Protein AF-L8IWV7-F1 (afdb_monomer_lite)

Organism: NCBI:txid72004

Radius of gyration: 109.47 Å; chains: 1; bounding box: 249×89×337 Å

Sequence (700 aa):
GCAPSPGAYDVKTSEVLKGPVSFQKSQRFQKQKAESQQNLNVDKETTLPVSARKVKTSGLKKESQKNDKDLKMLEKEIRILVQERGAQDRRIQDLEAEVEKMEAKLNAAVREKTSLSASNASLEKQLIELTRTNELLKSKFSEDNNQKNLRILSLELMKLRNKRETKMRSMMAKQEGMEVKLQLTQKNLVESQEKIVQLEGKLVSIEKEKIDEKSETEKLLEYIEEISCASDQVEKYKLDIAQLEENLKEKNHEVLSLKQSLEENITILSKQIEDMKSKCQVLEEEKEDLINRNRERDENLNSEIQSLKERSILEKQEHEELQQKVLQMDSLLQQEKELSSGLQQKLCSFQEEMIKERTVFEGELKQALDELDKLQQKEEQAENLLKQLEEEAESRAAELKRLKEKLKGKEAELEESNAAYTQATLLLQEKHNSTVQNLEDVTAQFESYKASTASELKDLKVQNESLKEKLAKAEQSAEDVRDQVLATENSNQEYARMLLDLQTKSALKEAEMKEITVSSLKRISDLQNQLKQQSEDFKKQLEEEEARKAGKENSIAELTEEMNKWRLLYEELYNKTKPFQLQLDAFEAEKQALLNEYGMAQEQLNNLRDSYAKLLGHQNLKQKIKHVVKLKDENSNLKSEVLKLRAQLTKRKQSEAKLQEELNKVLGIKHFDPSKAFLHESKENFVPKTPLKEGNTNCS

Structure (mmCIF, N/CA/C/O backbone):
data_AF-L8IWV7-F1
#
_entry.id   AF-L8IWV7-F1
#
loop_
_atom_site.group_PDB
_atom_site.id
_atom_site.type_symbol
_atom_site.label_atom_id
_atom_site.label_alt_id
_atom_site.label_comp_id
_atom_site.label_asym_id
_atom_site.label_entity_id
_atom_site.label_seq_id
_atom_site.pdbx_PDB_ins_code
_atom_site.Cartn_x
_atom_site.Cartn_y
_atom_site.Cartn_z
_atom_site.occupancy
_atom_site.B_iso_or_equiv
_atom_site.auth_seq_id
_atom_site.auth_comp_id
_atom_site.auth_asym_id
_atom_site.auth_atom_id
_atom_site.pdbx_PDB_model_num
ATOM 1 N N . GLY A 1 1 ? 83.857 -22.867 -146.126 1.00 35.31 1 GLY A N 1
ATOM 2 C CA . GLY A 1 1 ? 83.720 -21.839 -145.077 1.00 35.31 1 GLY A CA 1
ATOM 3 C C . GLY A 1 1 ? 83.416 -22.567 -143.793 1.00 35.31 1 GLY A C 1
ATOM 4 O O . GLY A 1 1 ? 82.493 -23.362 -143.809 1.00 35.31 1 GLY A O 1
ATOM 5 N N . CYS A 1 2 ? 84.321 -22.578 -142.818 1.00 41.75 2 CYS A N 1
ATOM 6 C CA . CYS A 1 2 ? 84.685 -21.462 -141.923 1.00 41.75 2 CYS A CA 1
ATOM 7 C C . CYS A 1 2 ? 83.702 -21.395 -140.749 1.00 41.75 2 CYS A C 1
ATOM 9 O O . CYS A 1 2 ? 82.524 -21.112 -140.933 1.00 41.75 2 CYS A O 1
ATOM 11 N N . ALA A 1 3 ? 84.222 -21.745 -139.574 1.00 40.75 3 ALA A N 1
ATOM 12 C CA . ALA A 1 3 ? 83.492 -22.199 -138.397 1.00 40.75 3 ALA A CA 1
ATOM 13 C C . ALA A 1 3 ? 83.754 -21.286 -137.177 1.00 40.75 3 ALA A C 1
ATOM 15 O O . ALA A 1 3 ? 84.717 -20.515 -137.204 1.00 40.75 3 ALA A O 1
ATOM 16 N N . PRO A 1 4 ? 82.936 -21.378 -136.111 1.00 49.28 4 PRO A N 1
ATOM 17 C CA . PRO A 1 4 ? 83.181 -20.722 -134.824 1.00 49.28 4 PRO A CA 1
ATOM 18 C C . PRO A 1 4 ? 84.075 -21.571 -133.895 1.00 49.28 4 PRO A C 1
ATOM 20 O O . PRO A 1 4 ? 84.176 -22.783 -134.075 1.00 49.28 4 PRO A O 1
ATOM 23 N N . SER A 1 5 ? 84.651 -20.945 -132.860 1.00 38.88 5 SER A N 1
ATOM 24 C CA . SER A 1 5 ? 85.483 -21.588 -131.821 1.00 38.88 5 SER A CA 1
ATOM 25 C C . SER A 1 5 ? 85.457 -20.786 -130.499 1.00 38.88 5 SER A C 1
ATOM 27 O O . SER A 1 5 ? 85.385 -19.560 -130.578 1.00 38.88 5 SER A O 1
ATOM 29 N N . PRO A 1 6 ? 85.695 -21.394 -129.313 1.00 44.41 6 PRO A N 1
ATOM 30 C CA . PRO A 1 6 ? 85.127 -22.678 -128.861 1.00 44.41 6 PRO A CA 1
ATOM 31 C C . PRO A 1 6 ? 84.745 -22.745 -127.345 1.00 44.41 6 PRO A C 1
ATOM 33 O O . PRO A 1 6 ? 85.445 -22.197 -126.501 1.00 44.41 6 PRO A O 1
ATOM 36 N N . GLY A 1 7 ? 83.722 -23.548 -126.998 1.00 41.03 7 GLY A N 1
ATOM 37 C CA . GLY A 1 7 ? 83.499 -24.130 -125.648 1.00 41.03 7 GLY A CA 1
ATOM 38 C C . GLY A 1 7 ? 82.780 -23.245 -124.609 1.00 41.03 7 GLY A C 1
ATOM 39 O O . GLY A 1 7 ? 83.413 -22.423 -123.965 1.00 41.03 7 GLY A O 1
ATOM 40 N N . ALA A 1 8 ? 81.473 -23.341 -124.338 1.00 34.28 8 ALA A N 1
ATOM 41 C CA . ALA A 1 8 ? 80.438 -24.321 -124.696 1.00 34.28 8 ALA A CA 1
ATOM 42 C C . ALA A 1 8 ? 80.573 -25.730 -124.074 1.00 34.28 8 ALA A C 1
ATOM 44 O O . ALA A 1 8 ? 81.154 -26.618 -124.687 1.00 34.28 8 ALA A O 1
ATOM 45 N N . TYR A 1 9 ? 79.924 -25.928 -122.917 1.00 41.09 9 TYR A N 1
ATOM 46 C CA . TYR A 1 9 ? 79.253 -27.179 -122.531 1.00 41.09 9 TYR A CA 1
ATOM 47 C C . TYR A 1 9 ? 78.005 -26.856 -121.685 1.00 41.09 9 TYR A C 1
ATOM 49 O O . TYR A 1 9 ? 78.104 -26.634 -120.483 1.00 41.09 9 TYR A O 1
ATOM 57 N N . ASP A 1 10 ? 76.834 -26.847 -122.326 1.00 37.59 10 ASP A N 1
ATOM 58 C CA . ASP A 1 10 ? 75.564 -27.220 -121.687 1.00 37.59 10 ASP A CA 1
ATOM 59 C C . ASP A 1 10 ? 75.179 -28.580 -122.282 1.00 37.59 10 ASP A C 1
ATOM 61 O O . ASP A 1 10 ? 75.240 -28.759 -123.502 1.00 37.59 10 ASP A O 1
ATOM 65 N N . VAL A 1 11 ? 74.849 -29.554 -121.435 1.00 41.91 11 VAL A N 1
ATOM 66 C CA . VAL A 1 11 ? 74.519 -30.923 -121.852 1.00 41.91 11 VAL A CA 1
ATOM 67 C C . VAL A 1 11 ? 73.102 -31.233 -121.399 1.00 41.91 11 VAL A C 1
ATOM 69 O O . VAL A 1 11 ? 72.859 -31.623 -120.259 1.00 41.91 11 VAL A O 1
ATOM 72 N N . LYS A 1 12 ? 72.157 -31.102 -122.331 1.00 39.00 12 LYS A N 1
ATOM 73 C CA . LYS A 1 12 ? 70.796 -31.614 -122.172 1.00 39.00 12 LYS A CA 1
ATOM 74 C C . LYS A 1 12 ? 70.667 -32.989 -122.812 1.00 39.00 12 LYS A C 1
ATOM 76 O O . LYS A 1 12 ? 70.782 -33.074 -124.027 1.00 39.00 12 LYS A O 1
ATOM 81 N N . THR A 1 13 ? 70.259 -33.983 -122.026 1.00 35.34 13 THR A N 1
ATOM 82 C CA . THR A 1 13 ? 69.311 -35.036 -122.445 1.00 35.34 13 THR A CA 1
ATOM 83 C C . THR A 1 13 ? 68.740 -35.750 -121.219 1.00 35.34 13 THR A C 1
ATOM 85 O O . THR A 1 13 ? 69.522 -36.369 -120.509 1.00 35.34 13 THR A O 1
ATOM 88 N N . SER A 1 14 ? 67.405 -35.695 -121.068 1.00 33.72 14 SER A N 1
ATOM 89 C CA . SER A 1 14 ? 66.490 -36.809 -120.706 1.00 33.72 14 SER A CA 1
ATOM 90 C C . SER A 1 14 ? 66.728 -37.613 -119.409 1.00 33.72 14 SER A C 1
ATOM 92 O O . SER A 1 14 ? 67.849 -37.832 -118.987 1.00 33.72 14 SER A O 1
ATOM 94 N N . GLU A 1 15 ? 65.752 -38.188 -118.703 1.00 32.03 15 GLU A N 1
ATOM 95 C CA . GLU A 1 15 ? 64.273 -38.267 -118.697 1.00 32.03 15 GLU A CA 1
ATOM 96 C C . GLU A 1 15 ? 63.952 -38.811 -117.268 1.00 32.03 15 GLU A C 1
ATOM 98 O O . GLU A 1 15 ? 64.763 -39.539 -116.705 1.00 32.03 15 GLU A O 1
ATOM 103 N N . VAL A 1 16 ? 62.900 -38.446 -116.526 1.00 34.62 16 VAL A N 1
ATOM 104 C CA . VAL A 1 16 ? 61.560 -39.073 -116.527 1.00 34.62 16 VAL A CA 1
ATOM 105 C C . VAL A 1 16 ? 60.722 -38.427 -115.397 1.00 34.62 16 VAL A C 1
ATOM 107 O O . VAL A 1 16 ? 61.184 -38.254 -114.273 1.00 34.62 16 VAL A O 1
ATOM 110 N N . LEU A 1 17 ? 59.457 -38.146 -115.712 1.00 39.47 17 LEU A N 1
ATOM 111 C CA . LEU A 1 17 ? 58.256 -38.003 -114.864 1.00 39.47 17 LEU A CA 1
ATOM 112 C C . LEU A 1 17 ? 58.320 -38.426 -113.366 1.00 39.47 17 LEU A C 1
ATOM 114 O O . LEU A 1 17 ? 58.533 -39.602 -113.070 1.00 39.47 17 LEU A O 1
ATOM 118 N N . LYS A 1 18 ? 57.815 -37.566 -112.457 1.00 36.19 18 LYS A N 1
ATOM 119 C CA . LYS A 1 18 ? 56.482 -37.735 -111.805 1.00 36.19 18 LYS A CA 1
ATOM 120 C C . LYS A 1 18 ? 56.111 -36.594 -110.839 1.00 36.19 18 LYS A C 1
ATOM 122 O O . LYS A 1 18 ? 56.970 -35.966 -110.237 1.00 36.19 18 LYS A O 1
ATOM 127 N N . GLY A 1 19 ? 54.801 -36.348 -110.726 1.00 35.62 19 GLY A N 1
ATOM 128 C CA . GLY A 1 19 ? 54.184 -35.341 -109.853 1.00 35.62 19 GLY A CA 1
ATOM 129 C C . GLY A 1 19 ? 53.791 -35.843 -108.445 1.00 35.62 19 GLY A C 1
ATOM 130 O O . GLY A 1 19 ? 54.225 -36.920 -108.036 1.00 35.62 19 GLY A O 1
ATOM 131 N N . PRO A 1 20 ? 52.983 -35.061 -107.699 1.00 69.62 20 PRO A N 1
ATOM 132 C CA . PRO A 1 20 ? 52.901 -35.100 -106.232 1.00 69.62 20 PRO A CA 1
ATOM 133 C C . PRO A 1 20 ? 51.781 -35.996 -105.672 1.00 69.62 20 PRO A C 1
ATOM 135 O O . PRO A 1 20 ? 50.779 -36.229 -106.345 1.00 69.62 20 PRO A O 1
ATOM 138 N N . VAL A 1 21 ? 51.896 -36.415 -104.400 1.00 30.14 21 VAL A N 1
ATOM 139 C CA . VAL A 1 21 ? 50.808 -37.075 -103.641 1.00 30.14 21 VAL A CA 1
ATOM 140 C C . VAL A 1 21 ? 50.797 -36.627 -102.169 1.00 30.14 21 VAL A C 1
ATOM 142 O O . VAL A 1 21 ? 51.828 -36.285 -101.595 1.00 30.14 21 VAL A O 1
ATOM 145 N N . SER A 1 22 ? 49.603 -36.618 -101.577 1.00 41.53 22 SER A N 1
ATOM 146 C CA . SER A 1 22 ? 49.251 -36.112 -100.249 1.00 41.53 22 SER A CA 1
ATOM 147 C C . SER A 1 22 ? 48.775 -37.212 -99.274 1.00 41.53 22 SER A C 1
ATOM 149 O O . SER A 1 22 ? 48.489 -38.332 -99.678 1.00 41.53 22 SER A O 1
ATOM 151 N N . PHE A 1 23 ? 48.616 -36.833 -97.996 1.00 37.69 23 PHE A N 1
ATOM 152 C CA . PHE A 1 23 ? 47.718 -37.422 -96.977 1.00 37.69 23 PHE A CA 1
ATOM 153 C C . PHE A 1 23 ? 47.878 -38.891 -96.474 1.00 37.69 23 PHE A C 1
ATOM 155 O O . PHE A 1 23 ? 47.509 -39.852 -97.131 1.00 37.69 23 PHE A O 1
ATOM 162 N N . GLN A 1 24 ? 48.136 -38.985 -95.152 1.00 35.47 24 GLN A N 1
ATOM 163 C CA . GLN A 1 24 ? 47.250 -39.617 -94.138 1.00 35.47 24 GLN A CA 1
ATOM 164 C C . GLN A 1 24 ? 47.281 -41.155 -93.842 1.00 35.47 24 GLN A C 1
ATOM 166 O O . GLN A 1 24 ? 47.229 -41.996 -94.725 1.00 35.47 24 GLN A O 1
ATOM 171 N N . LYS A 1 25 ? 47.142 -41.465 -92.526 1.00 39.41 25 LYS A N 1
ATOM 172 C CA . LYS A 1 25 ? 46.553 -42.672 -91.855 1.00 39.41 25 LYS A CA 1
ATOM 173 C C . LYS A 1 25 ? 47.393 -43.952 -91.538 1.00 39.41 25 LYS A C 1
ATOM 175 O O . LYS A 1 25 ? 47.471 -44.883 -92.324 1.00 39.41 25 LYS A O 1
ATOM 180 N N . SER A 1 26 ? 47.651 -44.119 -90.226 1.00 48.50 26 SER A N 1
ATOM 181 C CA . SER A 1 26 ? 47.044 -45.153 -89.329 1.00 48.50 26 SER A CA 1
ATOM 182 C C . SER A 1 26 ? 47.663 -46.550 -89.056 1.00 48.50 26 SER A C 1
ATOM 184 O O . SER A 1 26 ? 48.035 -47.263 -89.975 1.00 48.50 26 SER A O 1
ATOM 186 N N . GLN A 1 27 ? 47.514 -46.977 -87.777 1.00 40.72 27 GLN A N 1
ATOM 187 C CA . GLN A 1 27 ? 47.501 -48.368 -87.233 1.00 40.72 27 GLN A CA 1
ATOM 188 C C . GLN A 1 27 ? 48.850 -49.156 -87.302 1.00 40.72 27 GLN A C 1
ATOM 190 O O . GLN A 1 27 ? 49.724 -48.784 -88.064 1.00 40.72 27 GLN A O 1
ATOM 195 N N . ARG A 1 28 ? 49.158 -50.215 -86.513 1.00 36.69 28 ARG A N 1
ATOM 196 C CA . ARG A 1 28 ? 48.397 -51.071 -85.559 1.00 36.69 28 ARG A CA 1
ATOM 197 C C . ARG A 1 28 ? 49.365 -51.874 -84.626 1.00 36.69 28 ARG A C 1
ATOM 199 O O . ARG A 1 28 ? 50.122 -52.646 -85.184 1.00 36.69 28 ARG A O 1
ATOM 206 N N . PHE A 1 29 ? 49.239 -51.803 -83.280 1.00 41.31 29 PHE A N 1
ATOM 207 C CA . PHE A 1 29 ? 49.505 -52.862 -82.239 1.00 41.31 29 PHE A CA 1
ATOM 208 C C . PHE A 1 29 ? 50.891 -53.641 -82.247 1.00 41.31 29 PHE A C 1
ATOM 210 O O . PHE A 1 29 ? 51.664 -53.487 -83.170 1.00 41.31 29 PHE A O 1
ATOM 217 N N . GLN A 1 30 ? 51.354 -54.471 -81.277 1.00 36.72 30 GLN A N 1
ATOM 218 C CA . GLN A 1 30 ? 50.750 -55.159 -80.113 1.00 36.72 30 GLN A CA 1
ATOM 219 C C . GLN A 1 30 ? 51.775 -55.709 -79.048 1.00 36.72 30 GLN A C 1
ATOM 221 O O . GLN A 1 30 ? 52.718 -56.363 -79.462 1.00 36.72 30 GLN A O 1
ATOM 226 N N . LYS A 1 31 ? 51.473 -55.580 -77.724 1.00 37.62 31 LYS A N 1
ATOM 227 C CA . LYS A 1 31 ? 51.700 -56.507 -76.541 1.00 37.62 31 LYS A CA 1
ATOM 228 C C . LYS A 1 31 ? 53.126 -57.069 -76.196 1.00 37.62 31 LYS A C 1
ATOM 230 O O . LYS A 1 31 ? 54.009 -57.018 -77.028 1.00 37.62 31 LYS A O 1
ATOM 235 N N . GLN A 1 32 ? 53.440 -57.604 -74.988 1.00 33.84 32 GLN A N 1
ATOM 236 C CA . GLN A 1 32 ? 52.629 -58.185 -73.878 1.00 33.84 32 GLN A CA 1
ATOM 237 C C . GLN A 1 32 ? 53.340 -58.210 -72.478 1.00 33.84 32 GLN A C 1
ATOM 239 O O . GLN A 1 32 ? 54.558 -58.243 -72.457 1.00 33.84 32 GLN A O 1
ATOM 244 N N . LYS A 1 33 ? 52.542 -58.237 -71.376 1.00 31.53 33 LYS A N 1
ATOM 245 C CA . LYS A 1 33 ? 52.674 -58.771 -69.962 1.00 31.53 33 LYS A CA 1
ATOM 246 C C . LYS A 1 33 ? 54.051 -59.242 -69.368 1.00 31.53 33 LYS A C 1
ATOM 248 O O . LYS A 1 33 ? 54.909 -59.661 -70.121 1.00 31.53 33 LYS A O 1
ATOM 253 N N . ALA A 1 34 ? 54.302 -59.322 -68.038 1.00 31.83 34 ALA A N 1
ATOM 254 C CA . ALA A 1 34 ? 53.424 -59.478 -66.847 1.00 31.83 34 ALA A CA 1
ATOM 255 C C . ALA A 1 34 ? 54.063 -59.034 -65.487 1.00 31.83 34 ALA A C 1
ATOM 257 O O . ALA A 1 34 ? 55.280 -58.987 -65.404 1.00 31.83 34 ALA A O 1
ATOM 258 N N . GLU A 1 35 ? 53.215 -58.852 -64.447 1.00 30.66 35 GLU A N 1
ATOM 259 C CA . GLU A 1 35 ? 53.399 -59.201 -62.997 1.00 30.66 35 GLU A CA 1
ATOM 260 C C . GLU A 1 35 ? 54.552 -58.586 -62.135 1.00 30.66 35 GLU A C 1
ATOM 262 O O . GLU A 1 35 ? 55.661 -58.406 -62.608 1.00 30.66 35 GLU A O 1
ATOM 267 N N . SER A 1 36 ? 54.400 -58.272 -60.825 1.00 36.03 36 SER A N 1
ATOM 268 C CA . SER A 1 36 ? 53.239 -58.323 -59.892 1.00 36.03 36 SER A CA 1
ATOM 269 C C . SER A 1 36 ? 53.469 -57.567 -58.545 1.00 36.03 36 SER A C 1
ATOM 271 O O . SER A 1 36 ? 54.601 -57.218 -58.234 1.00 36.03 36 SER A O 1
ATOM 273 N N . GLN A 1 37 ? 52.392 -57.435 -57.734 1.00 37.25 37 GLN A N 1
ATOM 274 C CA . GLN A 1 37 ? 52.317 -57.069 -56.287 1.00 37.25 37 GLN A CA 1
ATOM 275 C C . GLN A 1 37 ? 52.499 -55.571 -55.900 1.00 37.25 37 GLN A C 1
ATOM 277 O O . GLN A 1 37 ? 53.363 -54.901 -56.444 1.00 37.25 37 GLN A O 1
ATOM 282 N N . GLN A 1 38 ? 51.728 -54.962 -54.973 1.00 35.19 38 GLN A N 1
ATOM 283 C CA . GLN A 1 38 ? 50.572 -55.417 -54.162 1.00 35.19 38 GLN A CA 1
ATOM 284 C C . GLN A 1 38 ? 49.708 -54.211 -53.662 1.00 35.19 38 GLN A C 1
ATOM 286 O O . GLN A 1 38 ? 50.282 -53.236 -53.200 1.00 35.19 38 GLN A O 1
ATOM 291 N N . ASN A 1 39 ? 48.363 -54.326 -53.729 1.00 33.81 39 ASN A N 1
ATOM 292 C CA . ASN A 1 39 ? 47.342 -54.115 -52.657 1.00 33.81 39 ASN A CA 1
ATOM 293 C C . ASN A 1 39 ? 47.295 -52.808 -51.793 1.00 33.81 39 ASN A C 1
ATOM 295 O O . ASN A 1 39 ? 48.332 -52.334 -51.362 1.00 33.81 39 ASN A O 1
ATOM 299 N N . LEU A 1 40 ? 46.147 -52.206 -51.387 1.00 31.38 40 LEU A N 1
ATOM 300 C CA . LEU A 1 40 ? 44.716 -52.620 -51.288 1.00 31.38 40 LEU A CA 1
ATOM 301 C C . LEU A 1 40 ? 43.740 -51.400 -51.093 1.00 31.38 40 LEU A C 1
ATOM 303 O O . LEU A 1 40 ? 44.107 -50.490 -50.363 1.00 31.38 40 LEU A O 1
ATOM 307 N N . ASN A 1 41 ? 42.494 -51.484 -51.620 1.00 30.42 41 ASN A N 1
ATOM 308 C CA . ASN A 1 41 ? 41.169 -51.011 -51.085 1.00 30.42 41 ASN A CA 1
ATOM 309 C C . ASN A 1 41 ? 40.879 -49.526 -50.663 1.00 30.42 41 ASN A C 1
ATOM 311 O O . ASN A 1 41 ? 41.763 -48.851 -50.159 1.00 30.42 41 ASN A O 1
ATOM 315 N N . VAL A 1 42 ? 39.647 -48.953 -50.732 1.00 31.88 42 VAL A N 1
ATOM 316 C CA . VAL A 1 42 ? 38.312 -49.340 -51.302 1.00 31.88 42 VAL A CA 1
ATOM 317 C C . VAL A 1 42 ? 37.359 -48.108 -51.434 1.00 31.88 42 VAL A C 1
ATOM 319 O O . VAL A 1 42 ? 37.521 -47.173 -50.661 1.00 31.88 42 VAL A O 1
ATOM 322 N N . ASP A 1 43 ? 36.413 -48.153 -52.398 1.00 29.64 43 ASP A N 1
ATOM 323 C CA . ASP A 1 43 ? 35.081 -47.486 -52.619 1.00 29.64 43 ASP A CA 1
ATOM 324 C C . ASP A 1 43 ? 34.724 -46.070 -52.049 1.00 29.64 43 ASP A C 1
ATOM 326 O O . ASP A 1 43 ? 35.191 -45.666 -50.994 1.00 29.64 43 ASP A O 1
ATOM 330 N N . LYS A 1 44 ? 33.955 -45.164 -52.705 1.00 35.19 44 LYS A N 1
ATOM 331 C CA . LYS A 1 44 ? 32.602 -45.222 -53.351 1.00 35.19 44 LYS A CA 1
ATOM 332 C C . LYS A 1 44 ? 31.463 -45.597 -52.366 1.00 35.19 44 LYS A C 1
ATOM 334 O O . LYS A 1 44 ? 31.672 -46.431 -51.505 1.00 35.19 44 LYS A O 1
ATOM 339 N N . GLU A 1 45 ? 30.218 -45.099 -52.409 1.00 30.14 45 GLU A N 1
ATOM 340 C CA . GLU A 1 45 ? 29.477 -44.035 -53.135 1.00 30.14 45 GLU A CA 1
ATOM 341 C C . GLU A 1 45 ? 28.049 -43.963 -52.503 1.00 30.14 45 GLU A C 1
ATOM 343 O O . GLU A 1 45 ? 27.617 -44.954 -51.915 1.00 30.14 45 GLU A O 1
ATOM 348 N N . THR A 1 46 ? 27.256 -42.886 -52.690 1.00 29.61 46 THR A N 1
ATOM 349 C CA . THR A 1 46 ? 25.813 -42.771 -52.265 1.00 29.61 46 THR A CA 1
ATOM 350 C C . THR A 1 46 ? 25.546 -42.758 -50.726 1.00 29.61 46 THR A C 1
ATOM 352 O O . THR A 1 46 ? 26.398 -43.156 -49.948 1.00 29.61 46 THR A O 1
ATOM 355 N N . THR A 1 47 ? 24.441 -42.252 -50.137 1.00 28.55 47 THR A N 1
ATOM 356 C CA . THR A 1 47 ? 23.033 -42.072 -50.582 1.00 28.55 47 THR A CA 1
ATOM 357 C C . THR A 1 47 ? 22.281 -41.009 -49.737 1.00 28.55 47 THR A C 1
ATOM 359 O O . THR A 1 47 ? 22.657 -40.753 -48.598 1.00 28.55 47 THR A O 1
ATOM 362 N N . LEU A 1 48 ? 21.164 -40.459 -50.246 1.00 42.09 48 LEU A N 1
ATOM 363 C CA . LEU A 1 48 ? 20.123 -39.761 -49.451 1.00 42.09 48 LEU A CA 1
ATOM 364 C C . LEU A 1 48 ? 19.356 -40.735 -48.526 1.00 42.09 48 LEU A C 1
ATOM 366 O O . LEU A 1 48 ? 19.330 -41.934 -48.809 1.00 42.09 48 LEU A O 1
ATOM 370 N N . PRO A 1 49 ? 18.626 -40.233 -47.506 1.00 40.75 49 PRO A N 1
ATOM 371 C CA . PRO A 1 49 ? 17.179 -40.517 -47.498 1.00 40.75 49 PRO A CA 1
ATOM 372 C C . PRO A 1 49 ? 16.252 -39.376 -47.002 1.00 40.75 49 PRO A C 1
ATOM 374 O O . PRO A 1 49 ? 16.679 -38.307 -46.579 1.00 40.75 49 PRO A O 1
ATOM 377 N N . VAL A 1 50 ? 14.942 -39.642 -47.095 1.00 32.34 50 VAL A N 1
ATOM 378 C CA . VAL A 1 50 ? 13.778 -38.757 -46.861 1.00 32.34 50 VAL A CA 1
ATOM 379 C C . VAL A 1 50 ? 12.960 -39.222 -45.632 1.00 32.34 50 VAL A C 1
ATOM 381 O O . VAL A 1 50 ? 13.051 -40.388 -45.258 1.00 32.34 50 VAL A O 1
ATOM 384 N N . SER A 1 51 ? 12.059 -38.359 -45.113 1.00 31.94 51 SER A N 1
ATOM 385 C CA . SER A 1 51 ? 11.040 -38.606 -44.050 1.00 31.94 51 SER A CA 1
ATOM 386 C C . SER A 1 51 ? 11.593 -38.426 -42.622 1.00 31.94 51 SER A C 1
ATOM 388 O O . SER A 1 51 ? 12.708 -38.840 -42.356 1.00 31.94 51 SER A O 1
ATOM 390 N N . ALA A 1 52 ? 10.950 -37.783 -41.637 1.00 30.53 52 ALA A N 1
ATOM 391 C CA . ALA A 1 52 ? 9.541 -37.744 -41.197 1.00 30.53 52 ALA A CA 1
ATOM 392 C C . ALA A 1 52 ? 9.315 -36.501 -40.268 1.00 30.53 52 ALA A C 1
ATOM 394 O O . ALA A 1 52 ? 10.299 -35.924 -39.824 1.00 30.53 52 ALA A O 1
ATOM 395 N N . ARG A 1 53 ? 8.126 -36.022 -39.835 1.00 32.19 53 ARG A N 1
ATOM 396 C CA . ARG A 1 53 ? 6.681 -36.206 -40.158 1.00 32.19 53 ARG A CA 1
ATOM 397 C C . ARG A 1 53 ? 5.860 -35.129 -39.386 1.00 32.19 53 ARG A C 1
ATOM 399 O O . ARG A 1 53 ? 6.300 -34.654 -38.348 1.00 32.19 53 ARG A O 1
ATOM 406 N N . LYS A 1 54 ? 4.661 -34.747 -39.863 1.00 40.03 54 LYS A N 1
ATOM 407 C CA . LYS A 1 54 ? 3.713 -33.809 -39.190 1.00 40.03 54 LYS A CA 1
ATOM 408 C C . LYS A 1 54 ? 3.315 -34.245 -37.764 1.00 40.03 54 LYS A C 1
ATOM 410 O O . LYS A 1 54 ? 2.958 -35.405 -37.582 1.00 40.03 54 LYS A O 1
ATOM 415 N N . VAL A 1 55 ? 3.147 -33.277 -36.853 1.00 31.75 55 VAL A N 1
ATOM 416 C CA . VAL A 1 55 ? 2.267 -33.365 -35.661 1.00 31.75 55 VAL A CA 1
ATOM 417 C C . VAL A 1 55 ? 1.406 -32.094 -35.573 1.00 31.75 55 VAL A C 1
ATOM 419 O O . VAL A 1 55 ? 1.839 -31.019 -35.988 1.00 31.75 55 VAL A O 1
ATOM 422 N N . LYS A 1 56 ? 0.157 -32.215 -35.100 1.00 34.72 56 LYS A N 1
ATOM 423 C CA . LYS A 1 56 ? -0.814 -31.114 -34.966 1.00 34.72 56 LYS A CA 1
ATOM 424 C C . LYS A 1 56 ? -1.720 -31.348 -33.739 1.00 34.72 56 LYS A C 1
ATOM 426 O O . LYS A 1 56 ? -1.993 -32.496 -33.407 1.00 34.72 56 LYS A O 1
ATOM 431 N N . THR A 1 57 ? -2.266 -30.247 -33.207 1.00 35.84 57 THR A N 1
ATOM 432 C CA . THR A 1 57 ? -3.494 -30.085 -32.377 1.00 35.84 57 THR A CA 1
ATOM 433 C C . THR A 1 57 ? -3.530 -30.357 -30.856 1.00 35.84 57 THR A C 1
ATOM 435 O O . THR A 1 57 ? -3.084 -31.385 -30.366 1.00 35.84 57 THR A O 1
ATOM 438 N N . SER A 1 58 ? -4.267 -29.445 -30.186 1.00 29.03 58 SER A N 1
ATOM 439 C CA . SER A 1 58 ? -4.832 -29.429 -28.812 1.00 29.03 58 SER A CA 1
ATOM 440 C C . SER A 1 58 ? -3.868 -29.215 -27.623 1.00 29.03 58 SER A C 1
ATOM 442 O O . SER A 1 58 ? -2.784 -29.774 -27.617 1.00 29.03 58 SER A O 1
ATOM 444 N N . GLY A 1 59 ? -4.184 -28.422 -26.583 1.00 30.66 59 GLY A N 1
ATOM 445 C CA . GLY A 1 59 ? -5.279 -27.444 -26.402 1.00 30.66 59 GLY A CA 1
ATOM 446 C C . GLY A 1 59 ? -5.900 -27.438 -24.991 1.00 30.66 59 GLY A C 1
ATOM 447 O O . GLY A 1 59 ? -6.619 -28.373 -24.679 1.00 30.66 59 GLY A O 1
ATOM 448 N N . LEU A 1 60 ? -5.658 -26.384 -24.193 1.00 33.34 60 LEU A N 1
ATOM 449 C CA . LEU A 1 60 ? -6.223 -25.994 -22.869 1.00 33.34 60 LEU A CA 1
ATOM 450 C C . LEU A 1 60 ? -5.555 -24.634 -22.507 1.00 33.34 60 LEU A C 1
ATOM 452 O O . LEU A 1 60 ? -4.406 -24.452 -22.891 1.00 33.34 60 LEU A O 1
ATOM 456 N N . LYS A 1 61 ? -6.117 -23.636 -21.803 1.00 31.14 61 LYS A N 1
ATOM 457 C CA . LYS A 1 61 ? -7.486 -23.287 -21.353 1.00 31.14 61 LYS A CA 1
ATOM 458 C C . LYS A 1 61 ? -7.524 -21.742 -21.145 1.00 31.14 61 LYS A C 1
ATOM 460 O O . LYS A 1 61 ? -6.468 -21.124 -21.074 1.00 31.14 61 LYS A O 1
ATOM 465 N N . LYS A 1 62 ? -8.703 -21.105 -21.082 1.00 48.31 62 LYS A N 1
ATOM 466 C CA . LYS A 1 62 ? -8.855 -19.640 -20.875 1.00 48.31 62 LYS A CA 1
ATOM 467 C C . LYS A 1 62 ? -8.761 -19.237 -19.397 1.00 48.31 62 LYS A C 1
ATOM 469 O O . LYS A 1 62 ? -9.473 -19.842 -18.610 1.00 48.31 62 LYS A O 1
ATOM 474 N N . GLU A 1 63 ? -8.052 -18.139 -19.118 1.00 29.91 63 GLU A N 1
ATOM 475 C CA . GLU A 1 63 ? -8.277 -17.089 -18.091 1.00 29.91 63 GLU A CA 1
ATOM 476 C C . GLU A 1 63 ? -7.089 -16.099 -18.182 1.00 29.91 63 GLU A C 1
ATOM 478 O O . GLU A 1 63 ? -5.995 -16.525 -18.529 1.00 29.91 63 GLU A O 1
ATOM 483 N N . SER A 1 64 ? -7.173 -14.784 -17.956 1.00 38.28 64 SER A N 1
ATOM 484 C CA . SER A 1 64 ? -8.293 -13.830 -17.862 1.00 38.28 64 SER A CA 1
ATOM 485 C C . SER A 1 64 ? -7.788 -12.445 -18.346 1.00 38.28 64 SER A C 1
ATOM 487 O O . SER A 1 64 ? -6.582 -12.223 -18.432 1.00 38.28 64 SER A O 1
ATOM 489 N N . GLN A 1 65 ? -8.667 -11.516 -18.746 1.00 50.03 65 GLN A N 1
ATOM 490 C CA . GLN A 1 65 ? -8.235 -10.246 -19.359 1.00 50.03 65 GLN A CA 1
ATOM 491 C C . GLN A 1 65 ? -7.635 -9.245 -18.358 1.00 50.03 65 GLN A C 1
ATOM 493 O O . GLN A 1 65 ? -8.339 -8.780 -17.463 1.00 50.03 65 GLN A O 1
ATOM 498 N N . LYS A 1 66 ? -6.424 -8.757 -18.657 1.00 48.62 66 LYS A N 1
ATOM 499 C CA . LYS A 1 66 ? -6.049 -7.327 -18.637 1.00 48.62 66 LYS A CA 1
ATOM 500 C C . LYS A 1 66 ? -4.809 -7.112 -19.529 1.00 48.62 66 LYS A C 1
ATOM 502 O O . LYS A 1 66 ? -4.090 -8.062 -19.809 1.00 48.62 66 LYS A O 1
ATOM 507 N N . ASN A 1 67 ? -4.626 -5.881 -20.017 1.00 52.41 67 ASN A N 1
ATOM 508 C CA . ASN A 1 67 ? -3.510 -5.416 -20.869 1.00 52.41 67 ASN A CA 1
ATOM 509 C C . ASN A 1 67 ? -3.546 -5.797 -22.375 1.00 52.41 67 ASN A C 1
ATOM 511 O O . ASN A 1 67 ? -2.532 -6.084 -23.007 1.00 52.41 67 ASN A O 1
ATOM 515 N N . ASP A 1 68 ? -4.719 -5.652 -23.005 1.00 59.41 68 ASP A N 1
ATOM 516 C CA . ASP A 1 68 ? -4.895 -5.688 -24.476 1.00 59.41 68 ASP A CA 1
ATOM 517 C C . ASP A 1 68 ? -4.109 -4.581 -25.229 1.00 59.41 68 ASP A C 1
ATOM 519 O O . ASP A 1 68 ? -3.810 -4.724 -26.414 1.00 59.41 68 ASP A O 1
ATOM 523 N N . LYS A 1 69 ? -3.725 -3.486 -24.551 1.00 69.31 69 LYS A N 1
ATOM 524 C CA . LYS A 1 69 ? -2.837 -2.453 -25.118 1.00 69.31 69 LYS A CA 1
ATOM 525 C C . LYS A 1 69 ? -1.401 -2.960 -25.269 1.00 69.31 69 LYS A C 1
ATOM 527 O O . LYS A 1 69 ? -0.833 -2.819 -26.348 1.00 69.31 69 LYS A O 1
ATOM 532 N N . ASP A 1 70 ? -0.856 -3.585 -24.230 1.00 65.69 70 ASP A N 1
ATOM 533 C CA . ASP A 1 70 ? 0.540 -4.032 -24.199 1.00 65.69 70 ASP A CA 1
ATOM 534 C C . ASP A 1 70 ? 0.748 -5.188 -25.180 1.00 65.69 70 ASP A C 1
ATOM 536 O O . ASP A 1 70 ? 1.694 -5.166 -25.962 1.00 65.69 70 ASP A O 1
ATOM 540 N N . LEU A 1 71 ? -0.213 -6.118 -25.261 1.00 71.44 71 LEU A N 1
ATOM 541 C CA . LEU A 1 71 ? -0.244 -7.150 -26.303 1.00 71.44 71 LEU A CA 1
ATOM 542 C C . LEU A 1 71 ? -0.226 -6.554 -27.720 1.00 71.44 71 LEU A C 1
ATOM 544 O O . LEU A 1 71 ? 0.515 -7.037 -28.570 1.00 71.44 71 LEU A O 1
ATOM 548 N N . LYS A 1 72 ? -0.981 -5.478 -27.981 1.00 74.31 72 LYS A N 1
ATOM 549 C CA . LYS A 1 72 ? -0.985 -4.790 -29.287 1.00 74.31 72 LYS A CA 1
ATOM 550 C C . LYS A 1 72 ? 0.280 -3.980 -29.559 1.00 74.31 72 LYS A C 1
ATOM 552 O O . LYS A 1 72 ? 0.601 -3.769 -30.728 1.00 74.31 72 LYS A O 1
ATOM 557 N N . MET A 1 73 ? 0.983 -3.515 -28.528 1.00 76.00 73 MET A N 1
ATOM 558 C CA . MET A 1 73 ? 2.308 -2.905 -28.676 1.00 76.00 73 MET A CA 1
ATOM 559 C C . MET A 1 73 ? 3.343 -3.978 -29.015 1.00 76.00 73 MET A C 1
ATOM 561 O O . MET A 1 73 ? 4.006 -3.858 -30.041 1.00 76.00 73 MET A O 1
ATOM 565 N N . LEU A 1 74 ? 3.363 -5.090 -28.277 1.00 78.75 74 LEU A N 1
ATOM 566 C CA . LEU A 1 74 ? 4.225 -6.241 -28.555 1.00 78.75 74 LEU A CA 1
ATOM 567 C C . LEU A 1 74 ? 3.973 -6.824 -29.960 1.00 78.75 74 LEU A C 1
ATOM 569 O O . LEU A 1 74 ? 4.909 -7.111 -30.693 1.00 78.75 74 LEU A O 1
ATOM 573 N N . GLU A 1 75 ? 2.714 -6.931 -30.399 1.00 81.12 75 GLU A N 1
ATOM 574 C CA . GLU A 1 75 ? 2.349 -7.416 -31.744 1.00 81.12 75 GLU A CA 1
ATOM 575 C C . GLU A 1 75 ? 2.672 -6.404 -32.871 1.00 81.12 75 GLU A C 1
ATOM 577 O O . GLU A 1 75 ? 2.691 -6.761 -34.055 1.00 81.12 75 GLU A O 1
ATOM 582 N N . LYS A 1 76 ? 2.903 -5.126 -32.545 1.00 84.12 76 LYS A N 1
ATOM 583 C CA . LYS A 1 76 ? 3.460 -4.133 -33.482 1.00 84.12 76 LYS A CA 1
ATOM 584 C C . LYS A 1 76 ? 4.979 -4.218 -33.521 1.00 84.12 76 LYS A C 1
ATOM 586 O O . LYS A 1 76 ? 5.542 -4.238 -34.608 1.00 84.12 76 LYS A O 1
ATOM 591 N N . GLU A 1 77 ? 5.618 -4.323 -32.364 1.00 86.62 77 GLU A N 1
ATOM 592 C CA . GLU A 1 77 ? 7.068 -4.421 -32.221 1.00 86.62 77 GLU A CA 1
ATOM 593 C C . GLU A 1 77 ? 7.607 -5.707 -32.857 1.00 86.62 77 GLU A C 1
ATOM 595 O O . GLU A 1 77 ? 8.492 -5.644 -33.703 1.00 86.62 77 GLU A O 1
ATOM 600 N N . ILE A 1 78 ? 6.959 -6.854 -32.624 1.00 85.19 78 ILE A N 1
ATOM 601 C CA . ILE A 1 78 ? 7.233 -8.111 -33.340 1.00 85.19 78 ILE A CA 1
ATOM 602 C C . ILE A 1 78 ? 7.062 -7.937 -34.860 1.00 85.19 78 ILE A C 1
ATOM 604 O O . ILE A 1 78 ? 7.840 -8.494 -35.630 1.00 85.19 78 ILE A O 1
ATOM 608 N N . ARG A 1 79 ? 6.079 -7.151 -35.327 1.00 86.88 79 ARG A N 1
ATOM 609 C CA . ARG A 1 79 ? 5.907 -6.871 -36.765 1.00 86.88 79 ARG A CA 1
ATOM 610 C C . ARG A 1 79 ? 7.025 -6.002 -37.340 1.00 86.88 79 ARG A C 1
ATOM 612 O O . ARG A 1 79 ? 7.440 -6.265 -38.466 1.00 86.88 79 ARG A O 1
ATOM 619 N N . ILE A 1 80 ? 7.510 -5.016 -36.586 1.00 87.81 80 ILE A N 1
ATOM 620 C CA . ILE A 1 80 ? 8.644 -4.166 -36.972 1.00 87.81 80 ILE A CA 1
ATOM 621 C C . ILE A 1 80 ? 9.924 -5.006 -37.001 1.00 87.81 80 ILE A C 1
ATOM 623 O O . ILE A 1 80 ? 10.553 -5.087 -38.048 1.00 87.81 80 ILE A O 1
ATOM 627 N N . LEU A 1 81 ? 10.228 -5.753 -35.936 1.00 86.50 81 LEU A N 1
ATOM 628 C CA . LEU A 1 81 ? 11.395 -6.640 -35.860 1.00 86.50 81 LEU A CA 1
ATOM 629 C C . LEU A 1 81 ? 11.393 -7.719 -36.960 1.00 86.50 81 LEU A C 1
ATOM 631 O O . LEU A 1 81 ? 12.441 -8.060 -37.501 1.00 86.50 81 LEU A O 1
ATOM 635 N N . VAL A 1 82 ? 10.224 -8.239 -37.358 1.00 87.88 82 VAL A N 1
ATOM 636 C CA . VAL A 1 82 ? 10.105 -9.160 -38.506 1.00 87.88 82 VAL A CA 1
ATOM 637 C C . VAL A 1 82 ? 10.334 -8.448 -39.848 1.00 87.88 82 VAL A C 1
ATOM 639 O O . VAL A 1 82 ? 10.916 -9.050 -40.752 1.00 87.88 82 VAL A O 1
ATOM 642 N N . GLN A 1 83 ? 9.924 -7.184 -40.000 1.00 85.56 83 GLN A N 1
ATOM 643 C CA . GLN A 1 83 ? 10.246 -6.383 -41.190 1.00 85.56 83 GLN A CA 1
ATOM 644 C C . GLN A 1 83 ? 11.731 -6.011 -41.256 1.00 85.56 83 GLN A C 1
ATOM 646 O O . GLN A 1 83 ? 12.316 -6.099 -42.334 1.00 85.56 83 GLN A O 1
ATOM 651 N N . GLU A 1 84 ? 12.341 -5.650 -40.128 1.00 86.44 84 GLU A N 1
ATOM 652 C CA . GLU A 1 84 ? 13.768 -5.344 -40.010 1.00 86.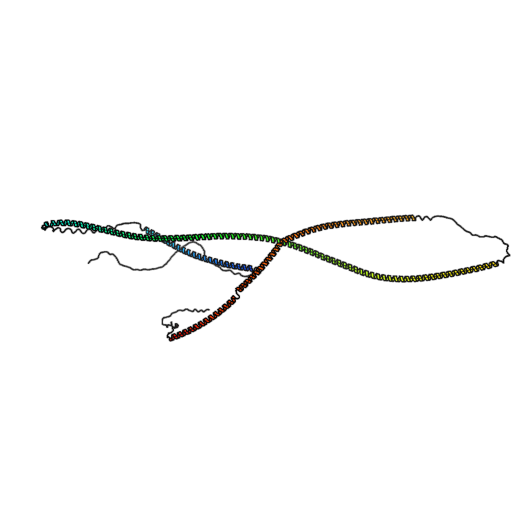44 84 GLU A CA 1
ATOM 653 C C . GLU A 1 84 ? 14.622 -6.579 -40.275 1.00 86.44 84 GLU A C 1
ATOM 655 O O . GLU A 1 84 ? 15.522 -6.513 -41.111 1.00 86.44 84 GLU A O 1
ATOM 660 N N . ARG A 1 85 ? 14.283 -7.737 -39.688 1.00 85.50 85 ARG A N 1
ATOM 661 C CA . ARG A 1 85 ? 14.937 -9.006 -40.032 1.00 85.50 85 ARG A CA 1
ATOM 662 C C . ARG A 1 85 ? 14.775 -9.313 -41.518 1.00 85.50 85 ARG A C 1
ATOM 664 O O . ARG A 1 85 ? 15.759 -9.559 -42.194 1.00 85.50 85 ARG A O 1
ATOM 671 N N . GLY A 1 86 ? 13.571 -9.162 -42.074 1.00 86.75 86 GLY A N 1
ATOM 672 C CA . GLY A 1 86 ? 13.334 -9.312 -43.514 1.00 86.75 86 GLY A CA 1
ATOM 673 C C . GLY A 1 86 ? 14.014 -8.255 -44.403 1.00 86.75 86 GLY A C 1
ATOM 674 O O . GLY A 1 86 ? 14.006 -8.400 -45.625 1.00 86.75 86 GLY A O 1
ATOM 675 N N . ALA A 1 87 ? 14.572 -7.177 -43.847 1.00 86.38 87 ALA A N 1
ATOM 676 C CA . ALA A 1 87 ? 15.425 -6.220 -44.555 1.00 86.38 87 ALA A CA 1
ATOM 677 C C . ALA A 1 87 ? 16.913 -6.583 -44.411 1.00 86.38 87 ALA A C 1
ATOM 679 O O . ALA A 1 87 ? 17.654 -6.492 -45.387 1.00 86.38 87 ALA A O 1
ATOM 680 N N . GLN A 1 88 ? 17.331 -7.063 -43.235 1.00 88.19 88 GLN A N 1
ATOM 681 C CA . GLN A 1 88 ? 18.662 -7.622 -42.989 1.00 88.19 88 GLN A CA 1
ATOM 682 C C . GLN A 1 88 ? 18.901 -8.887 -43.826 1.00 88.19 88 GLN A C 1
ATOM 684 O O . GLN A 1 88 ? 19.899 -8.943 -44.532 1.00 88.19 88 GLN A O 1
ATOM 689 N N . ASP A 1 89 ? 17.952 -9.828 -43.848 1.00 88.56 89 ASP A N 1
ATOM 690 C CA . ASP A 1 89 ? 17.984 -11.060 -44.652 1.00 88.56 89 ASP A CA 1
ATOM 691 C C . ASP A 1 89 ? 18.196 -10.742 -46.151 1.00 88.56 89 ASP A C 1
ATOM 693 O O . ASP A 1 89 ? 18.991 -11.391 -46.825 1.00 88.56 89 ASP A O 1
ATOM 697 N N . ARG A 1 90 ? 17.544 -9.688 -46.671 1.00 89.38 90 ARG A N 1
ATOM 698 C CA . ARG A 1 90 ? 17.750 -9.210 -48.054 1.00 89.38 90 ARG A CA 1
ATOM 699 C C . ARG A 1 90 ? 19.122 -8.573 -48.259 1.00 89.38 90 ARG A C 1
ATOM 701 O O . ARG A 1 90 ? 19.786 -8.882 -49.238 1.00 89.38 90 ARG A O 1
ATOM 708 N N . ARG A 1 91 ? 19.578 -7.740 -47.319 1.00 91.19 91 ARG A N 1
ATOM 709 C CA . ARG A 1 91 ? 20.912 -7.124 -47.380 1.00 91.19 91 ARG A CA 1
ATOM 710 C C . ARG A 1 91 ? 22.037 -8.162 -47.303 1.00 91.19 91 ARG A C 1
ATOM 712 O O . ARG A 1 91 ? 23.083 -7.951 -47.905 1.00 91.19 91 ARG A O 1
ATOM 719 N N . ILE A 1 92 ? 21.824 -9.266 -46.586 1.00 88.44 92 ILE A N 1
ATOM 720 C CA . ILE A 1 92 ? 22.735 -10.415 -46.555 1.00 88.44 92 ILE A CA 1
ATOM 721 C C . ILE A 1 92 ? 22.757 -11.096 -47.929 1.00 88.44 92 ILE A C 1
ATOM 723 O O . ILE A 1 92 ? 23.837 -11.242 -48.485 1.00 88.44 92 ILE A O 1
ATOM 727 N N . GLN A 1 93 ? 21.598 -11.394 -48.530 1.00 88.00 93 GLN A N 1
ATOM 728 C CA . GLN A 1 93 ? 21.530 -11.972 -49.884 1.00 88.00 93 GLN A CA 1
ATOM 729 C C . GLN A 1 93 ? 22.185 -11.088 -50.960 1.00 88.00 93 GLN A C 1
ATOM 731 O O . GLN A 1 93 ? 22.880 -11.603 -51.835 1.00 88.00 93 GLN A O 1
ATOM 736 N N . ASP A 1 94 ? 22.005 -9.765 -50.892 1.00 87.56 94 ASP A N 1
ATOM 737 C CA . ASP A 1 94 ? 22.651 -8.825 -51.818 1.00 87.56 94 ASP A CA 1
ATOM 738 C C . ASP A 1 94 ? 24.189 -8.857 -51.677 1.00 87.56 94 ASP A C 1
ATOM 740 O O . ASP A 1 94 ? 24.907 -8.846 -52.680 1.00 87.56 94 ASP A O 1
ATOM 744 N N . LEU A 1 95 ? 24.703 -8.948 -50.441 1.00 88.38 95 LEU A N 1
ATOM 745 C CA . LEU A 1 95 ? 26.139 -9.074 -50.161 1.00 88.38 95 LEU A CA 1
ATOM 746 C C . LEU A 1 95 ? 26.696 -10.445 -50.576 1.00 88.38 95 LEU A C 1
ATOM 748 O O . LEU A 1 95 ? 27.781 -10.505 -51.149 1.00 88.38 95 LEU A O 1
ATOM 752 N N . GLU A 1 96 ? 25.962 -11.536 -50.342 1.00 88.25 96 GLU A N 1
ATOM 753 C CA . GLU A 1 96 ? 26.325 -12.888 -50.794 1.00 88.25 96 GLU A CA 1
ATOM 754 C C . GLU A 1 96 ? 26.439 -12.946 -52.328 1.00 88.25 96 GLU A C 1
ATOM 756 O O . GLU A 1 96 ? 27.431 -13.448 -52.858 1.00 88.25 96 GLU A O 1
ATOM 761 N N . ALA A 1 97 ? 25.488 -12.343 -53.050 1.00 89.56 97 ALA A N 1
ATOM 762 C CA . ALA A 1 97 ? 25.525 -12.246 -54.510 1.00 89.56 97 ALA A CA 1
ATOM 763 C C . ALA A 1 97 ? 26.671 -11.350 -55.027 1.00 89.56 97 ALA A C 1
ATOM 765 O O . ALA A 1 97 ? 27.238 -11.607 -56.095 1.00 89.56 97 ALA A O 1
ATOM 766 N N . GLU A 1 98 ? 27.045 -10.297 -54.292 1.00 90.38 98 GLU A N 1
ATOM 767 C CA . GLU A 1 98 ? 28.209 -9.473 -54.632 1.00 90.38 98 GLU A CA 1
ATOM 768 C C . GLU A 1 98 ? 29.534 -10.218 -54.393 1.00 90.38 98 GLU A C 1
ATOM 770 O O . GLU A 1 98 ? 30.437 -10.127 -55.232 1.00 90.38 98 GLU A O 1
ATOM 775 N N . VAL A 1 99 ? 29.627 -11.026 -53.331 1.00 85.31 99 VAL A N 1
ATOM 776 C CA . VAL A 1 99 ? 30.762 -11.930 -53.081 1.00 85.31 99 VAL A CA 1
ATOM 777 C C . VAL A 1 99 ? 30.877 -12.980 -54.188 1.00 85.31 99 VAL A C 1
ATOM 779 O O . VAL A 1 99 ? 31.940 -13.071 -54.799 1.00 85.31 99 VAL A O 1
ATOM 782 N N . GLU A 1 100 ? 29.800 -13.687 -54.547 1.00 89.62 100 GLU A N 1
ATOM 783 C CA . GLU A 1 100 ? 29.808 -14.682 -55.637 1.00 89.62 100 GLU A CA 1
ATOM 784 C C . GLU A 1 100 ? 30.257 -14.053 -56.976 1.00 89.62 100 GLU A C 1
ATOM 786 O O . GLU A 1 100 ? 31.069 -14.608 -57.725 1.00 89.62 100 GLU A O 1
ATOM 791 N N . LYS A 1 101 ? 29.816 -12.819 -57.253 1.00 90.50 101 LYS A N 1
ATOM 792 C CA . LYS A 1 101 ? 30.238 -12.032 -58.423 1.00 90.50 101 LYS A CA 1
ATOM 793 C C . LYS A 1 101 ? 31.713 -11.614 -58.368 1.00 90.50 101 LYS A C 1
ATOM 795 O O . LYS A 1 101 ? 32.359 -11.532 -59.419 1.00 90.50 101 LYS A O 1
ATOM 800 N N . MET A 1 102 ? 32.260 -11.329 -57.186 1.00 89.19 102 MET A N 1
ATOM 801 C CA . MET A 1 102 ? 33.688 -11.041 -57.000 1.00 89.19 102 MET A CA 1
ATOM 802 C C . MET A 1 102 ? 34.544 -12.305 -57.127 1.00 89.19 102 MET A C 1
ATOM 804 O O . MET A 1 102 ? 35.569 -12.269 -57.808 1.00 89.19 102 MET A O 1
ATOM 808 N N . GLU A 1 103 ? 34.101 -13.437 -56.582 1.00 85.75 103 GLU A N 1
ATOM 809 C CA . GLU A 1 103 ? 34.755 -14.739 -56.752 1.00 85.75 103 GLU A CA 1
ATOM 810 C C . GLU A 1 103 ? 34.773 -15.178 -58.221 1.00 85.75 103 GLU A C 1
ATOM 812 O O . GLU A 1 103 ? 35.799 -15.651 -58.715 1.00 85.75 103 GLU A O 1
ATOM 817 N N . ALA A 1 104 ? 33.688 -14.958 -58.970 1.00 88.06 104 ALA A N 1
ATOM 818 C CA . ALA A 1 104 ? 33.651 -15.216 -60.409 1.00 88.06 104 ALA A CA 1
ATOM 819 C C . ALA A 1 104 ? 34.686 -14.372 -61.182 1.00 88.06 104 ALA A C 1
ATOM 821 O O . ALA A 1 104 ? 35.389 -14.896 -62.053 1.00 88.06 104 ALA A O 1
ATOM 822 N N . LYS A 1 105 ? 34.839 -13.083 -60.836 1.00 89.38 105 LYS A N 1
ATOM 823 C CA . LYS A 1 105 ? 35.875 -12.201 -61.411 1.00 89.38 105 LYS A CA 1
ATOM 824 C C . LYS A 1 105 ? 37.289 -12.647 -61.036 1.00 89.38 105 LYS A C 1
ATOM 826 O O . LYS A 1 105 ? 38.158 -12.683 -61.906 1.00 89.38 105 LYS A O 1
ATOM 831 N N . LEU A 1 106 ? 37.520 -13.015 -59.775 1.00 88.69 106 LEU A N 1
ATOM 832 C CA . LEU A 1 106 ? 38.812 -13.515 -59.304 1.00 88.69 106 LEU A CA 1
ATOM 833 C C . LEU A 1 106 ? 39.201 -14.801 -60.045 1.00 88.69 106 LEU A C 1
ATOM 835 O O . LEU A 1 106 ? 40.316 -14.909 -60.549 1.00 88.69 106 LEU A O 1
ATOM 839 N N . ASN A 1 107 ? 38.265 -15.738 -60.200 1.00 86.69 107 ASN A N 1
ATOM 840 C CA . ASN A 1 107 ? 38.473 -16.969 -60.961 1.00 86.69 107 ASN A CA 1
ATOM 841 C C . ASN A 1 107 ? 38.768 -16.710 -62.451 1.00 86.69 107 ASN A C 1
ATOM 843 O O . ASN A 1 107 ? 39.584 -17.421 -63.042 1.00 86.69 107 ASN A O 1
ATOM 847 N N . ALA A 1 108 ? 38.156 -15.691 -63.064 1.00 87.69 108 ALA A N 1
ATOM 848 C CA . ALA A 1 108 ? 38.491 -15.274 -64.426 1.00 87.69 108 ALA A CA 1
ATOM 849 C C . ALA A 1 108 ? 39.926 -14.719 -64.518 1.00 87.69 108 ALA A C 1
ATOM 851 O O . ALA A 1 108 ? 40.707 -15.194 -65.343 1.00 87.69 108 ALA A O 1
ATOM 852 N N . ALA A 1 109 ? 40.307 -13.807 -63.616 1.00 86.25 109 ALA A N 1
ATOM 853 C CA . ALA A 1 109 ? 41.656 -13.239 -63.555 1.00 86.25 109 ALA A CA 1
ATOM 854 C C . ALA A 1 109 ? 42.739 -14.297 -63.254 1.00 86.25 109 ALA A C 1
ATOM 856 O O . ALA A 1 109 ? 43.839 -14.243 -63.803 1.00 86.25 109 ALA A O 1
ATOM 857 N N . VAL A 1 110 ? 42.431 -15.306 -62.430 1.00 87.62 110 VAL A N 1
ATOM 858 C CA . VAL A 1 110 ? 43.323 -16.452 -62.181 1.00 87.62 110 VAL A CA 1
ATOM 859 C C . VAL A 1 110 ? 43.530 -17.275 -63.456 1.00 87.62 110 VAL A C 1
ATOM 861 O O . VAL A 1 110 ? 44.672 -17.594 -63.780 1.00 87.62 110 VAL A O 1
ATOM 864 N N . ARG A 1 111 ? 42.470 -17.568 -64.226 1.00 87.75 111 ARG A N 1
ATOM 865 C CA . ARG A 1 111 ? 42.591 -18.279 -65.516 1.00 87.75 111 ARG A CA 1
ATOM 866 C C . ARG A 1 111 ? 43.417 -17.488 -66.531 1.00 87.75 111 ARG A C 1
ATOM 868 O O . ARG A 1 111 ? 44.271 -18.068 -67.201 1.00 87.75 111 ARG A O 1
ATOM 875 N N . GLU A 1 112 ? 43.204 -16.177 -66.612 1.00 88.12 112 GLU A N 1
ATOM 876 C CA . GLU A 1 112 ? 43.980 -15.282 -67.474 1.00 88.12 112 GLU A CA 1
ATOM 877 C C . GLU A 1 112 ? 45.464 -15.274 -67.072 1.00 88.12 112 GLU A C 1
ATOM 879 O O . GLU A 1 112 ? 46.325 -15.558 -67.907 1.00 88.12 112 GLU A O 1
ATOM 884 N N . LYS A 1 113 ? 45.772 -15.105 -65.779 1.00 89.81 113 LYS A N 1
ATOM 885 C CA . LYS A 1 113 ? 47.134 -15.217 -65.229 1.00 89.81 113 LYS A CA 1
ATOM 886 C C . LYS A 1 113 ? 47.793 -16.558 -65.570 1.00 89.81 113 LYS A C 1
ATOM 888 O O . LYS A 1 113 ? 48.960 -16.578 -65.958 1.00 89.81 113 LYS A O 1
ATOM 893 N N . THR A 1 114 ? 47.073 -17.677 -65.460 1.00 86.50 114 THR A N 1
ATOM 894 C CA . THR A 1 114 ? 47.587 -18.999 -65.855 1.00 86.50 114 THR A CA 1
ATOM 895 C C . THR A 1 114 ? 47.889 -19.066 -67.356 1.00 86.50 114 THR A C 1
ATOM 897 O O . THR A 1 114 ? 48.924 -19.612 -67.734 1.00 86.50 114 THR A O 1
ATOM 900 N N . SER A 1 115 ? 47.050 -18.470 -68.212 1.00 84.50 115 SER A N 1
ATOM 901 C CA . SER A 1 115 ? 47.295 -18.423 -69.663 1.00 84.50 115 SER A CA 1
ATOM 902 C C . SER A 1 115 ? 48.510 -17.563 -70.043 1.00 84.50 115 SER A C 1
ATOM 904 O O . SER A 1 115 ? 49.333 -17.988 -70.853 1.00 84.50 115 SER A O 1
ATOM 906 N N . LEU A 1 116 ? 48.692 -16.407 -69.392 1.00 87.00 116 LEU A N 1
ATOM 907 C CA . LEU A 1 116 ? 49.852 -15.534 -69.589 1.00 87.00 116 LEU A CA 1
ATOM 908 C C . LEU A 1 116 ? 51.146 -16.197 -69.095 1.00 87.00 116 LEU A C 1
ATOM 910 O O . LEU A 1 116 ? 52.164 -16.133 -69.777 1.00 87.00 116 LEU A O 1
ATOM 914 N N . SER A 1 117 ? 51.094 -16.914 -67.968 1.00 83.00 117 SER A N 1
ATOM 915 C CA . SER A 1 117 ? 52.227 -17.697 -67.456 1.00 83.00 117 SER A CA 1
ATOM 916 C C . SER A 1 117 ? 52.665 -18.798 -68.436 1.00 83.00 117 SER A C 1
ATOM 918 O O . SER A 1 117 ? 53.857 -18.978 -68.683 1.00 83.00 117 SER A O 1
ATOM 920 N N . ALA A 1 118 ? 51.710 -19.485 -69.078 1.00 82.56 118 ALA A N 1
ATOM 921 C CA . ALA A 1 118 ? 52.010 -20.460 -70.130 1.00 82.56 118 ALA A CA 1
ATOM 922 C C . ALA A 1 118 ? 52.616 -19.808 -71.392 1.00 82.56 118 ALA A C 1
ATOM 924 O O . ALA A 1 118 ? 53.499 -20.392 -72.022 1.00 82.56 118 ALA A O 1
ATOM 925 N N . SER A 1 119 ? 52.182 -18.591 -71.742 1.00 86.12 119 SER A N 1
ATOM 926 C CA . SER A 1 119 ? 52.770 -17.809 -72.838 1.00 86.12 119 SER A CA 1
ATOM 927 C C . SER A 1 119 ? 54.221 -17.402 -72.540 1.00 86.12 119 SER A C 1
ATOM 929 O O . SER A 1 119 ? 55.098 -17.620 -73.377 1.00 86.12 119 SER A O 1
ATOM 931 N N . ASN A 1 120 ? 54.509 -16.916 -71.325 1.00 83.69 120 ASN A N 1
ATOM 932 C CA . ASN A 1 120 ? 55.876 -16.592 -70.899 1.00 83.69 120 ASN A CA 1
ATOM 933 C C . ASN A 1 120 ? 56.806 -17.810 -70.977 1.00 83.69 120 ASN A C 1
ATOM 935 O O . ASN A 1 120 ? 57.872 -17.709 -71.577 1.00 83.69 120 ASN A O 1
ATOM 939 N N . ALA A 1 121 ? 56.380 -18.977 -70.483 1.00 82.31 121 ALA A N 1
ATOM 940 C CA . ALA A 1 121 ? 57.174 -20.206 -70.577 1.00 82.31 121 ALA A CA 1
ATOM 941 C C . ALA A 1 121 ? 57.476 -20.627 -72.037 1.00 82.31 121 ALA A C 1
ATOM 943 O O . ALA A 1 121 ? 58.517 -21.224 -72.321 1.00 82.31 121 ALA A O 1
ATOM 944 N N . SER A 1 122 ? 56.587 -20.302 -72.985 1.00 81.69 122 SER A N 1
ATOM 945 C CA . SER A 1 122 ? 56.822 -20.511 -74.422 1.00 81.69 122 SER A CA 1
ATOM 946 C C . SER A 1 122 ? 57.849 -19.522 -74.994 1.00 81.69 122 SER A C 1
ATOM 948 O O . SER A 1 122 ? 58.737 -19.919 -75.752 1.00 81.69 122 SER A O 1
ATOM 950 N N . LEU A 1 123 ? 57.771 -18.247 -74.600 1.00 84.12 123 LEU A N 1
ATOM 951 C CA . LEU A 1 123 ? 58.705 -17.200 -75.030 1.00 84.12 123 LEU A CA 1
ATOM 952 C C . LEU A 1 123 ? 60.116 -17.416 -74.463 1.00 84.12 123 LEU A C 1
ATOM 954 O O . LEU A 1 123 ? 61.090 -17.316 -75.206 1.00 84.12 123 LEU A O 1
ATOM 958 N N . GLU A 1 124 ? 60.239 -17.804 -73.192 1.00 80.06 124 GLU A N 1
ATOM 959 C CA . GLU A 1 124 ? 61.515 -18.188 -72.569 1.00 80.06 124 GLU A CA 1
ATOM 960 C C . GLU A 1 124 ? 62.195 -19.332 -73.337 1.00 80.06 124 GLU A C 1
ATOM 962 O O . GLU A 1 124 ? 63.399 -19.287 -73.601 1.00 80.06 124 GLU A O 1
ATOM 967 N N . LYS A 1 125 ? 61.419 -20.327 -73.790 1.00 81.44 125 LYS A N 1
ATOM 968 C CA . LYS A 1 125 ? 61.935 -21.434 -74.605 1.00 81.44 125 LYS A CA 1
ATOM 969 C C . LYS A 1 125 ? 62.471 -20.965 -75.966 1.00 81.44 125 LYS A C 1
ATOM 971 O O . LYS A 1 125 ? 63.539 -21.421 -76.375 1.00 81.44 125 LYS A O 1
ATOM 976 N N . GLN A 1 126 ? 61.780 -20.042 -76.642 1.00 83.06 126 GLN A N 1
ATOM 977 C CA . GLN A 1 126 ? 62.256 -19.449 -77.903 1.00 83.06 126 GLN A CA 1
ATOM 978 C C . GLN A 1 126 ? 63.535 -18.620 -77.705 1.00 83.06 126 GLN A C 1
ATOM 980 O O . GLN A 1 126 ? 64.437 -18.662 -78.541 1.00 83.06 126 GLN A O 1
ATOM 985 N N . LEU A 1 127 ? 63.649 -17.911 -76.578 1.00 79.88 127 LEU A N 1
ATOM 986 C CA . LEU A 1 127 ? 64.829 -17.119 -76.220 1.00 79.88 127 LEU A CA 1
ATOM 987 C C . LEU A 1 127 ? 66.064 -18.021 -76.010 1.00 79.88 127 LEU A C 1
ATOM 989 O O . LEU A 1 127 ? 67.158 -17.708 -76.488 1.00 79.88 127 LEU A O 1
ATOM 993 N N . ILE A 1 128 ? 65.885 -19.192 -75.389 1.00 80.38 128 ILE A N 1
ATOM 994 C CA . ILE A 1 128 ? 66.936 -20.214 -75.229 1.00 80.38 128 ILE A CA 1
ATOM 995 C C . ILE A 1 128 ? 67.363 -20.810 -76.586 1.00 80.38 128 ILE A C 1
ATOM 997 O O . ILE A 1 128 ? 68.557 -21.020 -76.815 1.00 80.38 128 ILE A O 1
ATOM 1001 N N . GLU A 1 129 ? 66.428 -21.059 -77.510 1.00 79.06 129 GLU A N 1
ATOM 1002 C CA . GLU A 1 129 ? 66.751 -21.527 -78.870 1.00 79.06 129 GLU A CA 1
ATOM 1003 C C . GLU A 1 129 ? 67.504 -20.467 -79.688 1.00 79.06 129 GLU A C 1
ATOM 1005 O O . GLU A 1 129 ? 68.549 -20.777 -80.265 1.00 79.06 129 GLU A O 1
ATOM 1010 N N . LEU A 1 130 ? 67.055 -19.207 -79.671 1.00 77.69 130 LEU A N 1
ATOM 1011 C CA . LEU A 1 130 ? 67.760 -18.099 -80.324 1.00 77.69 130 LEU A CA 1
ATOM 1012 C C . LEU A 1 130 ? 69.180 -17.927 -79.775 1.00 77.69 130 LEU A C 1
ATOM 1014 O O . LEU A 1 130 ? 70.123 -17.807 -80.559 1.00 77.69 130 LEU A O 1
ATOM 1018 N N . THR A 1 131 ? 69.356 -18.003 -78.454 1.00 77.19 131 THR A N 1
ATOM 1019 C CA . THR A 1 131 ? 70.677 -17.918 -77.811 1.00 77.19 131 THR A CA 1
ATOM 1020 C C . THR A 1 131 ? 71.618 -19.015 -78.323 1.00 77.19 131 THR A C 1
ATOM 1022 O O . THR A 1 131 ? 72.720 -18.703 -78.773 1.00 77.19 131 THR A O 1
ATOM 1025 N N . ARG A 1 132 ? 71.153 -20.272 -78.402 1.00 78.81 132 ARG A N 1
ATOM 1026 C CA . ARG A 1 132 ? 71.933 -21.383 -78.987 1.00 78.81 132 ARG A CA 1
ATOM 1027 C C . ARG A 1 132 ? 72.285 -21.169 -80.459 1.00 78.81 132 ARG A C 1
ATOM 1029 O O . ARG A 1 132 ? 73.398 -21.493 -80.868 1.00 78.81 132 ARG A O 1
ATOM 1036 N N . THR A 1 133 ? 71.375 -20.630 -81.275 1.00 76.88 133 THR A N 1
ATOM 1037 C CA . THR A 1 133 ? 71.692 -20.341 -82.689 1.00 76.88 133 THR A CA 1
ATOM 1038 C C . THR A 1 133 ? 72.720 -19.218 -82.845 1.00 76.88 133 THR A C 1
ATOM 1040 O O . THR A 1 133 ? 73.557 -19.277 -83.743 1.00 76.88 133 THR A O 1
ATOM 1043 N N . ASN A 1 134 ? 72.712 -18.232 -81.945 1.00 72.12 134 ASN A N 1
ATOM 1044 C CA . ASN A 1 134 ? 73.658 -17.119 -81.948 1.00 72.12 134 ASN A CA 1
ATOM 1045 C C . ASN A 1 134 ? 75.060 -17.575 -81.488 1.00 72.12 134 ASN A C 1
ATOM 1047 O O . ASN A 1 134 ? 76.064 -17.203 -82.094 1.00 72.12 134 ASN A O 1
ATOM 1051 N N . GLU A 1 135 ? 75.141 -18.471 -80.498 1.00 74.94 135 GLU A N 1
ATOM 1052 C CA . GLU A 1 135 ? 76.388 -19.163 -80.129 1.00 74.94 135 GLU A CA 1
ATOM 1053 C C . GLU A 1 135 ? 76.935 -20.027 -81.281 1.00 74.94 135 GLU A C 1
ATOM 1055 O O . GLU A 1 135 ? 78.125 -19.959 -81.594 1.00 74.94 135 GLU A O 1
ATOM 1060 N N . LEU A 1 136 ? 76.070 -20.771 -81.984 1.00 68.12 136 LEU A N 1
ATOM 1061 C CA . LEU A 1 136 ? 76.458 -21.582 -83.146 1.00 68.12 136 LEU A CA 1
ATOM 1062 C C . LEU A 1 136 ? 76.990 -20.732 -84.315 1.00 68.12 136 LEU A C 1
ATOM 1064 O O . LEU A 1 136 ? 77.918 -21.151 -85.007 1.00 68.12 136 LEU A O 1
ATOM 1068 N N . LEU A 1 137 ? 76.420 -19.543 -84.543 1.00 64.81 137 LEU A N 1
ATOM 1069 C CA . LEU A 1 137 ? 76.886 -18.605 -85.570 1.00 64.81 137 LEU A CA 1
ATOM 1070 C C . LEU A 1 137 ? 78.217 -17.947 -85.184 1.00 64.81 137 LEU A C 1
ATOM 1072 O O . LEU A 1 137 ? 79.113 -17.871 -86.025 1.00 64.81 137 LEU A O 1
ATOM 1076 N N . LYS A 1 138 ? 78.395 -17.555 -83.914 1.00 55.38 138 LYS A N 1
ATOM 1077 C CA . LYS A 1 138 ? 79.686 -17.062 -83.399 1.00 55.38 138 LYS A CA 1
ATOM 1078 C C . LYS A 1 138 ? 80.795 -18.112 -83.521 1.00 55.38 138 LYS A C 1
ATOM 1080 O O . LYS A 1 138 ? 81.912 -17.766 -83.884 1.00 55.38 138 LYS A O 1
ATOM 1085 N N . SER A 1 139 ? 80.474 -19.392 -83.327 1.00 52.72 139 SER A N 1
ATOM 1086 C CA . SER A 1 139 ? 81.415 -20.511 -83.486 1.00 52.72 139 SER A CA 1
ATOM 1087 C C . SER A 1 139 ? 81.875 -20.776 -84.935 1.00 52.72 139 SER A C 1
ATOM 1089 O O . SER A 1 139 ? 82.715 -21.654 -85.133 1.00 52.72 139 SER A O 1
ATOM 1091 N N . LYS A 1 140 ? 81.335 -20.087 -85.954 1.00 49.22 140 LYS A N 1
ATOM 1092 C CA . LYS A 1 140 ? 81.653 -20.338 -87.376 1.00 49.22 140 LYS A CA 1
ATOM 1093 C C . LYS A 1 140 ? 82.483 -19.254 -88.078 1.00 49.22 140 LYS A C 1
ATOM 1095 O O . LYS A 1 140 ? 82.752 -19.412 -89.265 1.00 49.22 140 LYS A O 1
ATOM 1100 N N . PHE A 1 141 ? 82.893 -18.185 -87.390 1.00 49.78 141 PHE A N 1
ATOM 1101 C CA . PHE A 1 141 ? 83.490 -16.999 -88.030 1.00 49.78 141 PHE A CA 1
ATOM 1102 C C . PHE A 1 141 ? 84.828 -16.532 -87.419 1.00 49.78 141 PHE A C 1
ATOM 1104 O O . PHE A 1 141 ? 85.056 -15.336 -87.250 1.00 49.78 141 PHE A O 1
ATOM 1111 N N . SER A 1 142 ? 85.748 -17.459 -87.127 1.00 44.59 142 SER A N 1
ATOM 1112 C CA . SER A 1 142 ? 87.096 -17.120 -86.634 1.00 44.59 142 SER A CA 1
ATOM 1113 C C . SER A 1 142 ? 88.201 -18.088 -87.109 1.00 44.59 142 SER A C 1
ATOM 1115 O O . SER A 1 142 ? 88.548 -18.994 -86.359 1.00 44.59 142 SER A O 1
ATOM 1117 N N . GLU A 1 143 ? 88.713 -17.909 -88.344 1.00 40.81 143 GLU A N 1
ATOM 1118 C CA . GLU A 1 143 ? 90.162 -17.847 -88.710 1.00 40.81 143 GLU A CA 1
ATOM 1119 C C . GLU A 1 143 ? 90.451 -17.877 -90.248 1.00 40.81 143 GLU A C 1
ATOM 1121 O O . GLU A 1 143 ? 90.280 -18.886 -90.923 1.00 40.81 143 GLU A O 1
ATOM 1126 N N . ASP A 1 144 ? 90.898 -16.719 -90.762 1.00 43.59 144 ASP A N 1
ATOM 1127 C CA . ASP A 1 144 ? 92.080 -16.412 -91.615 1.00 43.59 144 ASP A CA 1
ATOM 1128 C C . ASP A 1 144 ? 92.331 -16.820 -93.122 1.00 43.59 144 ASP A C 1
ATOM 1130 O O . ASP A 1 144 ? 92.589 -17.964 -93.480 1.00 43.59 144 ASP A O 1
ATOM 1134 N N . ASN A 1 145 ? 92.456 -15.759 -93.957 1.00 37.28 145 ASN A N 1
ATOM 1135 C CA . ASN A 1 145 ? 93.554 -15.352 -94.891 1.00 37.28 145 ASN A CA 1
ATOM 1136 C C . ASN A 1 145 ? 93.811 -15.707 -96.403 1.00 37.28 145 ASN A C 1
ATOM 1138 O O . ASN A 1 145 ? 93.873 -16.848 -96.849 1.00 37.28 145 ASN A O 1
ATOM 1142 N N . ASN A 1 146 ? 94.248 -14.625 -97.097 1.00 40.31 146 ASN A N 1
ATOM 1143 C CA . ASN A 1 146 ? 95.339 -14.443 -98.102 1.00 40.31 146 ASN A CA 1
ATOM 1144 C C . ASN A 1 146 ? 95.233 -14.631 -99.653 1.00 40.31 146 ASN A C 1
ATOM 1146 O O . ASN A 1 146 ? 95.448 -15.698 -100.222 1.00 40.31 146 ASN A O 1
ATOM 1150 N N . GLN A 1 147 ? 95.150 -13.479 -100.348 1.00 49.62 147 GLN A N 1
ATOM 1151 C CA . GLN A 1 147 ? 96.105 -12.923 -101.348 1.00 49.62 147 GLN A CA 1
ATOM 1152 C C . GLN A 1 147 ? 96.918 -13.876 -102.280 1.00 49.62 147 GLN A C 1
ATOM 1154 O O . GLN A 1 147 ? 97.964 -14.383 -101.870 1.00 49.62 147 GLN A O 1
ATOM 1159 N N . LYS A 1 148 ? 96.558 -14.010 -103.586 1.00 46.00 148 LYS A N 1
ATOM 1160 C CA . LYS A 1 148 ? 97.445 -14.665 -104.603 1.00 46.00 148 LYS A CA 1
ATOM 1161 C C . LYS A 1 148 ? 97.245 -14.444 -106.135 1.00 46.00 148 LYS A C 1
ATOM 1163 O O . LYS A 1 148 ? 97.870 -15.169 -106.902 1.00 46.00 148 LYS A O 1
ATOM 1168 N N . ASN A 1 149 ? 96.483 -13.453 -106.628 1.00 46.06 149 ASN A N 1
ATOM 1169 C CA . ASN A 1 149 ? 96.091 -13.355 -108.065 1.00 46.06 149 ASN A CA 1
ATOM 1170 C C . ASN A 1 149 ? 96.614 -12.128 -108.876 1.00 46.06 149 ASN A C 1
ATOM 1172 O O . ASN A 1 149 ? 95.869 -11.560 -109.668 1.00 46.06 149 ASN A O 1
ATOM 1176 N N . LEU A 1 150 ? 97.883 -11.704 -108.733 1.00 44.34 150 LEU A N 1
ATOM 1177 C CA . LEU A 1 150 ? 98.398 -10.454 -109.361 1.00 44.34 150 LEU A CA 1
ATOM 1178 C C . LEU A 1 150 ? 99.647 -10.590 -110.277 1.00 44.34 150 LEU A C 1
ATOM 1180 O O . LEU A 1 150 ? 100.405 -9.630 -110.400 1.00 44.34 150 LEU A O 1
ATOM 1184 N N . ARG A 1 151 ? 99.960 -11.756 -110.879 1.00 44.25 151 ARG A N 1
ATOM 1185 C CA . ARG A 1 151 ? 101.256 -11.929 -111.602 1.00 44.25 151 ARG A CA 1
ATOM 1186 C C . ARG A 1 151 ? 101.278 -12.680 -112.948 1.00 44.25 151 ARG A C 1
ATOM 1188 O O . ARG A 1 151 ? 102.370 -12.927 -113.446 1.00 44.25 151 ARG A O 1
ATOM 1195 N N . ILE A 1 152 ? 100.142 -13.026 -113.565 1.00 48.16 152 ILE A N 1
ATOM 1196 C CA . ILE A 1 152 ? 100.142 -13.927 -114.747 1.00 48.16 152 ILE A CA 1
ATOM 1197 C C . ILE A 1 152 ? 99.884 -13.235 -116.109 1.00 48.16 152 ILE A C 1
ATOM 1199 O O . ILE A 1 152 ? 100.312 -13.766 -117.128 1.00 48.16 152 ILE A O 1
ATOM 1203 N N . LEU A 1 153 ? 99.279 -12.039 -116.176 1.00 49.03 153 LEU A N 1
ATOM 1204 C CA . LEU A 1 153 ? 98.820 -11.460 -117.461 1.00 49.03 153 LEU A CA 1
ATOM 1205 C C . LEU A 1 153 ? 99.811 -10.554 -118.233 1.00 49.03 153 LEU A C 1
ATOM 1207 O O . LEU A 1 153 ? 99.517 -10.170 -119.362 1.00 49.03 153 LEU A O 1
ATOM 1211 N N . SER A 1 154 ? 100.969 -10.187 -117.674 1.00 41.94 154 SER A N 1
ATOM 1212 C CA . SER A 1 154 ? 101.772 -9.060 -118.204 1.00 41.94 154 SER A CA 1
ATOM 1213 C C . SER A 1 154 ? 102.921 -9.415 -119.169 1.00 41.94 154 SER A C 1
ATOM 1215 O O . SER A 1 154 ? 103.735 -8.540 -119.462 1.00 41.94 154 SER A O 1
ATOM 1217 N N . LEU A 1 155 ? 103.050 -10.662 -119.650 1.00 45.91 155 LEU A N 1
ATOM 1218 C CA . LEU A 1 155 ? 104.292 -11.137 -120.302 1.00 45.91 155 LEU A CA 1
ATOM 1219 C C . LEU A 1 155 ? 104.239 -11.361 -121.835 1.00 45.91 155 LEU A C 1
ATOM 1221 O O . LEU A 1 155 ? 105.281 -11.619 -122.438 1.00 45.91 155 LEU A O 1
ATOM 1225 N N . GLU A 1 156 ? 103.081 -11.264 -122.500 1.00 52.31 156 GLU A N 1
ATOM 1226 C CA . GLU A 1 156 ? 102.947 -11.732 -123.901 1.00 52.31 156 GLU A CA 1
ATOM 1227 C C . GLU A 1 156 ? 103.102 -10.669 -125.012 1.00 52.31 156 GLU A C 1
ATOM 1229 O O . GLU A 1 156 ? 103.367 -11.025 -126.160 1.00 52.31 156 GLU A O 1
ATOM 1234 N N . LEU A 1 157 ? 103.022 -9.365 -124.720 1.00 49.59 157 LEU A N 1
ATOM 1235 C CA . LEU A 1 157 ? 102.907 -8.324 -125.765 1.00 49.59 157 LEU A CA 1
ATOM 1236 C C . LEU A 1 157 ? 104.224 -7.824 -126.410 1.00 49.59 157 LEU A C 1
ATOM 1238 O O . LEU A 1 157 ? 104.181 -7.055 -127.370 1.00 49.59 157 LEU A O 1
ATOM 1242 N N . MET A 1 158 ? 105.407 -8.237 -125.938 1.00 47.09 158 MET A N 1
ATOM 1243 C CA . MET A 1 158 ? 106.672 -7.529 -126.245 1.00 47.09 158 MET A CA 1
ATOM 1244 C C . MET A 1 158 ? 107.436 -7.980 -127.519 1.00 47.09 158 MET A C 1
ATOM 1246 O O . MET A 1 158 ? 108.458 -7.388 -127.857 1.00 47.09 158 MET A O 1
ATOM 1250 N N . LYS A 1 159 ? 107.015 -9.032 -128.241 1.00 48.16 159 LYS A N 1
ATOM 1251 C CA . LYS A 1 159 ? 107.930 -9.782 -129.147 1.00 48.16 159 LYS A CA 1
ATOM 1252 C C . LYS A 1 159 ? 107.923 -9.463 -130.659 1.00 48.16 159 LYS A C 1
ATOM 1254 O O . LYS A 1 159 ? 108.731 -10.054 -131.372 1.00 48.16 159 LYS A O 1
ATOM 1259 N N . LEU A 1 160 ? 107.067 -8.580 -131.195 1.00 48.97 160 LEU A N 1
ATOM 1260 C CA . LEU A 1 160 ? 106.700 -8.650 -132.634 1.00 48.97 160 LEU A CA 1
ATOM 1261 C C . LEU A 1 160 ? 107.221 -7.589 -133.640 1.00 48.97 160 LEU A C 1
ATOM 1263 O O . LEU A 1 160 ? 106.944 -7.760 -134.827 1.00 48.97 160 LEU A O 1
ATOM 1267 N N . ARG A 1 161 ? 107.957 -6.519 -133.271 1.00 40.03 161 ARG A N 1
ATOM 1268 C CA . ARG A 1 161 ? 108.152 -5.358 -134.197 1.00 40.03 161 ARG A CA 1
ATOM 1269 C C . ARG A 1 161 ? 109.556 -5.072 -134.783 1.00 40.03 161 ARG A C 1
ATOM 1271 O O . ARG A 1 161 ? 109.649 -4.275 -135.717 1.00 40.03 161 ARG A O 1
ATOM 1278 N N . ASN A 1 162 ? 110.629 -5.737 -134.351 1.00 43.22 162 ASN A N 1
ATOM 1279 C CA . ASN A 1 162 ? 112.011 -5.432 -134.792 1.00 43.22 162 ASN A CA 1
ATOM 1280 C C . ASN A 1 162 ? 112.392 -6.035 -136.169 1.00 43.22 162 ASN A C 1
ATOM 1282 O O . ASN A 1 162 ? 113.244 -6.919 -136.238 1.00 43.22 162 ASN A O 1
ATOM 1286 N N . LYS A 1 163 ? 111.761 -5.610 -137.282 1.00 44.81 163 LYS A N 1
ATOM 1287 C CA . LYS A 1 163 ? 112.003 -6.241 -138.609 1.00 44.81 163 LYS A CA 1
ATOM 1288 C C . LYS A 1 163 ? 112.037 -5.336 -139.861 1.00 44.81 163 LYS A C 1
ATOM 1290 O O . LYS A 1 163 ? 112.024 -5.873 -140.966 1.00 44.81 163 LYS A O 1
ATOM 1295 N N . ARG A 1 164 ? 112.065 -3.996 -139.743 1.00 55.19 164 ARG A N 1
ATOM 1296 C CA . ARG A 1 164 ? 111.850 -3.065 -140.891 1.00 55.19 164 ARG A CA 1
ATOM 1297 C C . ARG A 1 164 ? 113.086 -2.282 -141.396 1.00 55.19 164 ARG A C 1
ATOM 1299 O O . ARG A 1 164 ? 113.005 -1.653 -142.444 1.00 55.19 164 ARG A O 1
ATOM 1306 N N . GLU A 1 165 ? 114.214 -2.295 -140.692 1.00 43.00 165 GLU A N 1
ATOM 1307 C CA . GLU A 1 165 ? 115.160 -1.157 -140.710 1.00 43.00 165 GLU A CA 1
ATOM 1308 C C . GLU A 1 165 ? 116.256 -1.138 -141.809 1.00 43.00 165 GLU A C 1
ATOM 1310 O O . GLU A 1 165 ? 116.956 -0.144 -141.974 1.00 43.00 165 GLU A O 1
ATOM 1315 N N . THR A 1 166 ? 116.436 -2.196 -142.604 1.00 41.53 166 THR A N 1
ATOM 1316 C CA . THR A 1 166 ? 117.731 -2.446 -143.283 1.00 41.53 166 THR A CA 1
ATOM 1317 C C . THR A 1 166 ? 117.906 -2.005 -144.751 1.00 41.53 166 THR A C 1
ATOM 1319 O O . THR A 1 166 ? 118.940 -2.332 -145.332 1.00 41.53 166 THR A O 1
ATOM 1322 N N . LYS A 1 167 ? 116.955 -1.314 -145.413 1.00 43.09 167 LYS A N 1
ATOM 1323 C CA . LYS A 1 167 ? 116.816 -1.460 -146.891 1.00 43.09 167 LYS A CA 1
ATOM 1324 C C . LYS A 1 167 ? 117.121 -0.307 -147.879 1.00 43.09 167 LYS A C 1
ATOM 1326 O O . LYS A 1 167 ? 116.900 -0.553 -149.061 1.00 43.09 167 LYS A O 1
ATOM 1331 N N . MET A 1 168 ? 117.582 0.906 -147.520 1.00 35.41 168 MET A N 1
ATOM 1332 C CA . MET A 1 168 ? 117.610 1.998 -148.542 1.00 35.41 168 MET A CA 1
ATOM 1333 C C . MET A 1 168 ? 118.750 3.042 -148.525 1.00 35.41 168 MET A C 1
ATOM 1335 O O . MET A 1 168 ? 118.555 4.183 -148.927 1.00 35.41 168 MET A O 1
ATOM 1339 N N . ARG A 1 169 ? 119.978 2.658 -148.149 1.00 41.38 169 ARG A N 1
ATOM 1340 C CA . ARG A 1 169 ? 121.169 3.549 -148.147 1.00 41.38 169 ARG A CA 1
ATOM 1341 C C . ARG A 1 169 ? 121.815 3.848 -149.530 1.00 41.38 169 ARG A C 1
ATOM 1343 O O . ARG A 1 169 ? 122.961 4.281 -149.556 1.00 41.38 169 ARG A O 1
ATOM 1350 N N . SER A 1 170 ? 121.177 3.590 -150.681 1.00 36.41 170 SER A N 1
ATOM 1351 C CA . SER A 1 170 ? 121.916 3.377 -151.953 1.00 36.41 170 SER A CA 1
ATOM 1352 C C . SER A 1 170 ? 121.835 4.448 -153.062 1.00 36.41 170 SER A C 1
ATOM 1354 O O . SER A 1 170 ? 122.209 4.131 -154.188 1.00 36.41 170 SER A O 1
ATOM 1356 N N . MET A 1 171 ? 121.354 5.678 -152.820 1.00 43.44 171 MET A N 1
ATOM 1357 C CA . MET A 1 171 ? 121.104 6.663 -153.907 1.00 43.44 171 MET A CA 1
ATOM 1358 C C . MET A 1 171 ? 121.832 8.021 -153.761 1.00 43.44 171 MET A C 1
ATOM 1360 O O . MET A 1 171 ? 121.458 9.001 -154.393 1.00 43.44 171 MET A O 1
ATOM 1364 N N . MET A 1 172 ? 122.885 8.087 -152.942 1.00 34.78 172 MET A N 1
ATOM 1365 C CA . MET A 1 172 ? 123.524 9.338 -152.479 1.00 34.78 172 MET A CA 1
ATOM 1366 C C . MET A 1 172 ? 124.427 10.108 -153.474 1.00 34.78 172 MET A C 1
ATOM 1368 O O . MET A 1 172 ? 124.861 11.198 -153.131 1.00 34.78 172 MET A O 1
ATOM 1372 N N . ALA A 1 173 ? 124.787 9.577 -154.650 1.00 48.78 173 ALA A N 1
ATOM 1373 C CA . ALA A 1 173 ? 126.125 9.862 -155.209 1.00 48.78 173 ALA A CA 1
ATOM 1374 C C . ALA A 1 173 ? 126.214 10.399 -156.661 1.00 48.78 173 ALA A C 1
ATOM 1376 O O . ALA A 1 173 ? 127.100 9.957 -157.394 1.00 48.78 173 ALA A O 1
ATOM 1377 N N . LYS A 1 174 ? 125.315 11.286 -157.139 1.00 49.00 174 LYS A N 1
ATOM 1378 C CA . LYS A 1 174 ? 125.408 11.785 -158.541 1.00 49.00 174 LYS A CA 1
ATOM 1379 C C . LYS A 1 174 ? 125.089 13.252 -158.877 1.00 49.00 174 LYS A C 1
ATOM 1381 O O . LYS A 1 174 ? 125.108 13.569 -160.066 1.00 49.00 174 LYS A O 1
ATOM 1386 N N . GLN A 1 175 ? 124.859 14.167 -157.926 1.00 43.66 175 GLN A N 1
ATOM 1387 C CA . GLN A 1 175 ? 124.677 15.586 -158.304 1.00 43.66 175 GLN A CA 1
ATOM 1388 C C . GLN A 1 175 ? 125.237 16.636 -157.328 1.00 43.66 175 GLN A C 1
ATOM 1390 O O . GLN A 1 175 ? 124.696 17.733 -157.195 1.00 43.66 175 GLN A O 1
ATOM 1395 N N . GLU A 1 176 ? 126.421 16.353 -156.781 1.00 52.00 176 GLU A N 1
ATOM 1396 C CA . GLU A 1 176 ? 127.289 17.272 -156.009 1.00 52.00 176 GLU A CA 1
ATOM 1397 C C . GLU A 1 176 ? 127.722 18.543 -156.795 1.00 52.00 176 GLU A C 1
ATOM 1399 O O . GLU A 1 176 ? 128.445 19.395 -156.289 1.00 52.00 176 GLU A O 1
ATOM 1404 N N . GLY A 1 177 ? 127.262 18.727 -158.040 1.00 54.34 177 GLY A N 1
ATOM 1405 C CA . GLY A 1 177 ? 127.476 19.943 -158.836 1.00 54.34 177 GLY A CA 1
ATOM 1406 C C . GLY A 1 177 ? 126.569 21.130 -158.471 1.00 54.34 177 GLY A C 1
ATOM 1407 O O . GLY A 1 177 ? 126.869 22.256 -158.862 1.00 54.34 177 GLY A O 1
ATOM 1408 N N . MET A 1 178 ? 125.475 20.917 -157.725 1.00 58.62 178 MET A N 1
ATOM 1409 C CA . MET A 1 178 ? 124.646 22.011 -157.173 1.00 58.62 178 MET A CA 1
ATOM 1410 C C . MET A 1 178 ? 125.045 22.411 -155.737 1.00 58.62 178 MET A C 1
ATOM 1412 O O . MET A 1 178 ? 124.581 23.432 -155.226 1.00 58.62 178 MET A O 1
ATOM 1416 N N . GLU A 1 179 ? 125.951 21.648 -155.119 1.00 55.72 179 GLU A N 1
ATOM 1417 C CA . GLU A 1 179 ? 126.346 21.708 -153.704 1.00 55.72 179 GLU A CA 1
ATOM 1418 C C . GLU A 1 179 ? 126.766 23.116 -153.237 1.00 55.72 179 GLU A C 1
ATOM 1420 O O . GLU A 1 179 ? 126.347 23.597 -152.184 1.00 55.72 179 GLU A O 1
ATOM 1425 N N . VAL A 1 180 ? 127.534 23.838 -154.061 1.00 62.38 180 VAL A N 1
ATOM 1426 C CA . VAL A 1 180 ? 128.160 25.118 -153.674 1.00 62.38 180 VAL A CA 1
ATOM 1427 C C . VAL A 1 180 ? 127.159 26.284 -153.577 1.00 62.38 180 VAL A C 1
ATOM 1429 O O . VAL A 1 180 ? 127.437 27.271 -152.900 1.00 62.38 180 VAL A O 1
ATOM 1432 N N . LYS A 1 181 ? 125.962 26.183 -154.181 1.00 56.94 181 LYS A N 1
ATOM 1433 C CA . LYS A 1 181 ? 124.881 27.176 -153.981 1.00 56.94 181 LYS A CA 1
ATOM 1434 C C . LYS A 1 181 ? 123.882 26.790 -152.882 1.00 56.94 181 LYS A C 1
ATOM 1436 O O . LYS A 1 181 ? 123.137 27.660 -152.442 1.00 56.94 181 LYS A O 1
ATOM 1441 N N . LEU A 1 182 ? 123.889 25.541 -152.408 1.00 60.16 182 LEU A N 1
ATOM 1442 C CA . LEU A 1 182 ? 122.982 25.060 -151.357 1.00 60.16 182 LEU A CA 1
ATOM 1443 C C . LEU A 1 182 ? 123.508 25.340 -149.933 1.00 60.16 182 LEU A C 1
ATOM 1445 O O . LEU A 1 182 ? 122.723 25.535 -149.002 1.00 60.16 182 LEU A O 1
ATOM 1449 N N . GLN A 1 183 ? 124.834 25.402 -149.753 1.00 60.50 183 GLN A N 1
ATOM 1450 C CA . GLN A 1 183 ? 125.468 25.515 -148.429 1.00 60.50 183 GLN A CA 1
ATOM 1451 C C . GLN A 1 183 ? 125.108 26.792 -147.644 1.00 60.50 183 GLN A C 1
ATOM 1453 O O . GLN A 1 183 ? 125.096 26.757 -146.414 1.00 60.50 183 GLN A O 1
ATOM 1458 N N . LEU A 1 184 ? 124.754 27.899 -148.312 1.00 59.56 184 LEU A N 1
ATOM 1459 C CA . LEU A 1 184 ? 124.327 29.127 -147.622 1.00 59.56 184 LEU A CA 1
ATOM 1460 C C . LEU A 1 184 ? 122.883 29.032 -147.091 1.00 59.56 184 LEU A C 1
ATOM 1462 O O . LEU A 1 184 ? 122.577 29.571 -146.031 1.00 59.56 184 LEU A O 1
ATOM 1466 N N . THR A 1 185 ? 121.996 28.323 -147.796 1.00 61.75 185 THR A N 1
ATOM 1467 C CA . THR A 1 185 ? 120.590 28.143 -147.391 1.00 61.75 185 THR A CA 1
ATOM 1468 C C . THR A 1 185 ? 120.401 27.020 -146.372 1.00 61.75 185 THR A C 1
ATOM 1470 O O . THR A 1 185 ? 119.528 27.124 -145.514 1.00 61.75 185 THR A O 1
ATOM 1473 N N . GLN A 1 186 ? 121.252 25.986 -146.403 1.00 64.00 186 GLN A N 1
ATOM 1474 C CA . GLN A 1 186 ? 121.216 24.871 -145.448 1.00 64.00 186 GLN A CA 1
ATOM 1475 C C . GLN A 1 186 ? 121.409 25.344 -143.994 1.00 64.00 186 GLN A C 1
ATOM 1477 O O . GLN A 1 186 ? 120.757 24.835 -143.083 1.00 64.00 186 GLN A O 1
ATOM 1482 N N . LYS A 1 187 ? 122.280 26.340 -143.767 1.00 68.12 187 LYS A N 1
ATOM 1483 C CA . LYS A 1 187 ? 122.643 26.801 -142.417 1.00 68.12 187 LYS A CA 1
ATOM 1484 C C . LYS A 1 187 ? 121.485 27.493 -141.683 1.00 68.12 187 LYS A C 1
ATOM 1486 O O . LYS A 1 187 ? 121.291 27.249 -140.498 1.00 68.12 187 LYS A O 1
ATOM 1491 N N . ASN A 1 188 ? 120.673 28.274 -142.397 1.00 69.62 188 ASN A N 1
ATOM 1492 C CA . ASN A 1 188 ? 119.534 28.993 -141.810 1.00 69.62 188 ASN A CA 1
ATOM 1493 C C . ASN A 1 188 ? 118.353 28.070 -141.452 1.00 69.62 188 ASN A C 1
ATOM 1495 O O . ASN A 1 188 ? 117.550 28.412 -140.586 1.00 69.62 188 ASN A O 1
ATOM 1499 N N . LEU A 1 189 ? 118.233 26.903 -142.099 1.00 71.75 189 LEU A N 1
ATOM 1500 C CA . LEU A 1 189 ? 117.149 25.957 -141.821 1.00 71.75 189 LEU A CA 1
ATOM 1501 C C . LEU A 1 189 ? 117.357 25.232 -140.480 1.00 71.75 189 LEU A C 1
ATOM 1503 O O . LEU A 1 189 ? 116.409 25.097 -139.709 1.00 71.75 189 LEU A O 1
ATOM 1507 N N . VAL A 1 190 ? 118.594 24.831 -140.162 1.00 72.50 190 VAL A N 1
ATOM 1508 C CA . VAL A 1 190 ? 118.915 24.080 -138.932 1.00 72.50 190 VAL A CA 1
ATOM 1509 C C . VAL A 1 190 ? 118.610 24.895 -137.666 1.00 72.50 190 VAL A C 1
ATOM 1511 O O . VAL A 1 190 ? 117.937 24.388 -136.772 1.00 72.50 190 VAL A O 1
ATOM 1514 N N . GLU A 1 191 ? 118.990 26.177 -137.620 1.00 70.31 191 GLU A N 1
ATOM 1515 C CA . GLU A 1 191 ? 118.674 27.066 -136.484 1.00 70.31 191 GLU A CA 1
ATOM 1516 C C . GLU A 1 191 ? 117.161 27.295 -136.291 1.00 70.31 191 GLU A C 1
ATOM 1518 O O . GLU A 1 191 ? 116.698 27.567 -135.179 1.00 70.31 191 GLU A O 1
ATOM 1523 N N . SER A 1 192 ? 116.366 27.186 -137.363 1.00 70.19 192 SER A N 1
ATOM 1524 C CA . SER A 1 192 ? 114.903 27.268 -137.269 1.00 70.19 192 SER A CA 1
ATOM 1525 C C . SER A 1 192 ? 114.280 25.976 -136.725 1.00 70.19 192 SER A C 1
ATOM 1527 O O . SER A 1 192 ? 113.317 26.037 -135.960 1.00 70.19 192 SER A O 1
ATOM 1529 N N . GLN A 1 193 ? 114.876 24.820 -137.038 1.00 72.00 193 GLN A N 1
ATOM 1530 C CA . GLN A 1 193 ? 114.411 23.507 -136.591 1.00 72.00 193 GLN A CA 1
ATOM 1531 C C . GLN A 1 193 ? 114.578 23.326 -135.068 1.00 72.00 193 GLN A C 1
ATOM 1533 O O . GLN A 1 193 ? 113.663 22.841 -134.405 1.00 72.00 193 GLN A O 1
ATOM 1538 N N . GLU A 1 194 ? 115.702 23.767 -134.486 1.00 71.56 194 GLU A N 1
ATOM 1539 C CA . GLU A 1 194 ? 115.940 23.672 -133.031 1.00 71.56 194 GLU A CA 1
ATOM 1540 C C . GLU A 1 194 ? 114.953 24.517 -132.208 1.00 71.56 194 GLU A C 1
ATOM 1542 O O . GLU A 1 194 ? 114.507 24.094 -131.138 1.00 71.56 194 GLU A O 1
ATOM 1547 N N . LYS A 1 195 ? 114.548 25.689 -132.719 1.00 73.50 195 LYS A N 1
ATOM 1548 C CA . LYS A 1 195 ? 113.536 26.538 -132.065 1.00 73.50 195 LYS A CA 1
ATOM 1549 C C . LYS A 1 195 ? 112.150 25.894 -132.056 1.00 73.50 195 LYS A C 1
ATOM 1551 O O . LYS A 1 195 ? 111.434 26.056 -131.072 1.00 73.50 195 LYS A O 1
ATOM 1556 N N . ILE A 1 196 ? 111.784 25.154 -133.105 1.00 74.06 196 ILE A N 1
ATOM 1557 C CA . ILE A 1 196 ? 110.508 24.424 -133.159 1.00 74.06 196 ILE A CA 1
ATOM 1558 C C . ILE A 1 196 ? 110.483 23.332 -132.083 1.00 74.06 196 ILE A C 1
ATOM 1560 O O . ILE A 1 196 ? 109.557 23.317 -131.278 1.00 74.06 196 ILE A O 1
ATOM 1564 N N . VAL A 1 197 ? 111.538 22.518 -131.970 1.00 74.62 197 VAL A N 1
ATOM 1565 C CA . VAL A 1 197 ? 111.620 21.453 -130.948 1.00 74.62 197 VAL A CA 1
ATOM 1566 C C . VAL A 1 197 ? 111.551 22.017 -129.519 1.00 74.62 197 VAL A C 1
ATOM 1568 O O . VAL A 1 197 ? 110.881 21.444 -128.658 1.00 74.62 197 VAL A O 1
ATOM 1571 N N . GLN A 1 198 ? 112.176 23.171 -129.247 1.00 77.69 198 GLN A N 1
ATOM 1572 C CA . GLN A 1 198 ? 112.037 23.840 -127.943 1.00 77.69 198 GLN A CA 1
ATOM 1573 C C . GLN A 1 198 ? 110.620 24.368 -127.669 1.00 77.69 198 GLN A C 1
ATOM 1575 O O . GLN A 1 198 ? 110.188 24.378 -126.514 1.00 77.69 198 GLN A O 1
ATOM 1580 N N . LEU A 1 199 ? 109.904 24.838 -128.694 1.00 76.44 199 LEU A N 1
ATOM 1581 C CA . LEU A 1 199 ? 108.529 25.321 -128.549 1.00 76.44 199 LEU A CA 1
ATOM 1582 C C . LEU A 1 199 ? 107.543 24.163 -128.363 1.00 76.44 199 LEU A C 1
ATOM 1584 O O . LEU A 1 199 ? 106.703 24.245 -127.473 1.00 76.44 199 LEU A O 1
ATOM 1588 N N . GLU A 1 200 ? 107.691 23.070 -129.114 1.00 74.12 200 GLU A N 1
ATOM 1589 C CA . GLU A 1 200 ? 106.897 21.843 -128.952 1.00 74.12 200 GLU A CA 1
ATOM 1590 C C . GLU A 1 200 ? 107.071 21.243 -127.548 1.00 74.12 200 GLU A C 1
ATOM 1592 O O . GLU A 1 200 ? 106.082 20.927 -126.888 1.00 74.12 200 GLU A O 1
ATOM 1597 N N . GLY A 1 201 ? 108.307 21.182 -127.035 1.00 75.31 201 GLY A N 1
ATOM 1598 C CA . GLY A 1 201 ? 108.577 20.725 -125.667 1.00 75.31 201 GLY A CA 1
ATOM 1599 C C . GLY A 1 201 ? 107.889 21.574 -124.590 1.00 75.31 201 GLY A C 1
ATOM 1600 O O . GLY A 1 201 ? 107.352 21.029 -123.628 1.00 75.31 201 GLY A O 1
ATOM 1601 N N . LYS A 1 202 ? 107.837 22.903 -124.766 1.00 77.38 202 LYS A N 1
ATOM 1602 C CA . LYS A 1 202 ? 107.093 23.800 -123.861 1.00 77.38 202 LYS A CA 1
ATOM 1603 C C . LYS A 1 202 ? 105.581 23.627 -123.981 1.00 77.38 202 LYS A C 1
ATOM 1605 O O . LYS A 1 202 ? 104.894 23.689 -122.967 1.00 77.38 202 LYS A O 1
ATOM 1610 N N . LEU A 1 203 ? 105.072 23.401 -125.191 1.00 77.06 203 LEU A N 1
ATOM 1611 C CA . LEU A 1 203 ? 103.645 23.196 -125.445 1.00 77.06 203 LEU A CA 1
ATOM 1612 C C . LEU A 1 203 ? 103.143 21.928 -124.738 1.00 77.06 203 LEU A C 1
ATOM 1614 O O . LEU A 1 203 ? 102.128 21.986 -124.053 1.00 77.06 203 LEU A O 1
ATOM 1618 N N . VAL A 1 204 ? 103.909 20.832 -124.800 1.00 78.56 204 VAL A N 1
ATOM 1619 C CA . VAL A 1 204 ? 103.601 19.582 -124.080 1.00 78.56 204 VAL A CA 1
ATOM 1620 C C . VAL A 1 204 ? 103.659 19.759 -122.558 1.00 78.56 204 VAL A C 1
ATOM 1622 O O . VAL A 1 204 ? 102.794 19.227 -121.865 1.00 78.56 204 VAL A O 1
ATOM 1625 N N . SER A 1 205 ? 104.622 20.518 -122.017 1.00 78.75 205 SER A N 1
ATOM 1626 C CA . SER A 1 205 ? 104.651 20.814 -120.574 1.00 78.75 205 SER A CA 1
ATOM 1627 C C . SER A 1 205 ? 103.426 21.612 -120.122 1.00 78.75 205 SER A C 1
ATOM 1629 O O . SER A 1 205 ? 102.786 21.215 -119.155 1.00 78.75 205 SER A O 1
ATOM 1631 N N . ILE A 1 206 ? 103.052 22.669 -120.852 1.00 76.94 206 ILE A N 1
ATOM 1632 C CA . ILE A 1 206 ? 101.871 23.497 -120.546 1.00 76.94 206 ILE A CA 1
ATOM 1633 C C . ILE A 1 206 ? 100.575 22.686 -120.687 1.00 76.94 206 ILE A C 1
ATOM 1635 O O . ILE A 1 206 ? 99.654 22.833 -119.888 1.00 76.94 206 ILE A O 1
ATOM 1639 N N . GLU A 1 207 ? 100.475 21.821 -121.698 1.00 76.69 207 GLU A N 1
ATOM 1640 C CA . GLU A 1 207 ? 99.298 20.970 -121.886 1.00 76.69 207 GLU A CA 1
ATOM 1641 C C . GLU A 1 207 ? 99.184 19.907 -120.787 1.00 76.69 207 GLU A C 1
ATOM 1643 O O . GLU A 1 207 ? 98.077 19.630 -120.326 1.00 76.69 207 GLU A O 1
ATOM 1648 N N . LYS A 1 208 ? 100.314 19.384 -120.293 1.00 81.50 208 LYS A N 1
ATOM 1649 C CA . LYS A 1 208 ? 100.338 18.507 -119.120 1.00 81.50 208 LYS A CA 1
ATOM 1650 C C . LYS A 1 208 ? 99.951 19.253 -117.839 1.00 81.50 208 LYS A C 1
ATOM 1652 O O . LYS A 1 208 ? 99.050 18.788 -117.154 1.00 81.50 208 LYS A O 1
ATOM 1657 N N . GLU A 1 209 ? 100.556 20.408 -117.552 1.00 79.12 209 GLU A N 1
ATOM 1658 C CA . GLU A 1 209 ? 100.200 21.252 -116.397 1.00 79.12 209 GLU A CA 1
ATOM 1659 C C . GLU A 1 209 ? 98.697 21.570 -116.396 1.00 79.12 209 GLU A C 1
ATOM 1661 O O . GLU A 1 209 ? 98.029 21.385 -115.388 1.00 79.12 209 GLU A O 1
ATOM 1666 N N . LYS A 1 210 ? 98.121 21.902 -117.557 1.00 80.75 210 LYS A N 1
ATOM 1667 C CA . LYS A 1 210 ? 96.682 22.162 -117.718 1.00 80.75 210 LYS A CA 1
ATOM 1668 C C . LYS A 1 210 ? 95.785 20.924 -117.546 1.00 80.75 210 LYS A C 1
ATOM 1670 O O . LYS A 1 210 ? 94.598 21.066 -117.251 1.00 80.75 210 LYS A O 1
ATOM 1675 N N . ILE A 1 211 ? 96.296 19.715 -117.782 1.00 79.56 211 ILE A N 1
ATOM 1676 C CA . ILE A 1 211 ? 95.584 18.458 -117.487 1.00 79.56 211 ILE A CA 1
ATOM 1677 C C . ILE A 1 211 ? 95.675 18.147 -115.989 1.00 79.56 211 ILE A C 1
ATOM 1679 O O . ILE A 1 211 ? 94.666 17.778 -115.388 1.00 79.56 211 ILE A O 1
ATOM 1683 N N . ASP A 1 212 ? 96.844 18.354 -115.385 1.00 80.81 212 ASP A N 1
ATOM 1684 C CA . ASP A 1 212 ? 97.064 18.160 -113.954 1.00 80.81 212 ASP A CA 1
ATOM 1685 C C . ASP A 1 212 ? 96.191 19.157 -113.145 1.00 80.81 212 ASP A C 1
ATOM 1687 O O . ASP A 1 212 ? 95.399 18.707 -112.314 1.00 80.81 212 ASP A O 1
ATOM 1691 N N . GLU A 1 213 ? 96.170 20.454 -113.499 1.00 78.25 213 GLU A N 1
ATOM 1692 C CA . GLU A 1 213 ? 95.261 21.496 -112.963 1.00 78.25 213 GLU A CA 1
ATOM 1693 C C . GLU A 1 213 ? 93.773 21.127 -113.102 1.00 78.25 213 GLU A C 1
ATOM 1695 O O . GLU A 1 213 ? 92.971 21.358 -112.193 1.00 78.25 213 GLU A O 1
ATOM 1700 N N . LYS A 1 214 ? 93.371 20.535 -114.236 1.00 80.62 214 LYS A N 1
ATOM 1701 C CA . LYS A 1 214 ? 92.000 20.032 -114.419 1.00 80.62 214 LYS A CA 1
ATOM 1702 C C . LYS A 1 214 ? 91.682 18.892 -113.456 1.00 80.62 214 LYS A C 1
ATOM 1704 O O . LYS A 1 214 ? 90.609 18.888 -112.868 1.00 80.62 214 LYS A O 1
ATOM 1709 N N . SER A 1 215 ? 92.616 17.965 -113.254 1.00 82.12 215 SER A N 1
ATOM 1710 C CA . SER A 1 215 ? 92.432 16.861 -112.306 1.00 82.12 215 SER A CA 1
ATOM 1711 C C . SER A 1 215 ? 92.400 17.330 -110.846 1.00 82.12 215 SER A C 1
ATOM 1713 O O . SER A 1 215 ? 91.779 16.686 -110.005 1.00 82.12 215 SER A O 1
ATOM 1715 N N . GLU A 1 216 ? 93.073 18.437 -110.520 1.00 82.56 216 GLU A N 1
ATOM 1716 C CA . GLU A 1 216 ? 93.036 19.048 -109.189 1.00 82.56 216 GLU A CA 1
ATOM 1717 C C . GLU A 1 216 ? 91.751 19.849 -108.966 1.00 82.56 216 GLU A C 1
ATOM 1719 O O . GLU A 1 216 ? 91.143 19.734 -107.903 1.00 82.56 216 GLU A O 1
ATOM 1724 N N . THR A 1 217 ? 91.284 20.593 -109.973 1.00 78.88 217 THR A N 1
ATOM 1725 C CA . THR A 1 217 ? 89.996 21.308 -109.908 1.00 78.88 217 THR A CA 1
ATOM 1726 C C . THR A 1 217 ? 88.793 20.362 -109.872 1.00 78.88 217 THR A C 1
ATOM 1728 O O . THR A 1 217 ? 87.828 20.655 -109.172 1.00 78.88 217 THR A O 1
ATOM 1731 N N . GLU A 1 218 ? 88.858 19.204 -110.534 1.00 84.81 218 GLU A N 1
ATOM 1732 C CA . GLU A 1 218 ? 87.827 18.158 -110.459 1.00 84.81 218 GLU A CA 1
ATOM 1733 C C . GLU A 1 218 ? 87.758 17.521 -109.056 1.00 84.81 218 GLU A C 1
ATOM 1735 O O . GLU A 1 218 ? 86.680 17.466 -108.470 1.00 84.81 218 GLU A O 1
ATOM 1740 N N . LYS A 1 219 ? 88.904 17.180 -108.442 1.00 86.62 219 LYS A N 1
ATOM 1741 C CA . LYS A 1 219 ? 88.962 16.733 -107.029 1.00 86.62 219 LYS A CA 1
ATOM 1742 C C . LYS A 1 219 ? 88.469 17.801 -106.051 1.00 86.62 219 LYS A C 1
ATOM 1744 O O . LYS A 1 219 ? 87.838 17.482 -105.052 1.00 86.62 219 LYS A O 1
ATOM 1749 N N . LEU A 1 220 ? 88.764 19.077 -106.313 1.00 88.19 220 LEU A N 1
ATOM 1750 C CA . LEU A 1 220 ? 88.256 20.194 -105.512 1.00 88.19 220 LEU A CA 1
ATOM 1751 C C . LEU A 1 220 ? 86.730 20.305 -105.587 1.00 88.19 220 LEU A C 1
ATOM 1753 O O . LEU A 1 220 ? 86.110 20.587 -104.566 1.00 88.19 220 LEU A O 1
ATOM 1757 N N . LEU A 1 221 ? 86.124 20.061 -106.753 1.00 87.44 221 LEU A N 1
ATOM 1758 C CA . LEU A 1 221 ? 84.666 20.003 -106.893 1.00 87.44 221 LEU A CA 1
ATOM 1759 C C . LEU A 1 221 ? 84.071 18.798 -106.156 1.00 87.44 221 LEU A C 1
ATOM 1761 O O . LEU A 1 221 ? 83.094 18.979 -105.437 1.00 87.44 221 LEU A O 1
ATOM 1765 N N . GLU A 1 222 ? 84.690 17.619 -106.257 1.00 85.69 222 GLU A N 1
ATOM 1766 C CA . GLU A 1 222 ? 84.280 16.412 -105.520 1.00 85.69 222 GLU A CA 1
ATOM 1767 C C . GLU A 1 222 ? 84.307 16.658 -103.999 1.00 85.69 222 GLU A C 1
ATOM 1769 O O . GLU A 1 222 ? 83.300 16.453 -103.325 1.00 85.69 222 GLU A O 1
ATOM 1774 N N . TYR A 1 223 ? 85.385 17.246 -103.462 1.00 89.69 223 TYR A N 1
ATOM 1775 C CA . TYR A 1 223 ? 85.439 17.644 -102.049 1.00 89.69 223 TYR A CA 1
ATOM 1776 C C . TYR A 1 223 ? 84.412 18.724 -101.676 1.00 89.69 223 TYR A C 1
ATOM 1778 O O . TYR A 1 223 ? 83.889 18.699 -100.564 1.00 89.69 223 TYR A O 1
ATOM 1786 N N . ILE A 1 224 ? 84.106 19.682 -102.559 1.00 89.75 224 ILE A N 1
ATOM 1787 C CA . ILE A 1 224 ? 83.052 20.680 -102.308 1.00 89.75 224 ILE A CA 1
ATOM 1788 C C . ILE A 1 224 ? 81.675 20.005 -102.251 1.00 89.75 224 ILE A C 1
ATOM 1790 O O . ILE A 1 224 ? 80.869 20.358 -101.390 1.00 89.75 224 ILE A O 1
ATOM 1794 N N . GLU A 1 225 ? 81.395 19.028 -103.113 1.00 89.69 225 GLU A N 1
ATOM 1795 C CA . GLU A 1 225 ? 80.132 18.282 -103.120 1.00 89.69 225 GLU A CA 1
ATOM 1796 C C . GLU A 1 225 ? 80.006 17.359 -101.895 1.00 89.69 225 GLU A C 1
ATOM 1798 O O . GLU A 1 225 ? 78.963 17.364 -101.238 1.00 89.69 225 GLU A O 1
ATOM 1803 N N . GLU A 1 226 ? 81.083 16.670 -101.495 1.00 89.88 226 GLU A N 1
ATOM 1804 C CA . GLU A 1 226 ? 81.150 15.905 -100.240 1.00 89.88 226 GLU A CA 1
ATOM 1805 C C . GLU A 1 226 ? 80.931 16.799 -99.008 1.00 89.88 226 GLU A C 1
ATOM 1807 O O . GLU A 1 226 ? 80.122 16.467 -98.139 1.00 89.88 226 GLU A O 1
ATOM 1812 N N . ILE A 1 227 ? 81.605 17.955 -98.938 1.00 90.94 227 ILE A N 1
ATOM 1813 C CA . ILE A 1 227 ? 81.422 18.944 -97.864 1.00 90.94 227 ILE A CA 1
ATOM 1814 C C . ILE A 1 227 ? 79.990 19.494 -97.863 1.00 90.94 227 ILE A C 1
ATOM 1816 O O . ILE A 1 227 ? 79.425 19.683 -96.786 1.00 90.94 227 ILE A O 1
ATOM 1820 N N . SER A 1 228 ? 79.380 19.717 -99.031 1.00 89.06 228 SER A N 1
ATOM 1821 C CA . SER A 1 228 ? 77.991 20.191 -99.136 1.00 89.06 228 SER A CA 1
ATOM 1822 C C . SER A 1 228 ? 77.013 19.130 -98.627 1.00 89.06 228 SER A C 1
ATOM 1824 O O . SER A 1 228 ? 76.214 19.419 -97.740 1.00 89.06 228 SER A O 1
ATOM 1826 N N . CYS A 1 229 ? 77.150 17.873 -99.064 1.00 91.31 229 CYS A N 1
ATOM 1827 C CA . CYS A 1 229 ? 76.334 16.758 -98.575 1.00 91.31 229 CYS A CA 1
ATOM 1828 C C . CYS A 1 229 ? 76.515 16.521 -97.064 1.00 91.31 229 CYS A C 1
ATOM 1830 O O . CYS A 1 229 ? 75.550 16.245 -96.348 1.00 91.31 229 CYS A O 1
ATOM 1832 N N . ALA A 1 230 ? 77.743 16.657 -96.551 1.00 90.50 230 ALA A N 1
ATOM 1833 C CA . ALA A 1 230 ? 78.017 16.587 -95.119 1.00 90.50 230 ALA A CA 1
ATOM 1834 C C . ALA A 1 230 ? 77.392 17.768 -94.354 1.00 90.50 230 ALA A C 1
ATOM 1836 O O . ALA A 1 230 ? 76.870 17.572 -93.255 1.00 90.50 230 ALA A O 1
ATOM 1837 N N . SER A 1 231 ? 77.397 18.973 -94.933 1.00 90.50 231 SER A N 1
ATOM 1838 C CA . SER A 1 231 ? 76.745 20.163 -94.376 1.00 90.50 231 SER A CA 1
ATOM 1839 C C . SER A 1 231 ? 75.228 19.987 -94.295 1.00 90.50 231 SER A C 1
ATOM 1841 O O . SER A 1 231 ? 74.663 20.175 -93.218 1.00 90.50 231 SER A O 1
ATOM 1843 N N . ASP A 1 232 ? 74.582 19.535 -95.373 1.00 93.19 232 ASP A N 1
ATOM 1844 C CA . ASP A 1 232 ? 73.143 19.238 -95.413 1.00 93.19 232 ASP A CA 1
ATOM 1845 C C . ASP A 1 232 ? 72.761 18.183 -94.362 1.00 93.19 232 ASP A C 1
ATOM 1847 O O . ASP A 1 232 ? 71.760 18.308 -93.651 1.00 93.19 232 ASP A O 1
ATOM 1851 N N . GLN A 1 233 ? 73.594 17.152 -94.202 1.00 92.62 233 GLN A N 1
ATOM 1852 C CA . GLN A 1 233 ? 73.386 16.108 -93.203 1.00 92.62 233 GLN A CA 1
ATOM 1853 C C . GLN A 1 233 ? 73.582 16.624 -91.763 1.00 92.62 233 GLN A C 1
ATOM 1855 O O . GLN A 1 233 ? 72.854 16.205 -90.859 1.00 92.62 233 GLN A O 1
ATOM 1860 N N . VAL A 1 234 ? 74.512 17.557 -91.532 1.00 92.19 234 VAL A N 1
ATOM 1861 C CA . VAL A 1 234 ? 74.672 18.261 -90.246 1.00 92.19 234 VAL A CA 1
ATOM 1862 C C . VAL A 1 234 ? 73.488 19.191 -89.968 1.00 92.19 234 VAL A C 1
ATOM 1864 O O . VAL A 1 234 ? 73.027 19.254 -88.830 1.00 92.19 234 VAL A O 1
ATOM 1867 N N . GLU A 1 235 ? 72.967 19.892 -90.972 1.00 92.12 235 GLU A N 1
ATOM 1868 C CA . GLU A 1 235 ? 71.792 20.761 -90.840 1.00 92.12 235 GLU A CA 1
ATOM 1869 C C . GLU A 1 235 ? 70.527 19.954 -90.525 1.00 92.12 235 GLU A C 1
ATOM 1871 O O . GLU A 1 235 ? 69.796 20.291 -89.591 1.00 92.12 235 GLU A O 1
ATOM 1876 N N . LYS A 1 236 ? 70.343 18.804 -91.184 1.00 93.69 236 LYS A N 1
ATOM 1877 C CA . LYS A 1 236 ? 69.306 17.833 -90.823 1.00 93.69 236 LYS A CA 1
ATOM 1878 C C . LYS A 1 236 ? 69.444 17.357 -89.373 1.00 93.69 236 LYS A C 1
ATOM 1880 O O . LYS A 1 236 ? 68.465 17.395 -88.636 1.00 93.69 236 LYS A O 1
ATOM 1885 N N . TYR A 1 237 ? 70.647 16.976 -88.932 1.00 93.62 237 TYR A N 1
ATOM 1886 C CA . TYR A 1 237 ? 70.855 16.563 -87.539 1.00 93.62 237 TYR A CA 1
ATOM 1887 C C . TYR A 1 237 ? 70.602 17.695 -86.532 1.00 93.62 237 TYR A C 1
ATOM 1889 O O . TYR A 1 237 ? 70.080 17.422 -85.455 1.00 93.62 237 TYR A O 1
ATOM 1897 N N . LYS A 1 238 ? 70.905 18.961 -86.857 1.00 94.75 238 LYS A N 1
ATOM 1898 C CA . LYS A 1 238 ? 70.527 20.108 -86.008 1.00 94.75 238 LYS A CA 1
ATOM 1899 C C . LYS A 1 238 ? 69.009 20.226 -85.862 1.00 94.75 238 LYS A C 1
ATOM 1901 O O . LYS A 1 238 ? 68.537 20.488 -84.759 1.00 94.75 238 LYS A O 1
ATOM 1906 N N . LEU A 1 239 ? 68.258 20.023 -86.947 1.00 94.75 239 LEU A N 1
ATOM 1907 C CA . LEU A 1 239 ? 66.794 20.059 -86.933 1.00 94.75 239 LEU A CA 1
ATOM 1908 C C . LEU A 1 239 ? 66.210 18.885 -86.130 1.00 94.75 239 LEU A C 1
ATOM 1910 O O . LEU A 1 239 ? 65.354 19.105 -85.276 1.00 94.75 239 LEU A O 1
ATOM 1914 N N . ASP A 1 240 ? 66.728 17.669 -86.326 1.00 94.19 240 ASP A N 1
ATOM 1915 C CA . ASP A 1 240 ? 66.335 16.485 -85.550 1.00 94.19 240 ASP A CA 1
ATOM 1916 C C . ASP A 1 240 ? 66.630 16.676 -84.043 1.00 94.19 240 ASP A C 1
ATOM 1918 O O . ASP A 1 240 ? 65.789 16.360 -83.200 1.00 94.19 240 ASP A O 1
ATOM 1922 N N . ILE A 1 241 ? 67.788 17.253 -83.686 1.00 94.44 241 ILE A N 1
ATOM 1923 C CA . ILE A 1 241 ? 68.138 17.603 -82.296 1.00 94.44 241 ILE A CA 1
ATOM 1924 C C . ILE A 1 241 ? 67.169 18.649 -81.734 1.00 94.44 241 ILE A C 1
ATOM 1926 O O . ILE A 1 241 ? 66.660 18.458 -80.632 1.00 94.44 241 ILE A O 1
ATOM 1930 N N . ALA A 1 242 ? 66.868 19.718 -82.476 1.00 94.81 242 ALA A N 1
ATOM 1931 C CA . ALA A 1 242 ? 65.938 20.755 -82.029 1.00 94.81 242 ALA A CA 1
ATOM 1932 C C . ALA A 1 242 ? 64.528 20.192 -81.765 1.00 94.81 242 ALA A C 1
ATOM 1934 O O . ALA A 1 242 ? 63.925 20.511 -80.738 1.00 94.81 242 ALA A O 1
ATOM 1935 N N . GLN A 1 243 ? 64.036 19.295 -82.629 1.00 94.81 243 GLN A N 1
ATOM 1936 C CA . GLN A 1 243 ? 62.750 18.622 -82.428 1.00 94.81 243 GLN A CA 1
ATOM 1937 C C . GLN A 1 243 ? 62.773 17.686 -81.210 1.00 94.81 243 GLN A C 1
ATOM 1939 O O . GLN A 1 243 ? 61.809 17.637 -80.446 1.00 94.81 243 GLN A O 1
ATOM 1944 N N . LEU A 1 244 ? 63.871 16.954 -80.991 1.00 94.44 244 LEU A N 1
ATOM 1945 C CA . LEU A 1 244 ? 64.034 16.109 -79.805 1.00 94.44 244 LEU A CA 1
ATOM 1946 C C . LEU A 1 244 ? 64.124 16.935 -78.514 1.00 94.44 244 LEU A C 1
ATOM 1948 O O . LEU A 1 244 ? 63.553 16.530 -77.503 1.00 94.44 244 LEU A O 1
ATOM 1952 N N . GLU A 1 245 ? 64.780 18.097 -78.535 1.00 94.56 245 GLU A N 1
ATOM 1953 C CA . GLU A 1 245 ? 64.802 19.031 -77.407 1.00 94.56 245 GLU A CA 1
ATOM 1954 C C . GLU A 1 245 ? 63.421 19.620 -77.099 1.00 94.56 245 GLU A C 1
ATOM 1956 O O . GLU A 1 245 ? 63.081 19.784 -75.927 1.00 94.56 245 GLU A O 1
ATOM 1961 N N . GLU A 1 246 ? 62.629 19.958 -78.120 1.00 94.94 246 GLU A N 1
ATOM 1962 C CA . GLU A 1 246 ? 61.249 20.424 -77.951 1.00 94.94 246 GLU A CA 1
ATOM 1963 C C . GLU A 1 246 ? 60.371 19.327 -77.338 1.00 94.94 246 GLU A C 1
ATOM 1965 O O . GLU A 1 246 ? 59.769 19.544 -76.285 1.00 94.94 246 GLU A O 1
ATOM 1970 N N . ASN A 1 247 ? 60.402 18.118 -77.905 1.00 95.44 247 ASN A N 1
ATOM 1971 C CA . ASN A 1 247 ? 59.686 16.957 -77.372 1.00 95.44 247 ASN A CA 1
ATOM 1972 C C . ASN A 1 247 ? 60.112 16.646 -75.922 1.00 95.44 247 ASN A C 1
ATOM 1974 O O . ASN A 1 247 ? 59.287 16.280 -75.086 1.00 95.44 247 ASN A O 1
ATOM 1978 N N . LEU A 1 248 ? 61.397 16.810 -75.588 1.00 95.12 248 LEU A N 1
ATOM 1979 C CA . LEU A 1 248 ? 61.917 16.618 -74.231 1.00 95.12 248 LEU A CA 1
ATOM 1980 C C . LEU A 1 248 ? 61.453 17.727 -73.270 1.00 95.12 248 LEU A C 1
ATOM 1982 O O . LEU A 1 248 ? 61.155 17.435 -72.111 1.00 95.12 248 LEU A O 1
ATOM 1986 N N . LYS A 1 249 ? 61.338 18.981 -73.728 1.00 95.31 249 LYS A N 1
ATOM 1987 C CA . LYS A 1 249 ? 60.739 20.087 -72.954 1.00 95.31 249 LYS A CA 1
ATOM 1988 C C . LYS A 1 249 ? 59.251 19.835 -72.692 1.00 95.31 249 LYS A C 1
ATOM 1990 O O . LYS A 1 249 ? 58.820 19.983 -71.549 1.00 95.31 249 LYS A O 1
ATOM 1995 N N . GLU A 1 250 ? 58.497 19.387 -73.697 1.00 94.69 250 GLU A N 1
ATOM 1996 C CA . GLU A 1 250 ? 57.083 19.015 -73.555 1.00 94.69 250 GLU A CA 1
ATOM 1997 C C . GLU A 1 250 ? 56.908 17.858 -72.558 1.00 94.69 250 GLU A C 1
ATOM 1999 O O . GLU A 1 250 ? 56.158 17.983 -71.590 1.00 94.69 250 GLU A O 1
ATOM 2004 N N . LYS A 1 251 ? 57.670 16.765 -72.713 1.00 95.00 251 LYS A N 1
ATOM 2005 C CA . LYS A 1 251 ? 57.620 15.616 -71.790 1.00 95.00 251 LYS A CA 1
ATOM 2006 C C . LYS A 1 251 ? 58.046 15.984 -70.368 1.00 95.00 251 LYS A C 1
ATOM 2008 O O . LYS A 1 251 ? 57.454 15.487 -69.413 1.00 95.00 251 LYS A O 1
ATOM 2013 N N . ASN A 1 252 ? 59.010 16.889 -70.196 1.00 95.62 252 ASN A N 1
ATOM 2014 C CA . ASN A 1 252 ? 59.350 17.423 -68.875 1.00 95.62 252 ASN A CA 1
ATOM 2015 C C . ASN A 1 252 ? 58.201 18.242 -68.265 1.00 95.62 252 ASN A C 1
ATOM 2017 O O . ASN A 1 252 ? 57.960 18.134 -67.064 1.00 95.62 252 ASN A O 1
ATOM 2021 N N . HIS A 1 253 ? 57.475 19.028 -69.065 1.00 95.12 253 HIS A N 1
ATOM 2022 C CA . HIS A 1 253 ? 56.305 19.768 -68.591 1.00 95.12 253 HIS A CA 1
ATOM 2023 C C . HIS A 1 253 ? 55.153 18.828 -68.195 1.00 95.12 253 HIS A C 1
ATOM 2025 O O . HIS A 1 253 ? 54.580 18.989 -67.119 1.00 95.12 253 HIS A O 1
ATOM 2031 N N . GLU A 1 254 ? 54.882 17.792 -68.994 1.00 95.88 254 GLU A N 1
ATOM 2032 C CA . GLU A 1 254 ? 53.914 16.734 -68.669 1.00 95.88 254 GLU A CA 1
ATOM 2033 C C . GLU A 1 254 ? 54.286 16.013 -67.361 1.00 95.88 254 GLU A C 1
ATOM 2035 O O . GLU A 1 254 ? 53.452 15.879 -66.467 1.00 95.88 254 GLU A O 1
ATOM 2040 N N . VAL A 1 255 ? 55.558 15.632 -67.184 1.00 95.12 255 VAL A N 1
ATOM 2041 C CA . VAL A 1 255 ? 56.056 15.020 -65.938 1.00 95.12 255 VAL A CA 1
ATOM 2042 C C . VAL A 1 255 ? 55.914 15.961 -64.736 1.00 95.12 255 VAL A C 1
ATOM 2044 O O . VAL A 1 255 ? 55.599 15.492 -63.643 1.00 95.12 255 VAL A O 1
ATOM 2047 N N . LEU A 1 256 ? 56.126 17.271 -64.898 1.00 96.00 256 LEU A N 1
ATOM 2048 C CA . LEU A 1 256 ? 55.914 18.247 -63.822 1.00 96.00 256 LEU A CA 1
ATOM 2049 C C . LEU A 1 256 ? 54.428 18.398 -63.469 1.00 96.00 256 LEU A C 1
ATOM 2051 O O . LEU A 1 256 ? 54.094 18.387 -62.287 1.00 96.00 256 LEU A O 1
ATOM 2055 N N . SER A 1 257 ? 53.541 18.462 -64.465 1.00 95.12 257 SER A N 1
ATOM 2056 C CA . SER A 1 257 ? 52.089 18.517 -64.255 1.00 95.12 257 SER A CA 1
ATOM 2057 C C . SER A 1 257 ? 51.566 17.256 -63.555 1.00 95.12 257 SER A C 1
ATOM 2059 O O . SER A 1 257 ? 50.840 17.353 -62.565 1.00 95.12 257 SER A O 1
ATOM 2061 N N . LEU A 1 258 ? 52.013 16.070 -63.985 1.00 95.75 258 LEU A N 1
ATOM 2062 C CA . LEU A 1 258 ? 51.677 14.798 -63.339 1.00 95.75 258 LEU A CA 1
ATOM 2063 C C . LEU A 1 258 ? 52.216 14.713 -61.905 1.00 95.75 258 LEU A C 1
ATOM 2065 O O . LEU A 1 258 ? 51.506 14.235 -61.025 1.00 95.75 258 LEU A O 1
ATOM 2069 N N . LYS A 1 259 ? 53.435 15.207 -61.640 1.00 95.38 259 LYS A N 1
ATOM 2070 C CA . LYS A 1 259 ? 53.984 15.295 -60.275 1.00 95.38 259 LYS A CA 1
ATOM 2071 C C . LYS A 1 259 ? 53.161 16.222 -59.385 1.00 95.38 259 LYS A C 1
ATOM 2073 O O . LYS A 1 259 ? 52.862 15.840 -58.261 1.00 95.38 259 LYS A O 1
ATOM 2078 N N . GLN A 1 260 ? 52.772 17.397 -59.881 1.00 95.88 260 GLN A N 1
ATOM 2079 C CA . GLN A 1 260 ? 51.925 18.321 -59.126 1.00 95.88 260 GLN A CA 1
ATOM 2080 C C . GLN A 1 260 ? 50.557 17.694 -58.825 1.00 95.88 260 GLN A C 1
ATOM 2082 O O . GLN A 1 260 ? 50.123 17.712 -57.678 1.00 95.88 260 GLN A O 1
ATOM 2087 N N . SER A 1 261 ? 49.913 17.066 -59.814 1.00 95.44 261 SER A N 1
ATOM 2088 C CA . SER A 1 261 ? 48.637 16.374 -59.603 1.00 95.44 261 SER A CA 1
ATOM 2089 C C . SER A 1 261 ? 48.765 15.200 -58.622 1.00 95.44 261 SER A C 1
ATOM 2091 O O . SER A 1 261 ? 47.870 14.974 -57.808 1.00 95.44 261 SER A O 1
ATOM 2093 N N . LEU A 1 262 ? 49.879 14.458 -58.645 1.00 94.62 262 LEU A N 1
ATOM 2094 C CA . LEU A 1 262 ? 50.154 13.410 -57.660 1.00 94.62 262 LEU A CA 1
ATOM 2095 C C . LEU A 1 262 ? 50.292 13.994 -56.244 1.00 94.62 262 LEU A C 1
ATOM 2097 O O . LEU A 1 262 ? 49.693 13.458 -55.317 1.00 94.62 262 LEU A O 1
ATOM 2101 N N . GLU A 1 263 ? 51.030 15.093 -56.082 1.00 96.19 263 GLU A N 1
ATOM 2102 C CA . GLU A 1 263 ? 51.208 15.781 -54.797 1.00 96.19 263 GLU A CA 1
ATOM 2103 C C . GLU A 1 263 ? 49.872 16.320 -54.257 1.00 96.19 263 GLU A C 1
ATOM 2105 O O . GLU A 1 263 ? 49.510 16.071 -53.109 1.00 96.19 263 GLU A O 1
ATOM 2110 N N . GLU A 1 264 ? 49.067 16.965 -55.106 1.00 96.06 264 GLU A N 1
ATOM 2111 C CA . GLU A 1 264 ? 47.710 17.409 -54.768 1.00 96.06 264 GLU A CA 1
ATOM 2112 C C . GLU A 1 264 ? 46.845 16.226 -54.296 1.00 96.06 264 GLU A C 1
ATOM 2114 O O . GLU A 1 264 ? 46.240 16.292 -53.223 1.00 96.06 264 GLU A O 1
ATOM 2119 N N . ASN A 1 265 ? 46.863 15.096 -55.012 1.00 95.38 265 ASN A N 1
ATOM 2120 C CA . ASN A 1 265 ? 46.169 13.876 -54.590 1.00 95.38 265 ASN A CA 1
ATOM 2121 C C . ASN A 1 265 ? 46.701 13.317 -53.254 1.00 95.38 265 ASN A C 1
ATOM 2123 O O . ASN A 1 265 ? 45.902 12.903 -52.413 1.00 95.38 265 ASN A O 1
ATOM 2127 N N . ILE A 1 266 ? 48.017 13.336 -53.015 1.00 95.25 266 ILE A N 1
ATOM 2128 C CA . ILE A 1 266 ? 48.629 12.917 -51.741 1.00 95.25 266 ILE A CA 1
ATOM 2129 C C . ILE A 1 266 ? 48.154 13.813 -50.592 1.00 95.25 266 ILE A C 1
ATOM 2131 O O . ILE A 1 266 ? 47.788 13.292 -49.536 1.00 95.25 266 ILE A O 1
ATOM 2135 N N . THR A 1 267 ? 48.091 15.137 -50.777 1.00 96.12 267 THR A N 1
ATOM 2136 C CA . THR A 1 267 ? 47.591 16.053 -49.733 1.00 96.12 267 THR A CA 1
ATOM 2137 C C . THR A 1 267 ? 46.101 15.846 -49.444 1.00 96.12 267 THR A C 1
ATOM 2139 O O . THR A 1 267 ? 45.706 15.825 -48.276 1.00 96.12 267 THR A O 1
ATOM 2142 N N . ILE A 1 268 ? 45.276 15.606 -50.473 1.00 95.94 268 ILE A N 1
ATOM 2143 C CA . ILE A 1 268 ? 43.844 15.301 -50.322 1.00 95.94 268 ILE A CA 1
ATOM 2144 C C . ILE A 1 268 ? 43.647 13.983 -49.563 1.00 95.94 268 ILE A C 1
ATOM 2146 O O . ILE A 1 268 ? 42.879 13.947 -48.601 1.00 95.94 268 ILE A O 1
ATOM 2150 N N . LEU A 1 269 ? 44.356 12.917 -49.948 1.00 95.38 269 LEU A N 1
ATOM 2151 C CA . LEU A 1 269 ? 44.284 11.617 -49.273 1.00 95.38 269 LEU A CA 1
ATOM 2152 C C . LEU A 1 269 ? 44.793 11.699 -47.828 1.00 95.38 269 LEU A C 1
ATOM 2154 O O . LEU A 1 269 ? 44.158 11.157 -46.928 1.00 95.38 269 LEU A O 1
ATOM 2158 N N . SER A 1 270 ? 45.882 12.431 -47.579 1.00 96.75 270 SER A N 1
ATOM 2159 C CA . SER A 1 270 ? 46.412 12.651 -46.226 1.00 96.75 270 SER A CA 1
ATOM 2160 C C . SER A 1 270 ? 45.405 13.383 -45.337 1.00 96.75 270 SER A C 1
ATOM 2162 O O . SER A 1 270 ? 45.186 12.983 -44.194 1.00 96.75 270 SER A O 1
ATOM 2164 N N . LYS A 1 271 ? 44.720 14.404 -45.874 1.00 96.75 271 LYS A N 1
ATOM 2165 C CA . LYS A 1 271 ? 43.630 15.083 -45.165 1.00 96.75 271 LYS A CA 1
ATOM 2166 C C . LYS A 1 271 ? 42.456 14.140 -44.888 1.00 96.75 271 LYS A C 1
ATOM 2168 O O . LYS A 1 271 ? 41.963 14.116 -43.768 1.00 96.75 271 LYS A O 1
ATOM 2173 N N . GLN A 1 272 ? 42.037 13.335 -45.866 1.00 96.44 272 GLN A N 1
ATOM 2174 C CA . GLN A 1 272 ? 40.971 12.346 -45.670 1.00 96.44 272 GLN A CA 1
ATOM 2175 C C . GLN A 1 272 ? 41.327 11.306 -44.597 1.00 96.44 272 GLN A C 1
ATOM 2177 O O . GLN A 1 272 ? 40.453 10.911 -43.829 1.00 96.44 272 GLN A O 1
ATOM 2182 N N . ILE A 1 273 ? 42.592 10.885 -44.510 1.00 95.44 273 ILE A N 1
ATOM 2183 C CA . ILE A 1 273 ? 43.072 9.970 -43.466 1.00 95.44 273 ILE A CA 1
ATOM 2184 C C . ILE A 1 273 ? 42.962 10.620 -42.079 1.00 95.44 273 ILE A C 1
ATOM 2186 O O . ILE A 1 273 ? 42.449 9.982 -41.162 1.00 95.44 273 ILE A O 1
ATOM 2190 N N . GLU A 1 274 ? 43.365 11.882 -41.917 1.00 96.19 274 GLU A N 1
ATOM 2191 C CA . GLU A 1 274 ? 43.269 12.583 -40.626 1.00 96.19 274 GLU A CA 1
ATOM 2192 C C . GLU A 1 274 ? 41.807 12.925 -40.246 1.00 96.19 274 GLU A C 1
ATOM 2194 O O . GLU A 1 274 ? 41.401 12.753 -39.094 1.00 96.19 274 GLU A O 1
ATOM 2199 N N . ASP A 1 275 ? 40.966 13.288 -41.223 1.00 96.12 275 ASP A N 1
ATOM 2200 C CA . ASP A 1 275 ? 39.513 13.471 -41.053 1.00 96.12 275 ASP A CA 1
ATOM 2201 C C . ASP A 1 275 ? 38.803 12.151 -40.672 1.00 96.12 275 ASP A C 1
ATOM 2203 O O . ASP A 1 275 ? 37.784 12.164 -39.982 1.00 96.12 275 ASP A O 1
ATOM 2207 N N . MET A 1 276 ? 39.302 10.995 -41.125 1.00 95.12 276 MET A N 1
ATOM 2208 C CA . MET A 1 276 ? 38.782 9.681 -40.721 1.00 95.12 276 MET A CA 1
ATOM 2209 C C . MET A 1 276 ? 39.317 9.243 -39.357 1.00 95.12 276 MET A C 1
ATOM 2211 O O . MET A 1 276 ? 38.558 8.710 -38.555 1.00 95.12 276 MET A O 1
ATOM 2215 N N . LYS A 1 277 ? 40.591 9.511 -39.058 1.00 96.94 277 LYS A N 1
ATOM 2216 C CA . LYS A 1 277 ? 41.226 9.229 -37.764 1.00 96.94 277 LYS A CA 1
ATOM 2217 C C . LYS A 1 277 ? 40.562 9.998 -36.620 1.00 96.94 277 LYS A C 1
ATOM 2219 O O . LYS A 1 277 ? 40.232 9.393 -35.605 1.00 96.94 277 LYS A O 1
ATOM 2224 N N . SER A 1 278 ? 40.283 11.286 -36.813 1.00 96.50 278 SER A N 1
ATOM 2225 C CA . SER A 1 278 ? 39.532 12.099 -35.844 1.00 96.50 278 SER A CA 1
ATOM 2226 C C . SER A 1 278 ? 38.097 11.593 -35.636 1.00 96.50 278 SER A C 1
ATOM 2228 O O . SER A 1 278 ? 37.648 11.503 -34.498 1.00 96.50 278 SER A O 1
ATOM 2230 N N . LYS A 1 279 ? 37.394 11.161 -36.695 1.00 97.19 279 LYS A N 1
ATOM 2231 C CA . LYS A 1 279 ? 36.080 10.498 -36.559 1.00 97.19 279 LYS A CA 1
ATOM 2232 C C . LYS A 1 279 ? 36.156 9.181 -35.789 1.00 97.19 279 LYS A C 1
ATOM 2234 O O . LYS A 1 279 ? 35.279 8.925 -34.972 1.00 97.19 279 LYS A O 1
ATOM 2239 N N . CYS A 1 280 ? 37.173 8.353 -36.034 1.00 95.00 280 CYS A N 1
ATOM 2240 C CA . CYS A 1 280 ? 37.373 7.118 -35.274 1.00 95.00 280 CYS A CA 1
ATOM 2241 C C . CYS A 1 280 ? 37.601 7.410 -33.787 1.00 95.00 280 CYS A C 1
ATOM 2243 O O . CYS A 1 280 ? 36.973 6.759 -32.962 1.00 95.00 280 CYS A O 1
ATOM 2245 N N . GLN A 1 281 ? 38.412 8.419 -33.453 1.00 96.69 281 GLN A N 1
ATOM 2246 C CA . GLN A 1 281 ? 38.635 8.827 -32.065 1.00 96.69 281 GLN A CA 1
ATOM 2247 C C . GLN A 1 281 ? 37.332 9.281 -31.384 1.00 96.69 281 GLN A C 1
ATOM 2249 O O . GLN A 1 281 ? 37.014 8.791 -30.306 1.00 96.69 281 GLN A O 1
ATOM 2254 N N . VAL A 1 282 ? 36.536 10.143 -32.030 1.00 96.44 282 VAL A N 1
ATOM 2255 C CA . VAL A 1 282 ? 35.236 10.580 -31.480 1.00 96.44 282 VAL A CA 1
ATOM 2256 C C . VAL A 1 282 ? 34.288 9.392 -31.273 1.00 96.44 282 VAL A C 1
ATOM 2258 O O . VAL A 1 282 ? 33.623 9.316 -30.247 1.00 96.44 282 VAL A O 1
ATOM 2261 N N . LEU A 1 283 ? 34.255 8.425 -32.196 1.00 95.31 283 LEU A N 1
ATOM 2262 C CA . LEU A 1 283 ? 33.445 7.209 -32.041 1.00 95.31 283 LEU A CA 1
ATOM 2263 C C . LEU A 1 283 ? 33.953 6.278 -30.924 1.00 95.31 283 LEU A C 1
ATOM 2265 O O . LEU A 1 283 ? 33.153 5.565 -30.320 1.00 95.31 283 LEU A O 1
ATOM 2269 N N . GLU A 1 284 ? 35.258 6.259 -30.643 1.00 94.69 284 GLU A N 1
ATOM 2270 C CA . GLU A 1 284 ? 35.828 5.537 -29.498 1.00 94.69 284 GLU A CA 1
ATOM 2271 C C . GLU A 1 284 ? 35.471 6.218 -28.169 1.00 94.69 284 GLU A C 1
ATOM 2273 O O . GLU A 1 284 ? 35.055 5.529 -27.236 1.00 94.69 284 GLU A O 1
ATOM 2278 N N . GLU A 1 285 ? 35.536 7.551 -28.108 1.00 96.31 285 GLU A N 1
ATOM 2279 C CA . GLU A 1 285 ? 35.110 8.360 -26.956 1.00 96.31 285 GLU A CA 1
ATOM 2280 C C . GLU A 1 285 ? 33.596 8.208 -26.692 1.00 96.31 285 GLU A C 1
ATOM 2282 O O . GLU A 1 285 ? 33.195 7.848 -25.585 1.00 96.31 285 GLU A O 1
ATOM 2287 N N . GLU A 1 286 ? 32.743 8.347 -27.716 1.00 96.31 286 GLU A N 1
ATOM 2288 C CA . GLU A 1 286 ? 31.288 8.131 -27.608 1.00 96.31 286 GLU A CA 1
ATOM 2289 C C . GLU A 1 286 ? 30.935 6.706 -27.151 1.00 96.31 286 GLU A C 1
ATOM 2291 O O . GLU A 1 286 ? 30.004 6.507 -26.364 1.00 96.31 286 GLU A O 1
ATOM 2296 N N . LYS A 1 287 ? 31.674 5.697 -27.633 1.00 95.50 287 LYS A N 1
ATOM 2297 C CA . LYS A 1 287 ? 31.501 4.298 -27.225 1.00 95.50 287 LYS A CA 1
ATOM 2298 C C . LYS A 1 287 ? 31.862 4.101 -25.753 1.00 95.50 287 LYS A C 1
ATOM 2300 O O . LYS A 1 287 ? 31.118 3.418 -25.049 1.00 95.50 287 LYS A O 1
ATOM 2305 N N . GLU A 1 288 ? 32.973 4.667 -25.291 1.00 97.12 288 GLU A N 1
ATOM 2306 C CA . GLU A 1 288 ? 33.404 4.558 -23.894 1.00 97.12 288 GLU A CA 1
ATOM 2307 C C . GLU A 1 288 ? 32.432 5.292 -22.956 1.00 97.12 288 GLU A C 1
ATOM 2309 O O . GLU A 1 288 ? 32.011 4.736 -21.942 1.00 97.12 288 GLU A O 1
ATOM 2314 N N . ASP A 1 289 ? 31.945 6.473 -23.342 1.00 96.88 289 ASP A N 1
ATOM 2315 C CA . ASP A 1 289 ? 30.890 7.180 -22.608 1.00 96.88 289 ASP A CA 1
ATOM 2316 C C . ASP A 1 289 ? 29.579 6.382 -22.530 1.00 96.88 289 ASP A C 1
ATOM 2318 O O . ASP A 1 289 ? 28.868 6.455 -21.525 1.00 96.88 289 ASP A O 1
ATOM 2322 N N . LEU A 1 290 ? 29.206 5.654 -23.589 1.00 96.44 290 LEU A N 1
ATOM 2323 C CA . LEU A 1 290 ? 28.030 4.777 -23.580 1.00 96.44 290 LEU A CA 1
ATOM 2324 C C . LEU A 1 290 ? 28.242 3.553 -22.682 1.00 96.44 290 LEU A C 1
ATOM 2326 O O . LEU A 1 290 ? 27.310 3.151 -21.986 1.00 96.44 290 LEU A O 1
ATOM 2330 N N . ILE A 1 291 ? 29.451 2.983 -22.658 1.00 96.69 291 ILE A N 1
ATOM 2331 C CA . ILE A 1 291 ? 29.818 1.888 -21.748 1.00 96.69 291 ILE A CA 1
ATOM 2332 C C . ILE A 1 291 ? 29.736 2.359 -20.293 1.00 96.69 291 ILE A C 1
ATOM 2334 O O . ILE A 1 291 ? 29.098 1.689 -19.481 1.00 96.69 291 ILE A O 1
ATOM 2338 N N . ASN A 1 292 ? 30.296 3.526 -19.968 1.00 97.00 292 ASN A N 1
ATOM 2339 C CA . ASN A 1 292 ? 30.262 4.072 -18.611 1.00 97.00 292 ASN A CA 1
ATOM 2340 C C . ASN A 1 292 ? 28.836 4.444 -18.178 1.00 97.00 292 ASN A C 1
ATOM 2342 O O . ASN A 1 292 ? 28.389 3.988 -17.128 1.00 97.00 292 ASN A O 1
ATOM 2346 N N . ARG A 1 293 ? 28.050 5.114 -19.035 1.00 96.75 293 ARG A N 1
ATOM 2347 C CA . ARG A 1 293 ? 26.622 5.387 -18.772 1.00 96.75 293 ARG A CA 1
ATOM 2348 C C . ARG A 1 293 ? 25.765 4.121 -18.640 1.00 96.75 293 ARG A C 1
ATOM 2350 O O . ARG A 1 293 ? 24.700 4.175 -18.027 1.00 96.75 293 ARG A O 1
ATOM 2357 N N . ASN A 1 294 ? 26.165 2.996 -19.231 1.00 94.12 294 ASN A N 1
ATOM 2358 C CA . ASN A 1 294 ? 25.486 1.715 -19.025 1.00 94.12 294 ASN A CA 1
ATOM 2359 C C . ASN A 1 294 ? 25.918 1.059 -17.709 1.00 94.12 294 ASN A C 1
ATOM 2361 O O . ASN A 1 294 ? 25.043 0.672 -16.942 1.00 94.12 294 ASN A O 1
ATOM 2365 N N . ARG A 1 295 ? 27.221 1.042 -17.389 1.00 97.44 295 ARG A N 1
ATOM 2366 C CA . ARG A 1 295 ? 27.734 0.584 -16.086 1.00 97.44 295 ARG A CA 1
ATOM 2367 C C . ARG A 1 295 ? 27.062 1.326 -14.928 1.00 97.44 295 ARG A C 1
ATOM 2369 O O . ARG A 1 295 ? 26.552 0.681 -14.022 1.00 97.44 295 ARG A O 1
ATOM 2376 N N . GLU A 1 296 ? 26.988 2.655 -14.988 1.00 96.75 296 GLU A N 1
ATOM 2377 C CA . GLU A 1 296 ? 26.310 3.474 -13.974 1.00 96.75 296 GLU A CA 1
ATOM 2378 C C . GLU A 1 296 ? 24.825 3.109 -13.829 1.00 96.75 296 GLU A C 1
ATOM 2380 O O . GLU A 1 296 ? 24.301 3.058 -12.718 1.00 96.75 296 GLU A O 1
ATOM 2385 N N . ARG A 1 297 ? 24.114 2.836 -14.933 1.00 96.44 297 ARG A N 1
ATOM 2386 C CA . ARG A 1 297 ? 22.715 2.378 -14.867 1.00 96.44 297 ARG A CA 1
ATOM 2387 C C . ARG A 1 297 ? 22.598 0.993 -14.251 1.00 96.44 297 ARG A C 1
ATOM 2389 O O . ARG A 1 297 ? 21.712 0.800 -13.426 1.00 96.44 297 ARG A O 1
ATOM 2396 N N . ASP A 1 298 ? 23.475 0.065 -14.613 1.00 95.38 298 ASP A N 1
ATOM 2397 C CA . ASP A 1 298 ? 23.486 -1.286 -14.054 1.00 95.38 298 ASP A CA 1
ATOM 2398 C C . ASP A 1 298 ? 23.805 -1.257 -12.550 1.00 95.38 298 ASP A C 1
ATOM 2400 O O . ASP A 1 298 ? 23.159 -1.950 -11.768 1.00 95.38 298 ASP A O 1
ATOM 2404 N N . GLU A 1 299 ? 24.748 -0.422 -12.107 1.00 96.56 299 GLU A N 1
ATOM 2405 C CA . GLU A 1 299 ? 25.068 -0.208 -10.689 1.00 96.56 299 GLU A CA 1
ATOM 2406 C C . GLU A 1 299 ? 23.884 0.409 -9.925 1.00 96.56 299 GLU A C 1
ATOM 2408 O O . GLU A 1 299 ? 23.485 -0.116 -8.881 1.00 96.56 299 GLU A O 1
ATOM 2413 N N . ASN A 1 300 ? 23.249 1.448 -10.480 1.00 97.12 300 ASN A N 1
ATOM 2414 C CA . ASN A 1 300 ? 22.050 2.058 -9.899 1.00 97.12 300 ASN A CA 1
ATOM 2415 C C . ASN A 1 300 ? 20.889 1.052 -9.795 1.00 97.12 300 ASN A C 1
ATOM 2417 O O . ASN A 1 300 ? 20.322 0.892 -8.713 1.00 97.12 300 ASN A O 1
ATOM 2421 N N . LEU A 1 301 ? 20.579 0.317 -10.870 1.00 96.62 301 LEU A N 1
ATOM 2422 C CA . LEU A 1 301 ? 19.536 -0.716 -10.877 1.00 96.62 301 LEU A CA 1
ATOM 2423 C C . LEU A 1 301 ? 19.842 -1.849 -9.891 1.00 96.62 301 LEU A C 1
ATOM 2425 O O . LEU A 1 301 ? 18.938 -2.317 -9.203 1.00 96.62 301 LEU A O 1
ATOM 2429 N N . ASN A 1 302 ? 21.102 -2.273 -9.764 1.00 96.88 302 ASN A N 1
ATOM 2430 C CA . ASN A 1 302 ? 21.494 -3.265 -8.763 1.00 96.88 302 ASN A CA 1
ATOM 2431 C C . ASN A 1 302 ? 21.288 -2.745 -7.329 1.00 96.88 302 ASN A C 1
ATOM 2433 O O . ASN A 1 302 ? 20.787 -3.493 -6.486 1.00 96.88 302 ASN A O 1
ATOM 2437 N N . SER A 1 303 ? 21.601 -1.471 -7.060 1.00 96.62 303 SER A N 1
ATOM 2438 C CA . SER A 1 303 ? 21.366 -0.842 -5.751 1.00 96.62 303 SER A CA 1
ATOM 2439 C C . SER A 1 303 ? 19.870 -0.721 -5.415 1.00 96.62 303 SER A C 1
ATOM 2441 O O . SER A 1 303 ? 19.460 -1.001 -4.285 1.00 96.62 303 SER A O 1
ATOM 2443 N N . GLU A 1 304 ? 19.029 -0.409 -6.405 1.00 96.81 304 GLU A N 1
ATOM 2444 C CA . GLU A 1 304 ? 17.571 -0.369 -6.261 1.00 96.81 304 GLU A CA 1
ATOM 2445 C C . GLU A 1 304 ? 16.997 -1.776 -6.032 1.00 96.81 304 GLU A C 1
ATOM 2447 O O . GLU A 1 304 ? 16.227 -1.987 -5.096 1.00 96.81 304 GLU A O 1
ATOM 2452 N N . ILE A 1 305 ? 17.437 -2.773 -6.808 1.00 96.00 305 ILE A N 1
ATOM 2453 C CA . ILE A 1 305 ? 17.061 -4.184 -6.630 1.00 96.00 305 ILE A CA 1
ATOM 2454 C C . ILE A 1 305 ? 17.456 -4.690 -5.236 1.00 96.00 305 ILE A C 1
ATOM 2456 O O . ILE A 1 305 ? 16.693 -5.443 -4.629 1.00 96.00 305 ILE A O 1
ATOM 2460 N N . GLN A 1 306 ? 18.623 -4.306 -4.712 1.00 96.38 306 GLN A N 1
ATOM 2461 C CA . GLN A 1 306 ? 19.023 -4.657 -3.349 1.00 96.38 306 GLN A CA 1
ATOM 2462 C C . GLN A 1 306 ? 18.123 -3.971 -2.309 1.00 96.38 306 GLN A C 1
ATOM 2464 O O . GLN A 1 306 ? 17.563 -4.656 -1.454 1.00 96.38 306 GLN A O 1
ATOM 2469 N N . SER A 1 307 ? 17.889 -2.664 -2.444 1.00 96.81 307 SER A N 1
ATOM 2470 C CA . SER A 1 307 ? 17.012 -1.892 -1.549 1.00 96.81 307 SER A CA 1
ATOM 2471 C C . SER A 1 307 ? 15.577 -2.444 -1.514 1.00 96.81 307 SER A C 1
ATOM 2473 O O . SER A 1 307 ? 14.949 -2.515 -0.457 1.00 96.81 307 SER A O 1
ATOM 2475 N N . LEU A 1 308 ? 15.053 -2.883 -2.664 1.00 95.50 308 LEU A N 1
ATOM 2476 C CA . LEU A 1 308 ? 13.738 -3.520 -2.781 1.00 95.50 308 LEU A CA 1
ATOM 2477 C C . LEU A 1 308 ? 13.706 -4.926 -2.164 1.00 95.50 308 LEU A C 1
ATOM 2479 O O . LEU A 1 308 ? 12.701 -5.297 -1.558 1.00 95.50 308 LEU A O 1
ATOM 2483 N N . LYS A 1 309 ? 14.791 -5.707 -2.270 1.00 96.25 309 LYS A N 1
ATOM 2484 C CA . LYS A 1 309 ? 14.911 -7.007 -1.583 1.00 96.25 309 LYS A CA 1
ATOM 2485 C C . LYS A 1 309 ? 14.924 -6.838 -0.067 1.00 96.25 309 LYS A C 1
ATOM 2487 O O . LYS A 1 309 ? 14.205 -7.560 0.614 1.00 96.25 309 LYS A O 1
ATOM 2492 N N . GLU A 1 310 ? 15.701 -5.887 0.446 1.00 96.81 310 GLU A N 1
ATOM 2493 C CA . GLU A 1 310 ? 15.775 -5.580 1.879 1.00 96.81 310 GLU A CA 1
ATOM 2494 C C . GLU A 1 310 ? 14.408 -5.124 2.412 1.00 96.81 310 GLU A C 1
ATOM 2496 O O . GLU A 1 310 ? 13.914 -5.687 3.389 1.00 96.81 310 GLU A O 1
ATOM 2501 N N . ARG A 1 311 ? 13.721 -4.217 1.700 1.00 97.38 311 ARG A N 1
ATOM 2502 C CA . ARG A 1 311 ? 12.344 -3.814 2.032 1.00 97.38 311 ARG A CA 1
ATOM 2503 C C . ARG A 1 311 ? 11.368 -4.993 2.025 1.00 97.38 311 ARG A C 1
ATOM 2505 O O . ARG A 1 311 ? 10.609 -5.147 2.971 1.00 97.38 311 ARG A O 1
ATOM 2512 N N . SER A 1 312 ? 11.427 -5.866 1.017 1.00 95.06 312 SER A N 1
ATOM 2513 C CA . SER A 1 312 ? 10.557 -7.050 0.935 1.00 95.06 312 SER A CA 1
ATOM 2514 C C . SER A 1 312 ? 10.816 -8.075 2.051 1.00 95.06 312 SER A C 1
ATOM 2516 O O . SER A 1 312 ? 9.918 -8.844 2.392 1.00 95.06 312 SER A O 1
ATOM 2518 N N . ILE A 1 313 ? 12.023 -8.114 2.625 1.00 97.12 313 ILE A N 1
ATOM 2519 C CA . ILE A 1 313 ? 12.323 -8.934 3.809 1.00 97.12 313 ILE A CA 1
ATOM 2520 C C . ILE A 1 313 ? 11.689 -8.308 5.057 1.00 97.12 313 ILE A C 1
ATOM 2522 O O . ILE A 1 313 ? 11.026 -9.024 5.804 1.00 97.12 313 ILE A O 1
ATOM 2526 N N . LEU A 1 314 ? 11.825 -6.991 5.244 1.00 96.38 314 LEU A N 1
ATOM 2527 C CA . LEU A 1 314 ? 11.213 -6.269 6.367 1.00 96.38 314 LEU A CA 1
ATOM 2528 C C . LEU A 1 314 ? 9.677 -6.351 6.332 1.00 96.38 314 LEU A C 1
ATOM 2530 O O . LEU A 1 314 ? 9.072 -6.745 7.322 1.00 96.38 314 LEU A O 1
ATOM 2534 N N . GLU A 1 315 ? 9.049 -6.104 5.178 1.00 94.44 315 GLU A N 1
ATOM 2535 C CA . GLU A 1 315 ? 7.590 -6.226 4.995 1.00 94.44 315 GLU A CA 1
ATOM 2536 C C . GLU A 1 315 ? 7.070 -7.638 5.332 1.00 94.44 315 GLU A C 1
ATOM 2538 O O . GLU A 1 315 ? 5.977 -7.790 5.879 1.00 94.44 315 GLU A O 1
ATOM 2543 N N . LYS A 1 316 ? 7.851 -8.691 5.045 1.00 95.56 316 LYS A N 1
ATOM 2544 C CA . LYS A 1 316 ? 7.503 -10.069 5.435 1.00 95.56 316 LYS A CA 1
ATOM 2545 C C . LYS A 1 316 ? 7.607 -10.291 6.939 1.00 95.56 316 LYS A C 1
ATOM 2547 O O . LYS A 1 316 ? 6.724 -10.930 7.500 1.00 95.56 316 LYS A O 1
ATOM 2552 N N . GLN A 1 317 ? 8.644 -9.758 7.583 1.00 96.12 317 GLN A N 1
ATOM 2553 C CA . GLN A 1 317 ? 8.808 -9.841 9.037 1.00 96.12 317 GLN A CA 1
ATOM 2554 C C . GLN A 1 317 ? 7.680 -9.096 9.764 1.00 96.12 317 GLN A C 1
ATOM 2556 O O . GLN A 1 317 ? 7.062 -9.657 10.667 1.00 96.12 317 GLN A O 1
ATOM 2561 N N . GLU A 1 318 ? 7.329 -7.886 9.316 1.00 96.00 318 GLU A N 1
ATOM 2562 C CA . GLU A 1 318 ? 6.180 -7.138 9.840 1.00 96.00 318 GLU A CA 1
ATOM 2563 C C . GLU A 1 318 ? 4.859 -7.897 9.637 1.00 96.00 318 GLU A C 1
ATOM 2565 O O . GLU A 1 318 ? 4.038 -7.963 10.553 1.00 96.00 318 GLU A O 1
ATOM 2570 N N . HIS A 1 319 ? 4.655 -8.526 8.473 1.00 93.56 319 HIS A N 1
ATOM 2571 C CA . HIS A 1 319 ? 3.475 -9.356 8.226 1.00 93.56 319 HIS A CA 1
ATOM 2572 C C . HIS A 1 319 ? 3.425 -10.588 9.148 1.00 93.56 319 HIS A C 1
ATOM 2574 O O . HIS A 1 319 ? 2.359 -10.917 9.668 1.00 93.56 319 HIS A O 1
ATOM 2580 N N . GLU A 1 320 ? 4.550 -11.270 9.380 1.00 95.81 320 GLU A N 1
ATOM 2581 C CA . GLU A 1 320 ? 4.634 -12.401 10.316 1.00 95.81 320 GLU A CA 1
ATOM 2582 C C . GLU A 1 320 ? 4.344 -11.964 11.763 1.00 95.81 320 GLU A C 1
ATOM 2584 O O . GLU A 1 320 ? 3.569 -12.625 12.458 1.00 95.81 320 GLU A O 1
ATOM 2589 N N . GLU A 1 321 ? 4.869 -10.817 12.207 1.00 97.06 321 GLU A N 1
ATOM 2590 C CA . GLU A 1 321 ? 4.535 -10.235 13.513 1.00 97.06 321 GLU A CA 1
ATOM 2591 C C . GLU A 1 321 ? 3.052 -9.867 13.642 1.00 97.06 321 GLU A C 1
ATOM 2593 O O . GLU A 1 321 ? 2.426 -10.142 14.669 1.00 97.06 321 GLU A O 1
ATOM 2598 N N . LEU A 1 322 ? 2.476 -9.223 12.622 1.00 95.62 322 LEU A N 1
ATOM 2599 C CA . LEU A 1 322 ? 1.056 -8.869 12.602 1.00 95.62 322 LEU A CA 1
ATOM 2600 C C . LEU A 1 322 ? 0.181 -10.125 12.626 1.00 95.62 322 LEU A C 1
ATOM 2602 O O . LEU A 1 322 ? -0.795 -10.171 13.372 1.00 95.62 322 LEU A O 1
ATOM 2606 N N . GLN A 1 323 ? 0.559 -11.172 11.892 1.00 95.81 323 GLN A N 1
ATOM 2607 C CA . GLN A 1 323 ? -0.139 -12.454 11.905 1.00 95.81 323 GLN A CA 1
ATOM 2608 C C . GLN A 1 323 ? -0.079 -13.128 13.287 1.00 95.81 323 GLN A C 1
ATOM 2610 O O . GLN A 1 323 ? -1.092 -13.655 13.748 1.00 95.81 323 GLN A O 1
ATOM 2615 N N . GLN A 1 324 ? 1.056 -13.059 13.993 1.00 96.25 324 GLN A N 1
ATOM 2616 C CA . GLN A 1 324 ? 1.149 -13.525 15.383 1.00 96.25 324 GLN A CA 1
ATOM 2617 C C . GLN A 1 324 ? 0.265 -12.703 16.335 1.00 96.25 324 GLN A C 1
ATOM 2619 O O . GLN A 1 324 ? -0.434 -13.285 17.165 1.00 96.25 324 GLN A O 1
ATOM 2624 N N . LYS A 1 325 ? 0.238 -11.369 16.195 1.00 96.19 325 LYS A N 1
ATOM 2625 C CA . LYS A 1 325 ? -0.623 -10.477 16.998 1.00 96.19 325 LYS A CA 1
ATOM 2626 C C . LYS A 1 325 ? -2.115 -10.753 16.761 1.00 96.19 325 LYS A C 1
ATOM 2628 O O . LYS A 1 325 ? -2.880 -10.768 17.721 1.00 96.19 325 LYS A O 1
ATOM 2633 N N . VAL A 1 326 ? -2.526 -11.043 15.522 1.00 94.81 326 VAL A N 1
ATOM 2634 C CA . VAL A 1 326 ? -3.904 -11.464 15.200 1.00 94.81 326 VAL A CA 1
ATOM 2635 C C . VAL A 1 326 ? -4.255 -12.776 15.906 1.00 94.81 326 VAL A C 1
ATOM 2637 O O . VAL A 1 326 ? -5.266 -12.825 16.597 1.00 94.81 326 VAL A O 1
ATOM 2640 N N . LEU A 1 327 ? -3.394 -13.799 15.838 1.00 96.25 327 LEU A N 1
ATOM 2641 C CA . LEU A 1 327 ? -3.627 -15.079 16.528 1.00 96.25 327 LEU A CA 1
ATOM 2642 C C . LEU A 1 327 ? -3.718 -14.926 18.060 1.00 96.25 327 LEU A C 1
ATOM 2644 O O . LEU A 1 327 ? -4.533 -15.590 18.701 1.00 96.25 327 LEU A O 1
ATOM 2648 N N . GLN A 1 328 ? -2.916 -14.036 18.656 1.00 97.19 328 GLN A N 1
ATOM 2649 C CA . GLN A 1 328 ? -3.017 -13.700 20.082 1.00 97.19 328 GLN A CA 1
ATOM 2650 C C . GLN A 1 328 ? -4.348 -13.007 20.409 1.00 97.19 328 GLN A C 1
ATOM 2652 O O . GLN A 1 328 ? -5.002 -13.358 21.392 1.00 97.19 328 GLN A O 1
ATOM 2657 N N . MET A 1 329 ? -4.777 -12.057 19.575 1.00 95.50 329 MET A N 1
ATOM 2658 C CA . MET A 1 329 ? -6.037 -11.333 19.756 1.00 95.50 329 MET A CA 1
ATOM 2659 C C . MET A 1 329 ? -7.262 -12.244 19.582 1.00 95.50 329 MET A C 1
ATOM 2661 O O . MET A 1 329 ? -8.204 -12.135 20.364 1.00 95.50 329 MET A O 1
ATOM 2665 N N . ASP A 1 330 ? -7.228 -13.193 18.642 1.00 95.88 330 ASP A N 1
ATOM 2666 C CA . ASP A 1 330 ? -8.261 -14.225 18.485 1.00 95.88 330 ASP A CA 1
ATOM 2667 C C . ASP A 1 330 ? -8.352 -15.134 19.724 1.00 95.88 330 ASP A C 1
ATOM 2669 O O . ASP A 1 330 ? -9.453 -15.454 20.177 1.00 95.88 330 ASP A O 1
ATOM 2673 N N . SER A 1 331 ? -7.211 -15.501 20.324 1.00 96.44 331 SER A N 1
ATOM 2674 C CA . SER A 1 331 ? -7.177 -16.278 21.572 1.00 96.44 331 SER A CA 1
ATOM 2675 C C . SER A 1 331 ? -7.789 -15.514 22.752 1.00 96.44 331 SER A C 1
ATOM 2677 O O . SER A 1 331 ? -8.546 -16.097 23.528 1.00 96.44 331 SER A O 1
ATOM 2679 N N . LEU A 1 332 ? -7.495 -14.216 22.888 1.00 96.25 332 LEU A N 1
ATOM 2680 C CA . LEU A 1 332 ? -8.086 -13.364 23.929 1.00 96.25 332 LEU A CA 1
ATOM 2681 C C . LEU A 1 332 ? -9.590 -13.154 23.702 1.00 96.25 332 LEU A C 1
ATOM 2683 O O . LEU A 1 332 ? -10.379 -13.245 24.640 1.00 96.25 332 LEU A O 1
ATOM 2687 N N . LEU A 1 333 ? -10.009 -12.946 22.450 1.00 96.25 333 LEU A N 1
ATOM 2688 C CA . LEU A 1 333 ? -11.419 -12.832 22.077 1.00 96.25 333 LEU A CA 1
ATOM 2689 C C . LEU A 1 333 ? -12.199 -14.121 22.378 1.00 96.25 333 LEU A C 1
ATOM 2691 O O . LEU A 1 333 ? -13.365 -14.059 22.769 1.00 96.25 333 LEU A O 1
ATOM 2695 N N . GLN A 1 334 ? -11.579 -15.288 22.197 1.00 95.81 334 GLN A N 1
ATOM 2696 C CA . GLN A 1 334 ? -12.179 -16.570 22.559 1.00 95.81 334 GLN A CA 1
ATOM 2697 C C . GLN A 1 334 ? -12.330 -16.713 24.083 1.00 95.81 334 GLN A C 1
ATOM 2699 O O . GLN A 1 334 ? -13.404 -17.093 24.547 1.00 95.81 334 GLN A O 1
ATOM 2704 N N . GLN A 1 335 ? -11.316 -16.318 24.859 1.00 96.00 335 GLN A N 1
ATOM 2705 C CA . GLN A 1 335 ? -11.384 -16.303 26.324 1.00 96.00 335 GLN A CA 1
ATOM 2706 C C . GLN A 1 335 ? -12.490 -15.364 26.845 1.00 96.00 335 GLN A C 1
ATOM 2708 O O . GLN A 1 335 ? -13.266 -15.756 27.714 1.00 96.00 335 GLN A O 1
ATOM 2713 N N . GLU A 1 336 ? -12.623 -14.158 26.285 1.00 94.19 336 GLU A N 1
ATOM 2714 C CA . GLU A 1 336 ? -13.711 -13.223 26.621 1.00 94.19 336 GLU A CA 1
ATOM 2715 C C . GLU A 1 336 ? -15.099 -13.779 26.267 1.00 94.19 336 GLU A C 1
ATOM 2717 O O . GLU A 1 336 ? -16.039 -13.658 27.053 1.00 94.19 336 GLU A O 1
ATOM 2722 N N . LYS A 1 337 ? -15.252 -14.468 25.127 1.00 95.56 337 LYS A N 1
ATOM 2723 C CA . LYS A 1 337 ? -16.513 -15.155 24.785 1.00 95.56 337 LYS A CA 1
ATOM 2724 C C . LYS A 1 337 ? -16.872 -16.242 25.798 1.00 95.56 337 LYS A C 1
ATOM 2726 O O . LYS A 1 337 ? -18.042 -16.375 26.151 1.00 95.56 337 LYS A O 1
ATOM 2731 N N . GLU A 1 338 ? -15.892 -17.009 26.268 1.00 96.50 338 GLU A N 1
ATOM 2732 C CA . GLU A 1 338 ? -16.094 -18.058 27.273 1.00 96.50 338 GLU A CA 1
ATOM 2733 C C . GLU A 1 338 ? -16.449 -17.472 28.648 1.00 96.50 338 GLU A C 1
ATOM 2735 O O . GLU A 1 338 ? -17.393 -17.943 29.287 1.00 96.50 338 GLU A O 1
ATOM 2740 N N . LEU A 1 339 ? -15.781 -16.390 29.065 1.00 96.19 339 LEU A N 1
ATOM 2741 C CA . LEU A 1 339 ? -16.115 -15.645 30.285 1.00 96.19 339 LEU A CA 1
ATOM 2742 C C . LEU A 1 339 ? -17.517 -15.026 30.212 1.00 96.19 339 LEU A C 1
ATOM 2744 O O . LEU A 1 339 ? -18.306 -15.189 31.143 1.00 96.19 339 LEU A O 1
ATOM 2748 N N . SER A 1 340 ? -17.853 -14.375 29.098 1.00 94.69 340 SER A N 1
ATOM 2749 C CA . SER A 1 340 ? -19.172 -13.786 28.844 1.00 94.69 340 SER A CA 1
ATOM 2750 C C . SER A 1 340 ? -20.281 -14.844 28.859 1.00 94.69 340 SER A C 1
ATOM 2752 O O . SER A 1 340 ? -21.280 -14.682 29.558 1.00 94.69 340 SER A O 1
ATOM 2754 N N . SER A 1 341 ? -20.064 -15.989 28.199 1.00 96.06 341 SER A N 1
ATOM 2755 C CA . SER A 1 341 ? -20.968 -17.147 28.245 1.00 96.06 341 SER A CA 1
ATOM 2756 C C . SER A 1 341 ? -21.158 -17.676 29.675 1.00 96.06 341 SER A C 1
ATOM 2758 O O . SER A 1 341 ? -22.287 -17.888 30.118 1.00 96.06 341 SER A O 1
ATOM 2760 N N . GLY A 1 342 ? -20.071 -17.811 30.445 1.00 97.00 342 GLY A N 1
ATOM 2761 C CA . GLY A 1 342 ? -20.124 -18.243 31.845 1.00 97.00 342 GLY A CA 1
ATOM 2762 C C . GLY A 1 342 ? -20.837 -17.249 32.772 1.00 97.00 342 GLY A C 1
ATOM 2763 O O . GLY A 1 342 ? -21.559 -17.659 33.683 1.00 97.00 342 GLY A O 1
ATOM 2764 N N . LEU A 1 343 ? -20.685 -15.942 32.539 1.00 95.88 343 LEU A N 1
ATOM 2765 C CA . LEU A 1 343 ? -21.433 -14.899 33.248 1.00 95.88 343 LEU A CA 1
ATOM 2766 C C . LEU A 1 343 ? -22.917 -14.912 32.868 1.00 95.88 343 LEU A C 1
ATOM 2768 O O . LEU A 1 343 ? -23.766 -14.813 33.752 1.00 95.88 343 LEU A O 1
ATOM 2772 N N . GLN A 1 344 ? -23.243 -15.094 31.587 1.00 95.69 344 GLN A N 1
ATOM 2773 C CA . GLN A 1 344 ? -24.625 -15.193 31.124 1.00 95.69 344 GLN A CA 1
ATOM 2774 C C . GLN A 1 344 ? -25.321 -16.442 31.686 1.00 95.69 344 GLN A C 1
ATOM 2776 O O . GLN A 1 344 ? -26.463 -16.348 32.132 1.00 95.69 344 GLN A O 1
ATOM 2781 N N . GLN A 1 345 ? -24.623 -17.579 31.777 1.00 96.31 345 GLN A N 1
ATOM 2782 C CA . GLN A 1 345 ? -25.130 -18.779 32.446 1.00 96.31 345 GLN A CA 1
ATOM 2783 C C . GLN A 1 345 ? -25.432 -18.522 33.933 1.00 96.31 345 GLN A C 1
ATOM 2785 O O . GLN A 1 345 ? -26.508 -18.890 34.405 1.00 96.31 345 GLN A O 1
ATOM 2790 N N . LYS A 1 346 ? -24.523 -17.852 34.660 1.00 96.38 346 LYS A N 1
ATOM 2791 C CA . LYS A 1 346 ? -24.740 -17.459 36.067 1.00 96.38 346 LYS A CA 1
ATOM 2792 C C . LYS A 1 346 ? -25.903 -16.479 36.234 1.00 96.38 346 LYS A C 1
ATOM 2794 O O . LYS A 1 346 ? -26.643 -16.575 37.208 1.00 96.38 346 LYS A O 1
ATOM 2799 N N . LEU A 1 347 ? -26.080 -15.548 35.295 1.00 95.31 347 LEU A N 1
ATOM 2800 C CA . LEU A 1 347 ? -27.212 -14.623 35.301 1.00 95.31 347 LEU A CA 1
ATOM 2801 C C . LEU A 1 347 ? -28.535 -15.388 35.160 1.00 95.31 347 LEU A C 1
ATOM 2803 O O . LEU A 1 347 ? -29.465 -15.127 35.917 1.00 95.31 347 LEU A O 1
ATOM 2807 N N . CYS A 1 348 ? -28.607 -16.357 34.242 1.00 94.69 348 CYS A N 1
ATOM 2808 C CA . CYS A 1 348 ? -29.789 -17.199 34.071 1.00 94.69 348 CYS A CA 1
ATOM 2809 C C . CYS A 1 348 ? -30.086 -18.046 35.319 1.00 94.69 348 CYS A C 1
ATOM 2811 O O . CYS A 1 348 ? -31.232 -18.062 35.759 1.00 94.69 348 CYS A O 1
ATOM 2813 N N . SER A 1 349 ? -29.085 -18.680 35.945 1.00 95.56 349 SER A N 1
ATOM 2814 C CA . SER A 1 349 ? -29.322 -19.445 37.181 1.00 95.56 349 SER A CA 1
ATOM 2815 C C . SER A 1 349 ? -29.806 -18.554 38.330 1.00 95.56 349 SER A C 1
ATOM 2817 O O . SER A 1 349 ? -30.741 -18.927 39.033 1.00 95.56 349 SER A O 1
ATOM 2819 N N . PHE A 1 350 ? -29.248 -17.347 38.473 1.00 94.25 350 PHE A N 1
ATOM 2820 C CA . PHE A 1 350 ? -29.689 -16.387 39.490 1.00 94.25 350 PHE A CA 1
ATOM 2821 C C . PHE A 1 350 ? -31.112 -15.868 39.214 1.00 94.25 350 PHE A C 1
ATOM 2823 O O . PHE A 1 350 ? -31.904 -15.690 40.134 1.00 94.25 350 PHE A O 1
ATOM 2830 N N . GLN A 1 351 ? -31.479 -15.668 37.942 1.00 95.38 351 GLN A N 1
ATOM 2831 C CA . GLN A 1 351 ? -32.854 -15.342 37.548 1.00 95.38 351 GLN A CA 1
ATOM 2832 C C . GLN A 1 351 ? -33.828 -16.483 37.873 1.00 95.38 351 GLN A C 1
ATOM 2834 O O . GLN A 1 351 ? -34.921 -16.218 38.368 1.00 95.38 351 GLN A O 1
ATOM 2839 N N . GLU A 1 352 ? -33.446 -17.743 37.648 1.00 95.19 352 GLU A N 1
ATOM 2840 C CA . GLU A 1 352 ? -34.260 -18.896 38.044 1.00 95.19 352 GLU A CA 1
ATOM 2841 C C . GLU A 1 352 ? -34.427 -19.013 39.564 1.00 95.19 352 GLU A C 1
ATOM 2843 O O . GLU A 1 352 ? -35.521 -19.333 40.025 1.00 95.19 352 GLU A O 1
ATOM 2848 N N . GLU A 1 353 ? -33.371 -18.777 40.346 1.00 95.00 353 GLU A N 1
ATOM 2849 C CA . GLU A 1 353 ? -33.425 -18.763 41.815 1.00 95.00 353 GLU A CA 1
ATOM 2850 C C . GLU A 1 353 ? -34.340 -17.643 42.326 1.00 95.00 353 GLU A C 1
ATOM 2852 O O . GLU A 1 353 ? -35.274 -17.920 43.076 1.00 95.00 353 GLU A O 1
ATOM 2857 N N . MET A 1 354 ? -34.189 -16.420 41.808 1.00 92.75 354 MET A N 1
ATOM 2858 C CA . MET A 1 354 ? -35.081 -15.289 42.099 1.00 92.75 354 MET A CA 1
ATOM 2859 C C . MET A 1 354 ? -36.552 -15.564 41.740 1.00 92.75 354 MET A C 1
ATOM 2861 O O . MET A 1 354 ? -37.457 -15.085 42.427 1.00 92.75 354 MET A O 1
ATOM 2865 N N . ILE A 1 355 ? -36.820 -16.311 40.662 1.00 95.19 355 ILE A N 1
ATOM 2866 C CA . ILE A 1 355 ? -38.183 -16.733 40.303 1.00 95.19 355 ILE A CA 1
ATOM 2867 C C . ILE A 1 355 ? -38.697 -17.775 41.302 1.00 95.19 355 ILE A C 1
ATOM 2869 O O . ILE A 1 355 ? -39.827 -17.641 41.767 1.00 95.19 355 ILE A O 1
ATOM 2873 N N . LYS A 1 356 ? -37.882 -18.772 41.676 1.00 95.44 356 LYS A N 1
ATOM 2874 C CA . LYS A 1 356 ? -38.247 -19.790 42.678 1.00 95.44 356 LYS A CA 1
ATOM 2875 C C . LYS A 1 356 ? -38.590 -19.131 44.017 1.00 95.44 356 LYS A C 1
ATOM 2877 O O . LYS A 1 356 ? -39.692 -19.353 44.515 1.00 95.44 356 LYS A O 1
ATOM 2882 N N . GLU A 1 357 ? -37.729 -18.256 44.540 1.00 93.44 357 GLU A N 1
ATOM 2883 C CA . GLU A 1 357 ? -37.996 -17.498 45.774 1.00 93.44 357 GLU A CA 1
ATOM 2884 C C . GLU A 1 357 ? -39.274 -16.659 45.670 1.00 93.44 357 GLU A C 1
ATOM 2886 O O . GLU A 1 357 ? -40.129 -16.740 46.550 1.00 93.44 357 GLU A O 1
ATOM 2891 N N . ARG A 1 358 ? -39.474 -15.925 44.564 1.00 95.19 358 ARG A N 1
ATOM 2892 C CA . ARG A 1 358 ? -40.719 -15.172 44.345 1.00 95.19 358 ARG A CA 1
ATOM 2893 C C . ARG A 1 358 ? -41.950 -16.074 44.402 1.00 95.19 358 ARG A C 1
ATOM 2895 O O . ARG A 1 358 ? -42.913 -15.714 45.067 1.00 95.19 358 ARG A O 1
ATOM 2902 N N . THR A 1 359 ? -41.928 -17.235 43.745 1.00 95.06 359 THR A N 1
ATOM 2903 C CA . THR A 1 359 ? -43.075 -18.160 43.762 1.00 95.06 359 THR A CA 1
ATOM 2904 C C . THR A 1 359 ? -43.338 -18.763 45.143 1.00 95.06 359 THR A C 1
ATOM 2906 O O . THR A 1 359 ? -44.493 -19.035 45.468 1.00 95.06 359 THR A O 1
ATOM 2909 N N . VAL A 1 360 ? -42.304 -18.928 45.978 1.00 95.69 360 VAL A N 1
ATOM 2910 C CA . VAL A 1 360 ? -42.464 -19.327 47.386 1.00 95.69 360 VAL A CA 1
ATOM 2911 C C . VAL A 1 360 ? -43.129 -18.201 48.177 1.00 95.69 360 VAL A C 1
ATOM 2913 O O . VAL A 1 360 ? -44.170 -18.444 48.782 1.00 95.69 360 VAL A O 1
ATOM 2916 N N . PHE A 1 361 ? -42.625 -16.965 48.093 1.00 93.94 361 PHE A N 1
ATOM 2917 C CA . PHE A 1 361 ? -43.224 -15.817 48.786 1.00 93.94 361 PHE A CA 1
ATOM 2918 C C . PHE A 1 361 ? -44.656 -15.506 48.322 1.00 93.94 361 PHE A C 1
ATOM 2920 O O . PHE A 1 361 ? -45.502 -15.173 49.147 1.00 93.94 361 PHE A O 1
ATOM 2927 N N . GLU A 1 362 ? -44.971 -15.645 47.030 1.00 94.69 362 GLU A N 1
ATOM 2928 C CA . GLU A 1 362 ? -46.348 -15.534 46.520 1.00 94.69 362 GLU A CA 1
ATOM 2929 C C . GLU A 1 362 ? -47.259 -16.634 47.100 1.00 94.69 362 GLU A C 1
ATOM 2931 O O . GLU A 1 362 ? -48.425 -16.376 47.407 1.00 94.69 362 GLU A O 1
ATOM 2936 N N . GLY A 1 363 ? -46.727 -17.845 47.302 1.00 94.50 363 GLY A N 1
ATOM 2937 C CA . GLY A 1 363 ? -47.423 -18.951 47.962 1.00 94.50 363 GLY A CA 1
ATOM 2938 C C . GLY A 1 363 ? -47.671 -18.710 49.454 1.00 94.50 363 GLY A C 1
ATOM 2939 O O . GLY A 1 363 ? -48.797 -18.887 49.918 1.00 94.50 363 GLY A O 1
ATOM 2940 N N . GLU A 1 364 ? -46.652 -18.268 50.194 1.00 94.56 364 GLU A N 1
ATOM 2941 C CA . GLU A 1 364 ? -46.744 -17.917 51.619 1.00 94.56 364 GLU A CA 1
ATOM 2942 C C . GLU A 1 364 ? -47.696 -16.736 51.850 1.00 94.56 364 GLU A C 1
ATOM 2944 O O . GLU A 1 364 ? -48.571 -16.806 52.712 1.00 94.56 364 GLU A O 1
ATOM 2949 N N . LEU A 1 365 ? -47.600 -15.683 51.030 1.00 94.50 365 LEU A N 1
ATOM 2950 C CA . LEU A 1 365 ? -48.508 -14.536 51.078 1.00 94.50 365 LEU A CA 1
ATOM 2951 C C . LEU A 1 365 ? -49.958 -14.967 50.841 1.00 94.50 365 LEU A C 1
ATOM 2953 O O . LEU A 1 365 ? -50.860 -14.512 51.542 1.00 94.50 365 LEU A O 1
ATOM 2957 N N . LYS A 1 366 ? -50.193 -15.873 49.884 1.00 96.00 366 LYS A N 1
ATOM 2958 C CA . LYS A 1 366 ? -51.528 -16.420 49.638 1.00 96.00 366 LYS A CA 1
ATOM 2959 C C . LYS A 1 366 ? -52.047 -17.228 50.830 1.00 96.00 366 LYS A C 1
ATOM 2961 O O . LYS A 1 366 ? -53.205 -17.062 51.191 1.00 96.00 366 LYS A O 1
ATOM 2966 N N . GLN A 1 367 ? -51.209 -18.050 51.465 1.00 95.06 367 GLN A N 1
ATOM 2967 C CA . GLN A 1 367 ? -51.596 -18.779 52.679 1.00 95.06 367 GLN A CA 1
ATOM 2968 C C . GLN A 1 367 ? -51.938 -17.826 53.831 1.00 95.06 367 GLN A C 1
ATOM 2970 O O . GLN A 1 367 ? -52.965 -18.011 54.476 1.00 95.06 367 GLN A O 1
ATOM 2975 N N . ALA A 1 368 ? -51.142 -16.774 54.041 1.00 93.94 368 ALA A N 1
ATOM 2976 C CA . ALA A 1 368 ? -51.406 -15.763 55.064 1.00 93.94 368 ALA A CA 1
ATOM 2977 C C . ALA A 1 368 ? -52.718 -14.994 54.810 1.00 93.94 368 ALA A C 1
ATOM 2979 O O . ALA A 1 368 ? -53.457 -14.721 55.754 1.00 93.94 368 ALA A O 1
ATOM 2980 N N . LEU A 1 369 ? -53.048 -14.692 53.548 1.00 94.56 369 LEU A N 1
ATOM 2981 C CA . LEU A 1 369 ? -54.343 -14.109 53.169 1.00 94.56 369 LEU A CA 1
ATOM 2982 C C . LEU A 1 369 ? -55.501 -15.095 53.402 1.00 94.56 369 LEU A C 1
ATOM 2984 O O . LEU A 1 369 ? -56.489 -14.732 54.035 1.00 94.56 369 LEU A O 1
ATOM 2988 N N . ASP A 1 370 ? -55.352 -16.359 52.988 1.00 95.94 370 ASP A N 1
ATOM 2989 C CA . ASP A 1 370 ? -56.340 -17.417 53.241 1.00 95.94 370 ASP A CA 1
ATOM 2990 C C . ASP A 1 370 ? -56.534 -17.683 54.753 1.00 95.94 370 ASP A C 1
ATOM 2992 O O . ASP A 1 370 ? -57.564 -18.223 55.162 1.00 95.94 370 ASP A O 1
ATOM 2996 N N . GLU A 1 371 ? -55.541 -17.411 55.603 1.00 95.19 371 GLU A N 1
ATOM 2997 C CA . GLU A 1 371 ? -55.650 -17.479 57.068 1.00 95.19 371 GLU A CA 1
ATOM 2998 C C . GLU A 1 371 ? -56.306 -16.231 57.664 1.00 95.19 371 GLU A C 1
ATOM 3000 O O . GLU A 1 371 ? -57.149 -16.367 58.554 1.00 95.19 371 GLU A O 1
ATOM 3005 N N . LEU A 1 372 ? -55.985 -15.044 57.144 1.00 94.69 372 LEU A N 1
ATOM 3006 C CA . LEU A 1 372 ? -56.608 -13.783 57.540 1.00 94.69 372 LEU A CA 1
ATOM 3007 C C . LEU A 1 372 ? -58.118 -13.799 57.267 1.00 94.69 372 LEU A C 1
ATOM 3009 O O . LEU A 1 372 ? -58.886 -13.517 58.182 1.00 94.69 372 LEU A O 1
ATOM 3013 N N . ASP A 1 373 ? -58.552 -14.243 56.083 1.00 95.88 373 ASP A N 1
ATOM 3014 C CA . ASP A 1 373 ? -59.976 -14.404 55.745 1.00 95.88 373 ASP A CA 1
ATOM 3015 C C . ASP A 1 373 ? -60.694 -15.350 56.728 1.00 95.88 373 ASP A C 1
ATOM 3017 O O . ASP A 1 373 ? -61.807 -15.075 57.183 1.00 95.88 373 ASP A O 1
ATOM 3021 N N . LYS A 1 374 ? -60.052 -16.463 57.121 1.00 96.06 374 LYS A N 1
ATOM 3022 C CA . LYS A 1 374 ? -60.607 -17.404 58.116 1.00 96.06 374 LYS A CA 1
ATOM 3023 C C . LYS A 1 374 ? -60.681 -16.796 59.517 1.00 96.06 374 LYS A C 1
ATOM 3025 O O . LYS A 1 374 ? -61.587 -17.143 60.276 1.00 96.06 374 LYS A O 1
ATOM 3030 N N . LEU A 1 375 ? -59.719 -15.953 59.894 1.00 93.19 375 LEU A N 1
ATOM 3031 C CA . LEU A 1 375 ? -59.742 -15.232 61.167 1.00 93.19 375 LEU A CA 1
ATOM 3032 C C . LEU A 1 375 ? -60.834 -14.162 61.163 1.00 93.19 375 LEU A C 1
ATOM 3034 O O . LEU A 1 375 ? -61.597 -14.105 62.119 1.00 93.19 375 LEU A O 1
ATOM 3038 N N . GLN A 1 376 ? -60.984 -13.415 60.071 1.00 94.12 376 GLN A N 1
ATOM 3039 C CA . GLN A 1 376 ? -62.011 -12.389 59.915 1.00 94.12 376 GLN A CA 1
ATOM 3040 C C . GLN A 1 376 ? -63.429 -12.991 59.934 1.00 94.12 376 GLN A C 1
ATOM 3042 O O . GLN A 1 376 ? -64.309 -12.474 60.616 1.00 94.12 376 GLN A O 1
ATOM 3047 N N . GLN A 1 377 ? -63.642 -14.156 59.307 1.00 95.06 377 GLN A N 1
ATOM 3048 C CA . GLN A 1 377 ? -64.900 -14.912 59.437 1.00 95.06 377 GLN A CA 1
ATOM 3049 C C . GLN A 1 377 ? -65.178 -15.378 60.878 1.00 95.06 377 GLN A C 1
ATOM 3051 O O . GLN A 1 377 ? -66.331 -15.409 61.308 1.00 95.06 377 GLN A O 1
ATOM 3056 N N . LYS A 1 378 ? -64.143 -15.757 61.641 1.00 93.88 378 LYS A N 1
ATOM 3057 C CA . LYS A 1 378 ? -64.288 -16.117 63.064 1.00 93.88 378 LYS A CA 1
ATOM 3058 C C . LYS A 1 378 ? -64.543 -14.898 63.947 1.00 93.88 378 LYS A C 1
ATOM 3060 O O . LYS A 1 378 ? -65.291 -15.016 64.912 1.00 93.88 378 LYS A O 1
ATOM 3065 N N . GLU A 1 379 ? -63.937 -13.760 63.629 1.00 92.50 379 GLU A N 1
ATOM 3066 C CA . GLU A 1 379 ? -64.173 -12.480 64.294 1.00 92.50 379 GLU A CA 1
ATOM 3067 C C . GLU A 1 379 ? -65.623 -12.034 64.086 1.00 92.50 379 GLU A C 1
ATOM 3069 O O . GLU A 1 379 ? -66.316 -11.795 65.067 1.00 92.50 379 GLU A O 1
ATOM 3074 N N . GLU A 1 380 ? -66.136 -12.071 62.853 1.00 94.12 380 GLU A N 1
ATOM 3075 C CA . GLU A 1 380 ? -67.543 -11.777 62.547 1.00 94.12 380 GLU A CA 1
ATOM 3076 C C . GLU A 1 380 ? -68.507 -12.737 63.276 1.00 94.12 380 GLU A C 1
ATOM 3078 O O . GLU A 1 380 ? -69.530 -12.319 63.822 1.00 94.12 380 GLU A O 1
ATOM 3083 N N . GLN A 1 381 ? -68.181 -14.034 63.359 1.00 94.31 381 GLN A N 1
ATOM 3084 C CA . GLN A 1 381 ? -68.953 -14.994 64.163 1.00 94.31 381 GLN A CA 1
ATOM 3085 C C . GLN A 1 381 ? -68.925 -14.655 65.662 1.00 94.31 381 GLN A C 1
ATOM 3087 O O . GLN A 1 381 ? -69.962 -14.725 66.323 1.00 94.31 381 GLN A O 1
ATOM 3092 N N . ALA A 1 382 ? -67.765 -14.273 66.202 1.00 91.75 382 ALA A N 1
ATOM 3093 C CA . ALA A 1 382 ? -67.617 -13.883 67.600 1.00 91.75 382 ALA A CA 1
ATOM 3094 C C . ALA A 1 382 ? -68.334 -12.560 67.913 1.00 91.75 382 ALA A C 1
ATOM 3096 O O . ALA A 1 382 ? -68.978 -12.458 68.953 1.00 91.75 382 ALA A O 1
ATOM 3097 N N . GLU A 1 383 ? -68.294 -11.578 67.011 1.00 92.88 383 GLU A N 1
ATOM 3098 C CA . GLU A 1 383 ? -68.996 -10.299 67.146 1.00 92.88 383 GLU A CA 1
ATOM 3099 C C . GLU A 1 383 ? -70.521 -10.497 67.129 1.00 92.88 383 GLU A C 1
ATOM 3101 O O . GLU A 1 383 ? -71.239 -9.905 67.934 1.00 92.88 383 GLU A O 1
ATOM 3106 N N . ASN A 1 384 ? -71.028 -11.392 66.273 1.00 94.75 384 ASN A N 1
ATOM 3107 C CA . ASN A 1 384 ? -72.444 -11.765 66.258 1.00 94.75 384 ASN A CA 1
ATOM 3108 C C . ASN A 1 384 ? -72.876 -12.495 67.544 1.00 94.75 384 ASN A C 1
ATOM 3110 O O . ASN A 1 384 ? -73.958 -12.223 68.064 1.00 94.75 384 ASN A O 1
ATOM 3114 N N . LEU A 1 385 ? -72.035 -13.379 68.094 1.00 93.75 385 LEU A N 1
ATOM 3115 C CA . LEU A 1 385 ? -72.285 -14.016 69.394 1.00 93.75 385 LEU A CA 1
ATOM 3116 C C . LEU A 1 385 ? -72.227 -13.010 70.554 1.00 93.75 385 LEU A C 1
ATOM 3118 O O . LEU A 1 385 ? -73.035 -13.102 71.475 1.00 93.75 385 LEU A O 1
ATOM 3122 N N . LEU A 1 386 ? -71.312 -12.037 70.509 1.00 90.88 386 LEU A N 1
ATOM 3123 C CA . LEU A 1 386 ? -71.238 -10.960 71.498 1.00 90.88 386 LEU A CA 1
ATOM 3124 C C . LEU A 1 386 ? -72.499 -10.093 71.474 1.00 90.88 386 LEU A C 1
ATOM 3126 O O . LEU A 1 386 ? -73.067 -9.871 72.536 1.00 90.88 386 LEU A O 1
ATOM 3130 N N . LYS A 1 387 ? -72.996 -9.701 70.293 1.00 93.62 387 LYS A N 1
ATOM 3131 C CA . LYS A 1 387 ? -74.269 -8.966 70.155 1.00 93.62 387 LYS A CA 1
ATOM 3132 C C . LYS A 1 387 ? -75.446 -9.742 70.753 1.00 93.62 387 LYS A C 1
ATOM 3134 O O . LYS A 1 387 ? -76.215 -9.176 71.519 1.00 93.62 387 LYS A O 1
ATOM 3139 N N . GLN A 1 388 ? -75.545 -11.049 70.492 1.00 93.38 388 GLN A N 1
ATOM 3140 C CA . GLN A 1 388 ? -76.582 -11.901 71.098 1.00 93.38 388 GLN A CA 1
ATOM 3141 C C . GLN A 1 388 ? -76.475 -11.966 72.631 1.00 93.38 388 GLN A C 1
ATOM 3143 O O . GLN A 1 388 ? -77.489 -11.909 73.323 1.00 93.38 388 GLN A O 1
ATOM 3148 N N . LEU A 1 389 ? -75.258 -12.076 73.174 1.00 90.56 389 LEU A N 1
ATOM 3149 C CA . LEU A 1 389 ? -75.024 -12.084 74.622 1.00 90.56 389 LEU A CA 1
ATOM 3150 C C . LEU A 1 389 ? -75.273 -10.713 75.267 1.00 90.56 389 LEU A C 1
ATOM 3152 O O . LEU A 1 389 ? -75.708 -10.662 76.415 1.00 90.56 389 LEU A O 1
ATOM 3156 N N . GLU A 1 390 ? -75.015 -9.620 74.551 1.00 91.81 390 GLU A N 1
ATOM 3157 C CA . GLU A 1 390 ? -75.286 -8.249 74.989 1.00 91.81 390 GLU A CA 1
ATOM 3158 C C . GLU A 1 390 ? -76.798 -7.978 75.024 1.00 91.81 390 GLU A C 1
ATOM 3160 O O . GLU A 1 390 ? -77.313 -7.585 76.070 1.00 91.81 390 GLU A O 1
ATOM 3165 N N . GLU A 1 391 ? -77.537 -8.333 73.965 1.00 93.25 391 GLU A N 1
ATOM 3166 C CA . GLU A 1 391 ? -79.010 -8.311 73.939 1.00 93.25 391 GLU A CA 1
ATOM 3167 C C . GLU A 1 391 ? -79.622 -9.178 75.058 1.00 93.25 391 GLU A C 1
ATOM 3169 O O . GLU A 1 391 ? -80.571 -8.767 75.737 1.00 93.25 391 GLU A O 1
ATOM 3174 N N . GLU A 1 392 ? -79.072 -10.375 75.307 1.00 92.88 392 GLU A N 1
ATOM 3175 C CA . GLU A 1 392 ? -79.527 -11.227 76.409 1.00 92.88 392 GLU A CA 1
ATOM 3176 C C . GLU A 1 392 ? -79.204 -10.607 77.781 1.00 92.88 392 GLU A C 1
ATOM 3178 O O . GLU A 1 392 ? -80.033 -10.659 78.695 1.00 92.88 392 GLU A O 1
ATOM 3183 N N . ALA A 1 393 ? -78.033 -9.986 77.943 1.00 90.81 393 ALA A N 1
ATOM 3184 C CA . ALA A 1 393 ? -77.646 -9.302 79.172 1.00 90.81 393 ALA A CA 1
ATOM 3185 C C . ALA A 1 393 ? -78.531 -8.077 79.454 1.00 90.81 393 ALA A C 1
ATOM 3187 O O . ALA A 1 393 ? -78.964 -7.905 80.596 1.00 90.81 393 ALA A O 1
ATOM 3188 N N . GLU A 1 394 ? -78.867 -7.274 78.440 1.00 93.44 394 GLU A N 1
ATOM 3189 C CA . GLU A 1 394 ? -79.823 -6.166 78.554 1.00 93.44 394 GLU A CA 1
ATOM 3190 C C . GLU A 1 394 ? -81.222 -6.666 78.940 1.00 93.44 394 GLU A C 1
ATOM 3192 O O . GLU A 1 394 ? -81.833 -6.146 79.878 1.00 93.44 394 GLU A O 1
ATOM 3197 N N . SER A 1 395 ? -81.707 -7.722 78.278 1.00 92.44 395 SER A N 1
ATOM 3198 C CA . SER A 1 395 ? -82.996 -8.359 78.576 1.00 92.44 395 SER A CA 1
ATOM 3199 C C . SER A 1 395 ? -83.060 -8.873 80.022 1.00 92.44 395 SER A C 1
ATOM 3201 O O . SER A 1 395 ? -83.975 -8.528 80.780 1.00 92.44 395 SER A O 1
ATOM 3203 N N . ARG A 1 396 ? -82.030 -9.612 80.461 1.00 90.94 396 ARG A N 1
ATOM 3204 C CA . ARG A 1 396 ? -81.891 -10.093 81.846 1.00 90.94 396 ARG A CA 1
ATOM 3205 C C . ARG A 1 396 ? -81.786 -8.935 82.842 1.00 90.94 396 ARG A C 1
ATOM 3207 O O . ARG A 1 396 ? -82.395 -9.002 83.908 1.00 90.94 396 ARG A O 1
ATOM 3214 N N . ALA A 1 397 ? -81.064 -7.860 82.521 1.00 90.75 397 ALA A N 1
ATOM 3215 C CA . ALA A 1 397 ? -80.958 -6.678 83.378 1.00 90.75 397 ALA A CA 1
ATOM 3216 C C . ALA A 1 397 ? -82.303 -5.942 83.521 1.00 90.75 397 ALA A C 1
ATOM 3218 O O . ALA A 1 397 ? -82.656 -5.510 84.624 1.00 90.75 397 ALA A O 1
ATOM 3219 N N . ALA A 1 398 ? -83.087 -5.848 82.442 1.00 92.19 398 ALA A N 1
ATOM 3220 C CA . ALA A 1 398 ? -84.437 -5.292 82.461 1.00 92.19 398 ALA A CA 1
ATOM 3221 C C . ALA A 1 398 ? -85.405 -6.153 83.295 1.00 92.19 398 ALA A C 1
ATOM 3223 O O . ALA A 1 398 ? -86.174 -5.614 84.100 1.00 92.19 398 ALA A O 1
ATOM 3224 N N . GLU A 1 399 ? -85.335 -7.483 83.179 1.00 91.81 399 GLU A N 1
ATOM 3225 C CA . GLU A 1 399 ? -86.111 -8.396 84.026 1.00 91.81 399 GLU A CA 1
ATOM 3226 C C . GLU A 1 399 ? -85.716 -8.277 85.506 1.00 91.81 399 GLU A C 1
ATOM 3228 O O . GLU A 1 399 ? -86.587 -8.137 86.368 1.00 91.81 399 GLU A O 1
ATOM 3233 N N . LEU A 1 400 ? -84.416 -8.241 85.813 1.00 91.06 400 LEU A N 1
ATOM 3234 C CA . LEU A 1 400 ? -83.899 -8.093 87.177 1.00 91.06 400 LEU A CA 1
ATOM 3235 C C . LEU A 1 400 ? -84.334 -6.749 87.788 1.00 91.06 400 LEU A C 1
ATOM 3237 O O . LEU A 1 400 ? -84.769 -6.705 88.941 1.00 91.06 400 LEU A O 1
ATOM 3241 N N . LYS A 1 401 ? -84.329 -5.658 87.007 1.00 91.69 401 LYS A N 1
ATOM 3242 C CA . LYS A 1 401 ? -84.885 -4.360 87.423 1.00 91.69 401 LYS A CA 1
ATOM 3243 C C . LYS A 1 401 ? -86.378 -4.463 87.758 1.00 91.69 401 LYS A C 1
ATOM 3245 O O . LYS A 1 401 ? -86.781 -4.045 88.843 1.00 91.69 401 LYS A O 1
ATOM 3250 N N . ARG A 1 402 ? -87.182 -5.089 86.891 1.00 91.38 402 ARG A N 1
ATOM 3251 C CA . ARG A 1 402 ? -88.622 -5.319 87.117 1.00 91.38 402 ARG A CA 1
ATOM 3252 C C . ARG A 1 402 ? -88.889 -6.192 88.351 1.00 91.38 402 ARG A C 1
ATOM 3254 O O . ARG A 1 402 ? -89.849 -5.949 89.082 1.00 91.38 402 ARG A O 1
ATOM 3261 N N . LEU A 1 403 ? -88.059 -7.205 88.605 1.00 90.19 403 LEU A N 1
ATOM 3262 C CA . LEU A 1 403 ? -88.134 -8.030 89.816 1.00 90.19 403 LEU A CA 1
ATOM 3263 C C . LEU A 1 403 ? -87.774 -7.225 91.070 1.00 90.19 403 LEU A C 1
ATOM 3265 O O . LEU A 1 403 ? -88.466 -7.343 92.077 1.00 90.19 403 LEU A O 1
ATOM 3269 N N . LYS A 1 404 ? -86.759 -6.357 91.004 1.00 90.06 404 LYS A N 1
ATOM 3270 C CA . LYS A 1 404 ? -86.370 -5.461 92.105 1.00 90.06 404 LYS A CA 1
ATOM 3271 C C . LYS A 1 404 ? -87.453 -4.426 92.430 1.00 90.06 404 LYS A C 1
ATOM 3273 O O . LYS A 1 404 ? -87.673 -4.124 93.598 1.00 90.06 404 LYS A O 1
ATOM 3278 N N . GLU A 1 405 ? -88.159 -3.918 91.422 1.00 90.81 405 GLU A N 1
ATOM 3279 C CA . GLU A 1 405 ? -89.326 -3.041 91.601 1.00 90.81 405 GLU A CA 1
ATOM 3280 C C . GLU A 1 405 ? -90.508 -3.788 92.245 1.00 90.81 405 GLU A C 1
ATOM 3282 O O . GLU A 1 405 ? -91.102 -3.279 93.195 1.00 90.81 405 GLU A O 1
ATOM 3287 N N . LYS A 1 406 ? -90.798 -5.028 91.818 1.00 91.06 406 LYS A N 1
ATOM 3288 C CA . LYS A 1 406 ? -91.784 -5.896 92.493 1.00 91.06 406 LYS A CA 1
ATOM 3289 C C . LYS A 1 406 ? -91.411 -6.193 93.948 1.00 91.06 406 LYS A C 1
ATOM 3291 O O . LYS A 1 406 ? -92.293 -6.169 94.801 1.00 91.06 406 LYS A O 1
ATOM 3296 N N . LEU A 1 407 ? -90.135 -6.483 94.220 1.00 88.56 407 LEU A N 1
ATOM 3297 C CA . LEU A 1 407 ? -89.635 -6.763 95.568 1.00 88.56 407 LEU A CA 1
ATOM 3298 C C . LEU A 1 407 ? -89.871 -5.556 96.481 1.00 88.56 407 LEU A C 1
ATOM 3300 O O . LEU A 1 407 ? -90.521 -5.713 97.505 1.00 88.56 407 LEU A O 1
ATOM 3304 N N . LYS A 1 408 ? -89.476 -4.351 96.046 1.00 89.12 408 LYS A N 1
ATOM 3305 C CA . LYS A 1 408 ? -89.755 -3.097 96.766 1.00 89.12 408 LYS A CA 1
ATOM 3306 C C . LYS A 1 408 ? -91.241 -2.872 97.038 1.00 89.12 408 LYS A C 1
ATOM 3308 O O . LYS A 1 408 ? -91.600 -2.411 98.114 1.00 89.12 408 LYS A O 1
ATOM 3313 N N . GLY A 1 409 ? -92.109 -3.209 96.081 1.00 88.44 409 GLY A N 1
ATOM 3314 C CA . GLY A 1 409 ? -93.558 -3.172 96.290 1.00 88.44 409 GLY A CA 1
ATOM 3315 C C . GLY A 1 409 ? -94.009 -4.107 97.418 1.00 88.44 409 GLY A C 1
ATOM 3316 O O . GLY A 1 409 ? -94.795 -3.704 98.267 1.00 88.44 409 GLY A O 1
ATOM 3317 N N . LYS A 1 410 ? -93.465 -5.330 97.477 1.00 87.12 410 LYS A N 1
ATOM 3318 C CA . LYS A 1 410 ? -93.755 -6.291 98.555 1.00 87.12 410 LYS A CA 1
ATOM 3319 C C . LYS A 1 410 ? -93.119 -5.933 99.897 1.00 87.12 410 LYS A C 1
ATOM 3321 O O . LYS A 1 410 ? -93.731 -6.205 100.923 1.00 87.12 410 LYS A O 1
ATOM 3326 N N . GLU A 1 411 ? -91.947 -5.307 99.901 1.00 85.81 411 GLU A N 1
ATOM 3327 C CA . GLU A 1 411 ? -91.336 -4.738 101.107 1.00 85.81 411 GLU A CA 1
ATOM 3328 C C . GLU A 1 411 ? -92.234 -3.634 101.690 1.00 85.81 411 GLU A C 1
ATOM 3330 O O . GLU A 1 411 ? -92.536 -3.673 102.879 1.00 85.81 411 GLU A O 1
ATOM 3335 N N . ALA A 1 412 ? -92.762 -2.732 100.854 1.00 88.50 412 ALA A N 1
ATOM 3336 C CA . ALA A 1 412 ? -93.689 -1.682 101.284 1.00 88.50 412 ALA A CA 1
ATOM 3337 C C . ALA A 1 412 ? -95.041 -2.230 101.791 1.00 88.50 412 ALA A C 1
ATOM 3339 O O . ALA A 1 412 ? -95.512 -1.799 102.841 1.00 88.50 412 ALA A O 1
ATOM 3340 N N . GLU A 1 413 ? -95.645 -3.213 101.106 1.00 87.44 413 GLU A N 1
ATOM 3341 C CA . GLU A 1 413 ? -96.851 -3.910 101.600 1.00 87.44 413 GLU A CA 1
ATOM 3342 C C . GLU A 1 413 ? -96.610 -4.571 102.974 1.00 87.44 413 GLU A C 1
ATOM 3344 O O . GLU A 1 413 ? -97.484 -4.566 103.845 1.00 87.44 413 GLU A O 1
ATOM 3349 N N . LEU A 1 414 ? -95.418 -5.144 103.184 1.00 87.31 414 LEU A N 1
ATOM 3350 C CA . LEU A 1 414 ? -95.039 -5.776 104.447 1.00 87.31 414 LEU A CA 1
ATOM 3351 C C . LEU A 1 414 ? -94.798 -4.742 105.556 1.00 87.31 414 LEU A C 1
ATOM 3353 O O . LEU A 1 414 ? -95.213 -4.972 106.691 1.00 87.31 414 LEU A O 1
ATOM 3357 N N . GLU A 1 415 ? -94.169 -3.603 105.250 1.00 87.81 415 GLU A N 1
ATOM 3358 C CA . GLU A 1 415 ? -94.032 -2.478 106.183 1.00 87.81 415 GLU A CA 1
ATOM 3359 C C . GLU A 1 415 ? -95.397 -1.906 106.587 1.00 87.81 415 GLU A C 1
ATOM 3361 O O . GLU A 1 415 ? -95.634 -1.708 107.778 1.00 87.81 415 GLU A O 1
ATOM 3366 N N . GLU A 1 416 ? -96.326 -1.722 105.642 1.00 89.25 416 GLU A N 1
ATOM 3367 C CA . GLU A 1 416 ? -97.697 -1.277 105.925 1.00 89.25 416 GLU A CA 1
ATOM 3368 C C . GLU A 1 416 ? -98.439 -2.284 106.821 1.00 89.25 416 GLU A C 1
ATOM 3370 O O . GLU A 1 416 ? -99.026 -1.903 107.836 1.00 89.25 416 GLU A O 1
ATOM 3375 N N . SER A 1 417 ? -98.341 -3.585 106.522 1.00 83.00 417 SER A N 1
ATOM 3376 C CA . SER A 1 417 ? -98.919 -4.642 107.361 1.00 83.00 417 SER A CA 1
ATOM 3377 C C . SER A 1 417 ? -98.291 -4.695 108.761 1.00 83.00 417 SER A C 1
ATOM 3379 O O . SER A 1 417 ? -99.003 -4.916 109.742 1.00 83.00 417 SER A O 1
ATOM 3381 N N . ASN A 1 418 ? -96.977 -4.488 108.884 1.00 84.31 418 ASN A N 1
ATOM 3382 C CA . ASN A 1 418 ? -96.281 -4.440 110.173 1.00 84.31 418 ASN A CA 1
ATOM 3383 C C . ASN A 1 418 ? -96.653 -3.183 110.974 1.00 84.31 418 ASN A C 1
ATOM 3385 O O . ASN A 1 418 ? -96.832 -3.260 112.192 1.00 84.31 418 ASN A O 1
ATOM 3389 N N . ALA A 1 419 ? -96.824 -2.036 110.312 1.00 87.56 419 ALA A N 1
ATOM 3390 C CA . ALA A 1 419 ? -97.303 -0.806 110.932 1.00 87.56 419 ALA A CA 1
ATOM 3391 C C . ALA A 1 419 ? -98.746 -0.970 111.439 1.00 87.56 419 ALA A C 1
ATOM 3393 O O . ALA A 1 419 ? -99.022 -0.661 112.598 1.00 87.56 419 ALA A O 1
ATOM 3394 N N . ALA A 1 420 ? -99.637 -1.550 110.628 1.00 85.56 420 ALA A N 1
ATOM 3395 C CA . ALA A 1 420 ? -101.008 -1.872 111.021 1.00 85.56 420 ALA A CA 1
ATOM 3396 C C . ALA A 1 420 ? -101.058 -2.866 112.198 1.00 85.56 420 ALA A C 1
ATOM 3398 O O . ALA A 1 420 ? -101.811 -2.661 113.150 1.00 85.56 420 ALA A O 1
ATOM 3399 N N . TYR A 1 421 ? -100.214 -3.904 112.188 1.00 84.38 421 TYR A N 1
ATOM 3400 C CA . TYR A 1 421 ? -100.071 -4.846 113.304 1.00 84.38 421 TYR A CA 1
ATOM 3401 C C . TYR A 1 421 ? -99.574 -4.158 114.588 1.00 84.38 421 TYR A C 1
ATOM 3403 O O . TYR A 1 421 ? -100.105 -4.392 115.677 1.00 84.38 421 TYR A O 1
ATOM 3411 N N . THR A 1 422 ? -98.597 -3.256 114.467 1.00 84.94 422 THR A N 1
ATOM 3412 C CA . THR A 1 422 ? -98.069 -2.469 115.593 1.00 84.94 422 THR A CA 1
ATOM 3413 C C . THR A 1 422 ? -99.143 -1.536 116.162 1.00 84.94 422 THR A C 1
ATOM 3415 O O . THR A 1 422 ? -99.336 -1.484 117.376 1.00 84.94 422 THR A O 1
ATOM 3418 N N . GLN A 1 423 ? -99.912 -0.864 115.303 1.00 87.81 423 GLN A N 1
ATOM 3419 C CA . GLN A 1 423 ? -101.024 0.001 115.704 1.00 87.81 423 GLN A CA 1
ATOM 3420 C C . GLN A 1 423 ? -102.155 -0.789 116.383 1.00 87.81 423 GLN A C 1
ATOM 3422 O O . GLN A 1 423 ? -102.675 -0.361 117.414 1.00 87.81 423 GLN A O 1
ATOM 3427 N N . ALA A 1 424 ? -102.501 -1.971 115.862 1.00 83.62 424 ALA A N 1
ATOM 3428 C CA . ALA A 1 424 ? -103.466 -2.872 116.489 1.00 83.62 424 ALA A CA 1
ATOM 3429 C C . ALA A 1 424 ? -102.988 -3.354 117.871 1.00 83.62 424 ALA A C 1
ATOM 3431 O O . ALA A 1 424 ? -103.785 -3.410 118.808 1.00 83.62 424 ALA A O 1
ATOM 3432 N N . THR A 1 425 ? -101.689 -3.637 118.014 1.00 81.44 425 THR A N 1
ATOM 3433 C CA . THR A 1 425 ? -101.063 -4.021 119.291 1.00 81.44 425 THR A CA 1
ATOM 3434 C C . THR A 1 425 ? -101.138 -2.884 120.315 1.00 81.44 425 THR A C 1
ATOM 3436 O O . THR A 1 425 ? -101.532 -3.122 121.456 1.00 81.44 425 THR A O 1
ATOM 3439 N N . LEU A 1 426 ? -100.851 -1.642 119.905 1.00 83.94 426 LEU A N 1
ATOM 3440 C CA . LEU A 1 426 ? -100.971 -0.458 120.766 1.00 83.94 426 LEU A CA 1
ATOM 3441 C C . LEU A 1 426 ? -102.415 -0.219 121.234 1.00 83.94 426 LEU A C 1
ATOM 3443 O O . LEU A 1 426 ? -102.630 -0.007 122.423 1.00 83.94 426 LEU A O 1
ATOM 3447 N N . LEU A 1 427 ? -103.412 -0.333 120.349 1.00 83.88 427 LEU A N 1
ATOM 3448 C CA . LEU A 1 427 ? -104.832 -0.222 120.723 1.00 83.88 427 LEU A CA 1
ATOM 3449 C C . LEU A 1 427 ? -105.279 -1.329 121.696 1.00 83.88 427 LEU A C 1
ATOM 3451 O O . LEU A 1 427 ? -106.131 -1.105 122.557 1.00 83.88 427 LEU A O 1
ATOM 3455 N N . LEU A 1 428 ? -104.712 -2.533 121.571 1.00 79.94 428 LEU A N 1
ATOM 3456 C CA . LEU A 1 428 ? -104.926 -3.638 122.510 1.00 79.94 428 LEU A CA 1
ATOM 3457 C C . LEU A 1 428 ? -104.317 -3.334 123.886 1.00 79.94 428 LEU A C 1
ATOM 3459 O O . LEU A 1 428 ? -104.969 -3.555 124.906 1.00 79.94 428 LEU A O 1
ATOM 3463 N N . GLN A 1 429 ? -103.104 -2.778 123.911 1.00 77.25 429 GLN A N 1
ATOM 3464 C CA . GLN A 1 429 ? -102.415 -2.363 125.132 1.00 77.25 429 GLN A CA 1
ATOM 3465 C C . GLN A 1 429 ? -103.123 -1.184 125.822 1.00 77.25 429 GLN A C 1
ATOM 3467 O O . GLN A 1 429 ? -103.288 -1.193 127.038 1.00 77.25 429 GLN A O 1
ATOM 3472 N N . GLU A 1 430 ? -103.623 -0.208 125.062 1.00 78.69 430 GLU A N 1
ATOM 3473 C CA . GLU A 1 430 ? -104.403 0.922 125.576 1.00 78.69 430 GLU A CA 1
ATOM 3474 C C . GLU A 1 430 ? -105.738 0.461 126.185 1.00 78.69 430 GLU A C 1
ATOM 3476 O O . GLU A 1 430 ? -106.084 0.860 127.299 1.00 78.69 430 GLU A O 1
ATOM 3481 N N . LYS A 1 431 ? -106.448 -0.469 125.526 1.00 79.56 431 LYS A N 1
ATOM 3482 C CA . LYS A 1 431 ? -107.631 -1.125 126.110 1.00 79.56 431 LYS A CA 1
ATOM 3483 C C . LYS A 1 431 ? -107.300 -1.908 127.377 1.00 79.56 431 LYS A C 1
ATOM 3485 O O . LYS A 1 431 ? -108.077 -1.858 128.327 1.00 79.56 431 LYS A O 1
ATOM 3490 N N . HIS A 1 432 ? -106.167 -2.608 127.416 1.00 74.88 432 HIS A N 1
ATOM 3491 C CA . HIS A 1 432 ? -105.737 -3.320 128.617 1.00 74.88 432 HIS A CA 1
ATOM 3492 C C . HIS A 1 432 ? -105.494 -2.347 129.781 1.00 74.88 432 HIS A C 1
ATOM 3494 O O . HIS A 1 432 ? -106.085 -2.518 130.847 1.00 74.88 432 HIS A O 1
ATOM 3500 N N . ASN A 1 433 ? -104.745 -1.266 129.548 1.00 78.62 433 ASN A N 1
ATOM 3501 C CA . ASN A 1 433 ? -104.504 -0.216 130.540 1.00 78.62 433 ASN A CA 1
ATOM 3502 C C . ASN A 1 433 ? -105.818 0.438 131.015 1.00 78.62 433 ASN A C 1
ATOM 3504 O O . ASN A 1 433 ? -106.015 0.622 132.213 1.00 78.62 433 ASN A O 1
ATOM 3508 N N . SER A 1 434 ? -106.763 0.696 130.103 1.00 74.56 434 SER A N 1
ATOM 3509 C CA . SER A 1 434 ? -108.116 1.168 130.437 1.00 74.56 434 SER A CA 1
ATOM 3510 C C . SER A 1 434 ? -108.871 0.197 131.356 1.00 74.56 434 SER A C 1
ATOM 3512 O O . SER A 1 434 ? -109.504 0.631 132.319 1.00 74.56 434 SER A O 1
ATOM 3514 N N . THR A 1 435 ? -108.791 -1.118 131.112 1.00 72.25 435 THR A N 1
ATOM 3515 C CA . THR A 1 435 ? -109.413 -2.108 132.009 1.00 72.25 435 THR A CA 1
ATOM 3516 C C . THR A 1 435 ? -108.734 -2.194 133.374 1.00 72.25 435 THR A C 1
ATOM 3518 O O . THR A 1 435 ? -109.429 -2.411 134.362 1.00 72.25 435 THR A O 1
ATOM 3521 N N . VAL A 1 436 ? -107.417 -1.970 133.454 1.00 72.81 436 VAL A N 1
ATOM 3522 C CA . VAL A 1 436 ? -106.684 -1.898 134.729 1.00 72.81 436 VAL A CA 1
ATOM 3523 C C . VAL A 1 436 ? -107.117 -0.667 135.532 1.00 72.81 436 VAL A C 1
ATOM 3525 O O . VAL A 1 436 ? -107.479 -0.815 136.695 1.00 72.81 436 VAL A O 1
ATOM 3528 N N . GLN A 1 437 ? -107.209 0.511 134.905 1.00 73.19 437 GLN A N 1
ATOM 3529 C CA . GLN A 1 437 ? -107.656 1.739 135.579 1.00 73.19 437 GLN A CA 1
ATOM 3530 C C . GLN A 1 437 ? -109.077 1.605 136.157 1.00 73.19 437 GLN A C 1
ATOM 3532 O O . GLN A 1 437 ? -109.328 1.978 137.301 1.00 73.19 437 GLN A O 1
ATOM 3537 N N . ASN A 1 438 ? -109.994 0.983 135.406 1.00 71.62 438 ASN A N 1
ATOM 3538 C CA . ASN A 1 438 ? -111.357 0.712 135.875 1.00 71.62 438 ASN A CA 1
ATOM 3539 C C . ASN A 1 438 ? -111.405 -0.270 137.069 1.00 71.62 438 ASN A C 1
ATOM 3541 O O . ASN A 1 438 ? -112.340 -0.215 137.868 1.00 71.62 438 ASN A O 1
ATOM 3545 N N . LEU A 1 439 ? -110.427 -1.176 137.207 1.00 68.75 439 LEU A N 1
ATOM 3546 C CA . LEU A 1 439 ? -110.317 -2.078 138.363 1.00 68.75 439 LEU A CA 1
ATOM 3547 C C . LEU A 1 439 ? -109.765 -1.357 139.606 1.00 68.75 439 LEU A C 1
ATOM 3549 O O . LEU A 1 439 ? -110.188 -1.662 140.725 1.00 68.75 439 LEU A O 1
ATOM 3553 N N . GLU A 1 440 ? -108.874 -0.378 139.429 1.00 67.88 440 GLU A N 1
ATOM 3554 C CA . GLU A 1 440 ? -108.388 0.478 140.521 1.00 67.88 440 GLU A CA 1
ATOM 3555 C C . GLU A 1 440 ? -109.525 1.329 141.118 1.00 67.88 440 GLU A C 1
ATOM 3557 O O . GLU A 1 440 ? -109.703 1.339 142.339 1.00 67.88 440 GLU A O 1
ATOM 3562 N N . ASP A 1 441 ? -110.372 1.941 140.283 1.00 65.00 441 ASP A N 1
ATOM 3563 C CA . ASP A 1 441 ? -111.505 2.763 140.744 1.00 65.00 441 ASP A CA 1
ATOM 3564 C C . ASP A 1 441 ? -112.562 1.955 141.523 1.00 65.00 441 ASP A C 1
ATOM 3566 O O . ASP A 1 441 ? -113.085 2.417 142.543 1.00 65.00 441 ASP A O 1
ATOM 3570 N N . VAL A 1 442 ? -112.855 0.718 141.101 1.00 69.81 442 VAL A N 1
ATOM 3571 C CA . VAL A 1 442 ? -113.747 -0.194 141.848 1.00 69.81 442 VAL A CA 1
ATOM 3572 C C . VAL A 1 442 ? -113.133 -0.584 143.199 1.00 69.81 442 VAL A C 1
ATOM 3574 O O . VAL A 1 442 ? -113.846 -0.681 144.201 1.00 69.81 442 VAL A O 1
ATOM 3577 N N . THR A 1 443 ? -111.810 -0.749 143.257 1.00 69.25 443 THR A N 1
ATOM 3578 C CA . THR A 1 443 ? -111.087 -1.054 144.503 1.00 69.25 443 THR A CA 1
ATOM 3579 C C . THR A 1 443 ? -111.151 0.123 145.486 1.00 69.25 443 THR A C 1
ATOM 3581 O O . THR A 1 443 ? -111.401 -0.079 146.677 1.00 69.25 443 THR A O 1
ATOM 3584 N N . ALA A 1 444 ? -111.027 1.362 144.996 1.00 63.72 444 ALA A N 1
ATOM 3585 C CA . ALA A 1 444 ? -111.144 2.573 145.810 1.00 63.72 444 ALA A CA 1
ATOM 3586 C C . ALA A 1 444 ? -112.549 2.758 146.426 1.00 63.72 444 ALA A C 1
ATOM 3588 O O . ALA A 1 444 ? -112.673 3.160 147.587 1.00 63.72 444 ALA A O 1
ATOM 3589 N N . GLN A 1 445 ? -113.615 2.406 145.696 1.00 65.06 445 GLN A N 1
ATOM 3590 C CA . GLN A 1 445 ? -114.986 2.440 146.228 1.00 65.06 445 GLN A CA 1
ATOM 3591 C C . GLN A 1 445 ? -115.212 1.408 147.350 1.00 65.06 445 GLN A C 1
ATOM 3593 O O . GLN A 1 445 ? -115.976 1.665 148.283 1.00 65.06 445 GLN A O 1
ATOM 3598 N N . PHE A 1 446 ? -114.513 0.269 147.313 1.00 64.19 446 PHE A N 1
ATOM 3599 C CA . PHE A 1 446 ? -114.641 -0.781 148.328 1.00 64.19 446 PHE A CA 1
ATOM 3600 C C . PHE A 1 446 ? -114.014 -0.384 149.679 1.00 64.19 446 PHE A C 1
ATOM 3602 O O . PHE A 1 446 ? -114.611 -0.616 150.734 1.00 64.19 446 PHE A O 1
ATOM 3609 N N . GLU A 1 447 ? -112.853 0.285 149.672 1.00 61.44 447 GLU A N 1
ATOM 3610 C CA . GLU A 1 447 ? -112.230 0.819 150.899 1.00 61.44 447 GLU A CA 1
ATOM 3611 C C . GLU A 1 447 ? -113.065 1.949 151.538 1.00 61.44 447 GLU A C 1
ATOM 3613 O O . GLU A 1 447 ? -113.120 2.057 152.765 1.00 61.44 447 GLU A O 1
ATOM 3618 N N . SER A 1 448 ? -113.797 2.741 150.743 1.00 58.41 448 SER A N 1
ATOM 3619 C CA . SER A 1 448 ? -114.719 3.766 151.262 1.00 58.41 448 SER A CA 1
ATOM 3620 C C . SER A 1 448 ? -115.864 3.168 152.098 1.00 58.41 448 SER A C 1
ATOM 3622 O O . SER A 1 448 ? -116.159 3.658 153.191 1.00 58.41 448 SER A O 1
ATOM 3624 N N . TYR A 1 449 ? -116.472 2.070 151.637 1.00 61.16 449 TYR A N 1
ATOM 3625 C CA . TYR A 1 449 ? -117.593 1.418 152.332 1.00 61.16 449 TYR A CA 1
ATOM 3626 C C . TYR A 1 449 ? -117.160 0.736 153.647 1.00 61.16 449 TYR A C 1
ATOM 3628 O O . TYR A 1 449 ? -117.889 0.715 154.644 1.00 61.16 449 TYR A O 1
ATOM 3636 N N . LYS A 1 450 ? -115.924 0.228 153.667 1.00 64.06 450 LYS A N 1
ATOM 3637 C CA . LYS A 1 450 ? -115.264 -0.426 154.807 1.00 64.06 450 LYS A CA 1
ATOM 3638 C C . LYS A 1 450 ? -114.967 0.539 155.966 1.00 64.06 450 LYS A C 1
ATOM 3640 O O . LYS A 1 450 ? -115.025 0.135 157.124 1.00 64.06 450 LYS A O 1
ATOM 3645 N N . ALA A 1 451 ? -114.711 1.818 155.680 1.00 53.72 451 ALA A N 1
ATOM 3646 C CA . ALA A 1 451 ? -114.468 2.833 156.709 1.00 53.72 451 ALA A CA 1
ATOM 3647 C C . ALA A 1 451 ? -115.738 3.223 157.498 1.00 53.72 451 ALA A C 1
ATOM 3649 O O . ALA A 1 451 ? -115.649 3.544 158.682 1.00 53.72 451 ALA A O 1
ATOM 3650 N N . SER A 1 452 ? -116.924 3.164 156.877 1.00 49.44 452 SER A N 1
ATOM 3651 C CA . SER A 1 452 ? -118.180 3.605 157.508 1.00 49.44 452 SER A CA 1
ATOM 3652 C C . SER A 1 452 ? -118.756 2.612 158.525 1.00 49.44 452 SER A C 1
ATOM 3654 O O . SER A 1 452 ? -119.494 3.020 159.417 1.00 49.44 452 SER A O 1
ATOM 3656 N N . THR A 1 453 ? -118.449 1.318 158.407 1.00 52.00 453 THR A N 1
ATOM 3657 C CA . THR A 1 453 ? -119.011 0.256 159.269 1.00 52.00 453 THR A CA 1
ATOM 3658 C C . THR A 1 453 ? -118.188 -0.009 160.533 1.00 52.00 453 THR A C 1
ATOM 3660 O O . THR A 1 453 ? -118.685 -0.616 161.479 1.00 52.00 453 THR A O 1
ATOM 3663 N N . ALA A 1 454 ? -116.957 0.504 160.612 1.00 47.88 454 ALA A N 1
ATOM 3664 C CA . ALA A 1 454 ? -116.104 0.380 161.796 1.00 47.88 454 ALA A CA 1
ATOM 3665 C C . ALA A 1 454 ? -116.495 1.332 162.951 1.00 47.88 454 ALA A C 1
ATOM 3667 O O . ALA A 1 454 ? -115.978 1.195 164.058 1.00 47.88 454 ALA A O 1
ATOM 3668 N N . SER A 1 455 ? -117.410 2.284 162.721 1.00 48.00 455 SER A N 1
ATOM 3669 C CA . SER A 1 455 ? -117.804 3.299 163.711 1.00 48.00 455 SER A CA 1
ATOM 3670 C C . SER A 1 455 ? -118.829 2.822 164.757 1.00 48.00 455 SER A C 1
ATOM 3672 O O . SER A 1 455 ? -119.057 3.544 165.728 1.00 48.00 455 SER A O 1
ATOM 3674 N N . GLU A 1 456 ? -119.446 1.646 164.592 1.00 49.16 456 GLU A N 1
ATOM 3675 C CA . GLU A 1 456 ? -120.503 1.142 165.496 1.00 49.16 456 GLU A CA 1
ATOM 3676 C C . GLU A 1 456 ? -120.070 -0.038 166.393 1.00 49.16 456 GLU A C 1
ATOM 3678 O O . GLU A 1 456 ? -120.788 -0.402 167.321 1.00 49.16 456 GLU A O 1
ATOM 3683 N N . LEU A 1 457 ? -118.868 -0.602 166.209 1.00 39.62 457 LEU A N 1
ATOM 3684 C CA . LEU A 1 457 ? -118.326 -1.692 167.045 1.00 39.62 457 LEU A CA 1
ATOM 3685 C C . LEU A 1 457 ? -117.366 -1.181 168.136 1.00 39.62 457 LEU A C 1
ATOM 3687 O O . LEU A 1 457 ? -116.214 -1.600 168.228 1.00 39.62 457 LEU A O 1
ATOM 3691 N N . LYS A 1 458 ? -117.846 -0.253 168.971 1.00 41.16 458 LYS A N 1
ATOM 3692 C CA . LYS A 1 458 ? -116.995 0.475 169.927 1.00 41.16 458 LYS A CA 1
ATOM 3693 C C . LYS A 1 458 ? -116.781 -0.206 171.292 1.00 41.16 458 LYS A C 1
ATOM 3695 O O . LYS A 1 458 ? -115.667 -0.161 171.805 1.00 41.16 458 LYS A O 1
ATOM 3700 N N . ASP A 1 459 ? -117.806 -0.818 171.895 1.00 42.28 459 ASP A N 1
ATOM 3701 C CA . ASP A 1 459 ? -117.894 -0.847 173.373 1.00 42.28 459 ASP A CA 1
ATOM 3702 C C . ASP A 1 459 ? -117.904 -2.228 174.086 1.00 42.28 459 ASP A C 1
ATOM 3704 O O . ASP A 1 459 ? -118.333 -2.303 175.235 1.00 42.28 459 ASP A O 1
ATOM 3708 N N . LEU A 1 460 ? -117.388 -3.327 173.500 1.00 29.75 460 LEU A N 1
ATOM 3709 C CA . LEU A 1 460 ? -117.187 -4.606 174.237 1.00 29.75 460 LEU A CA 1
ATOM 3710 C C . LEU A 1 460 ? -115.985 -5.476 173.777 1.00 29.75 460 LEU A C 1
ATOM 3712 O O . LEU A 1 460 ? -116.187 -6.579 173.268 1.00 29.75 460 LEU A O 1
ATOM 3716 N N . LYS A 1 461 ? -114.733 -5.047 174.033 1.00 34.00 461 LYS A N 1
ATOM 3717 C CA . LYS A 1 461 ? -113.629 -5.943 174.493 1.00 34.00 461 LYS A CA 1
ATOM 3718 C C . LYS A 1 461 ? -112.327 -5.209 174.862 1.00 34.00 461 LYS A C 1
ATOM 3720 O O . LYS A 1 461 ? -111.322 -5.246 174.158 1.00 34.00 461 LYS A O 1
ATOM 3725 N N . VAL A 1 462 ? -112.325 -4.608 176.048 1.00 47.31 462 VAL A N 1
ATOM 3726 C CA . VAL A 1 462 ? -111.095 -4.483 176.853 1.00 47.31 462 VAL A CA 1
ATOM 3727 C C . VAL A 1 462 ? -110.773 -5.873 177.451 1.00 47.31 462 VAL A C 1
ATOM 3729 O O . VAL A 1 462 ? -111.682 -6.691 177.570 1.00 47.31 462 VAL A O 1
ATOM 3732 N N . GLN A 1 463 ? -109.518 -6.124 177.853 1.00 29.72 463 GLN A N 1
ATOM 3733 C CA . GLN A 1 463 ? -108.983 -7.381 178.436 1.00 29.72 463 GLN A CA 1
ATOM 3734 C C . GLN A 1 463 ? -108.612 -8.517 177.455 1.00 29.72 463 GLN A C 1
ATOM 3736 O O . GLN A 1 463 ? -109.262 -9.558 177.388 1.00 29.72 463 GLN A O 1
ATOM 3741 N N . ASN A 1 464 ? -107.506 -8.338 176.735 1.00 31.94 464 ASN A N 1
ATOM 3742 C CA . ASN A 1 464 ? -106.283 -9.149 176.887 1.00 31.94 464 ASN A CA 1
ATOM 3743 C C . ASN A 1 464 ? -105.218 -8.512 175.979 1.00 31.94 464 ASN A C 1
ATOM 3745 O O . ASN A 1 464 ? -105.446 -8.319 174.790 1.00 31.94 464 ASN A O 1
ATOM 3749 N N . GLU A 1 465 ? -104.148 -7.952 176.543 1.00 28.59 465 GLU A N 1
ATOM 3750 C CA . GLU A 1 465 ? -102.934 -8.714 176.890 1.00 28.59 465 GLU A CA 1
ATOM 3751 C C . GLU A 1 465 ? -102.395 -9.429 175.642 1.00 28.59 465 GLU A C 1
ATOM 3753 O O . GLU A 1 465 ? -102.990 -10.372 175.136 1.00 28.59 465 GLU A O 1
ATOM 3758 N N . SER A 1 466 ? -101.376 -8.857 175.007 1.00 28.94 466 SER A N 1
ATOM 3759 C CA . SER A 1 466 ? -99.974 -8.927 175.452 1.00 28.94 466 SER A CA 1
ATOM 3760 C C . SER A 1 466 ? -99.300 -10.125 174.799 1.00 28.94 466 SER A C 1
ATOM 3762 O O . SER A 1 466 ? -99.890 -11.191 174.684 1.00 28.94 466 SER A O 1
ATOM 3764 N N . LEU A 1 467 ? -98.076 -9.879 174.332 1.00 26.31 467 LEU A N 1
ATOM 3765 C CA . LEU A 1 467 ? -97.033 -10.841 173.988 1.00 26.31 467 LEU A CA 1
ATOM 3766 C C . LEU A 1 467 ? -97.456 -12.315 173.972 1.00 26.31 467 LEU A C 1
ATOM 3768 O O . LEU A 1 467 ? -97.688 -12.903 175.027 1.00 26.31 467 LEU A O 1
ATOM 3772 N N . LYS A 1 468 ? -97.331 -12.935 172.796 1.00 31.47 468 LYS A N 1
ATOM 3773 C CA . LYS A 1 468 ? -96.376 -14.028 172.522 1.00 31.47 468 LYS A CA 1
ATOM 3774 C C . LYS A 1 468 ? -96.623 -14.563 171.102 1.00 31.47 468 LYS A C 1
ATOM 3776 O O . LYS A 1 468 ? -97.740 -14.502 170.617 1.00 31.47 468 LYS A O 1
ATOM 3781 N N . GLU A 1 469 ? -95.690 -15.107 170.333 1.00 33.97 469 GLU A N 1
ATOM 3782 C CA . GLU A 1 469 ? -94.259 -15.424 170.450 1.00 33.97 469 GLU A CA 1
ATOM 3783 C C . GLU A 1 469 ? -94.007 -16.226 169.165 1.00 33.97 469 GLU A C 1
ATOM 3785 O O . GLU A 1 469 ? -94.679 -17.214 168.901 1.00 33.97 469 GLU A O 1
ATOM 3790 N N . LYS A 1 470 ? -93.255 -15.694 168.202 1.00 32.53 470 LYS A N 1
ATOM 3791 C CA . LYS A 1 470 ? -91.858 -16.103 168.008 1.00 32.53 470 LYS A CA 1
ATOM 3792 C C . LYS A 1 470 ? -91.630 -17.620 168.150 1.00 32.53 470 LYS A C 1
ATOM 3794 O O . LYS A 1 470 ? -91.050 -18.054 169.134 1.00 32.53 470 LYS A O 1
ATOM 3799 N N . LEU A 1 471 ? -91.987 -18.376 167.114 1.00 25.30 471 LEU A N 1
ATOM 3800 C CA . LEU A 1 471 ? -91.411 -19.669 166.699 1.00 25.30 471 LEU A CA 1
ATOM 3801 C C . LEU A 1 471 ? -91.922 -19.919 165.261 1.00 25.30 471 LEU A C 1
ATOM 3803 O O . LEU A 1 471 ? -93.091 -19.661 165.004 1.00 25.30 471 LEU A O 1
ATOM 3807 N N . ALA A 1 472 ? -91.148 -20.350 164.262 1.00 32.25 472 ALA A N 1
ATOM 3808 C CA . ALA A 1 472 ? -89.737 -20.755 164.166 1.00 32.25 472 ALA A CA 1
ATOM 3809 C C . ALA A 1 472 ? -89.223 -20.350 162.751 1.00 32.25 472 ALA A C 1
ATOM 3811 O O . ALA A 1 472 ? -90.001 -20.362 161.805 1.00 32.25 472 ALA A O 1
ATOM 3812 N N . LYS A 1 473 ? -88.021 -19.781 162.568 1.00 31.89 473 LYS A N 1
ATOM 3813 C CA . LYS A 1 473 ? -86.719 -20.465 162.356 1.00 31.89 473 LYS A CA 1
ATOM 3814 C C . LYS A 1 473 ? -86.694 -21.541 161.249 1.00 31.89 473 LYS A C 1
ATOM 3816 O O . LYS A 1 473 ? -87.113 -22.664 161.502 1.00 31.89 473 LYS A O 1
ATOM 3821 N N . ALA A 1 474 ? -86.076 -21.216 160.106 1.00 31.14 474 ALA A N 1
ATOM 3822 C CA . ALA A 1 474 ? -84.783 -21.765 159.632 1.00 31.14 474 ALA A CA 1
ATOM 3823 C C . ALA A 1 474 ? -84.342 -20.973 158.364 1.00 31.14 474 ALA A C 1
ATOM 3825 O O . ALA A 1 474 ? -85.197 -20.732 157.520 1.00 31.14 474 ALA A O 1
ATOM 3826 N N . GLU A 1 475 ? -83.138 -20.423 158.134 1.00 31.78 475 GLU A N 1
ATOM 3827 C CA . GLU A 1 475 ? -81.776 -20.517 158.721 1.00 31.78 475 GLU A CA 1
ATOM 3828 C C . GLU A 1 475 ? -80.829 -21.569 158.087 1.00 31.78 475 GLU A C 1
ATOM 3830 O O . GLU A 1 475 ? -80.800 -22.701 158.552 1.00 31.78 475 GLU A O 1
ATOM 3835 N N . GLN A 1 476 ? -80.050 -21.157 157.062 1.00 29.36 476 GLN A N 1
ATOM 3836 C CA . GLN A 1 476 ? -78.637 -21.515 156.720 1.00 29.36 476 GLN A CA 1
ATOM 3837 C C . GLN A 1 476 ? -78.260 -20.833 155.370 1.00 29.36 476 GLN A C 1
ATOM 3839 O O . GLN A 1 476 ? -79.124 -20.785 154.499 1.00 29.36 476 GLN A O 1
ATOM 3844 N N . SER A 1 477 ? -77.124 -20.161 155.080 1.00 39.88 477 SER A N 1
ATOM 3845 C CA . SER A 1 477 ? -75.692 -20.171 155.510 1.00 39.88 477 SER A CA 1
ATOM 3846 C C . SER A 1 477 ? -74.909 -21.444 155.116 1.00 39.88 477 SER A C 1
ATOM 3848 O O . SER A 1 477 ? -75.502 -22.514 155.099 1.00 39.88 477 SER A O 1
ATOM 3850 N N . ALA A 1 478 ? -73.614 -21.442 154.742 1.00 32.91 478 ALA A N 1
ATOM 3851 C CA . ALA A 1 478 ? -72.529 -20.430 154.705 1.00 32.91 478 ALA A CA 1
ATOM 3852 C C . ALA A 1 478 ? -71.553 -20.755 153.512 1.00 32.91 478 ALA A C 1
ATOM 3854 O O . ALA A 1 478 ? -71.723 -21.797 152.886 1.00 32.91 478 ALA A O 1
ATOM 3855 N N . GLU A 1 479 ? -70.716 -19.864 152.953 1.00 41.41 479 GLU A N 1
ATOM 3856 C CA . GLU A 1 479 ? -69.350 -19.431 153.368 1.00 41.41 479 GLU A CA 1
ATOM 3857 C C . GLU A 1 479 ? -68.272 -20.545 153.419 1.00 41.41 479 GLU A C 1
ATOM 3859 O O . GLU A 1 479 ? -68.379 -21.412 154.277 1.00 41.41 479 GLU A O 1
ATOM 3864 N N . ASP A 1 480 ? -67.247 -20.519 152.531 1.00 34.59 480 ASP A N 1
ATOM 3865 C CA . ASP A 1 480 ? -65.816 -20.422 152.932 1.00 34.59 480 ASP A CA 1
ATOM 3866 C C . ASP A 1 480 ? -64.757 -20.277 151.787 1.00 34.59 480 ASP A C 1
ATOM 3868 O O . ASP A 1 480 ? -65.015 -20.452 150.599 1.00 34.59 480 ASP A O 1
ATOM 3872 N N . VAL A 1 481 ? -63.551 -19.905 152.229 1.00 39.84 481 VAL A N 1
ATOM 3873 C CA . VAL A 1 481 ? -62.308 -19.333 151.648 1.00 39.84 481 VAL A CA 1
ATOM 3874 C C . VAL A 1 481 ? -61.456 -20.097 150.581 1.00 39.84 481 VAL A C 1
ATOM 3876 O O . VAL A 1 481 ? -61.321 -21.312 150.613 1.00 39.84 481 VAL A O 1
ATOM 3879 N N . ARG A 1 482 ? -60.790 -19.294 149.711 1.00 44.25 482 ARG A N 1
ATOM 3880 C CA . ARG A 1 482 ? -59.498 -19.427 148.947 1.00 44.25 482 ARG A CA 1
ATOM 3881 C C . ARG A 1 482 ? -58.876 -20.814 148.653 1.00 44.25 482 ARG A C 1
ATOM 3883 O O . ARG A 1 482 ? -58.522 -21.520 149.586 1.00 44.25 482 ARG A O 1
ATOM 3890 N N . ASP A 1 483 ? -58.407 -21.005 147.404 1.00 34.94 483 AS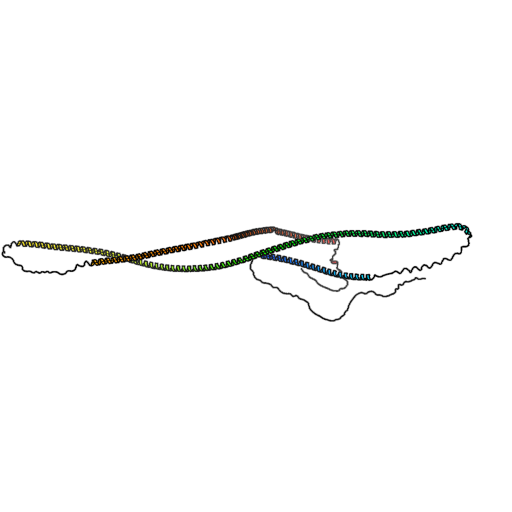P A N 1
ATOM 3891 C CA . ASP A 1 483 ? -56.964 -20.832 147.097 1.00 34.94 483 ASP A CA 1
ATOM 3892 C C . ASP A 1 483 ? -56.584 -20.725 145.593 1.00 34.94 483 ASP A C 1
ATOM 3894 O O . ASP A 1 483 ? -57.357 -21.072 144.706 1.00 34.94 483 ASP A O 1
ATOM 3898 N N . GLN A 1 484 ? -55.345 -20.264 145.357 1.00 34.34 484 GLN A N 1
ATOM 3899 C CA . GLN A 1 484 ? -54.474 -20.511 144.183 1.00 34.34 484 GLN A CA 1
ATOM 3900 C C . GLN A 1 484 ? -54.641 -19.741 142.841 1.00 34.34 484 GLN A C 1
ATOM 3902 O O . GLN A 1 484 ? -55.148 -20.221 141.833 1.00 34.34 484 GLN A O 1
ATOM 3907 N N . VAL A 1 485 ? -54.031 -18.549 142.832 1.00 44.22 485 VAL A N 1
ATOM 3908 C CA . VAL A 1 485 ? -53.113 -17.972 141.814 1.00 44.22 485 VAL A CA 1
ATOM 3909 C C . VAL A 1 485 ? -52.789 -18.813 140.552 1.00 44.22 485 VAL A C 1
ATOM 3911 O O . VAL A 1 485 ? -52.207 -19.886 140.684 1.00 44.22 485 VAL A O 1
ATOM 3914 N N . LEU A 1 486 ? -53.001 -18.231 139.352 1.00 42.53 486 LEU A N 1
ATOM 3915 C CA . LEU A 1 486 ? -52.045 -18.072 138.214 1.00 42.53 486 LEU A CA 1
ATOM 3916 C C . LEU A 1 486 ? -52.787 -17.860 136.869 1.00 42.53 486 LEU A C 1
ATOM 3918 O O . LEU A 1 486 ? -53.325 -18.831 136.352 1.00 42.53 486 LEU A O 1
ATOM 3922 N N . ALA A 1 487 ? -52.764 -16.645 136.279 1.00 40.03 487 ALA A N 1
ATOM 3923 C CA . ALA A 1 487 ? -52.893 -16.395 134.815 1.00 40.03 487 ALA A CA 1
ATOM 3924 C C . ALA A 1 487 ? -52.938 -14.889 134.413 1.00 40.03 487 ALA A C 1
ATOM 3926 O O . ALA A 1 487 ? -53.921 -14.431 133.835 1.00 40.03 487 ALA A O 1
ATOM 3927 N N . THR A 1 488 ? -51.875 -14.103 134.636 1.00 42.66 488 THR A N 1
ATOM 3928 C CA . THR A 1 488 ? -51.697 -12.792 133.945 1.00 42.66 488 THR A CA 1
ATOM 3929 C C . THR A 1 488 ? -50.251 -12.549 133.500 1.00 42.66 488 THR A C 1
ATOM 3931 O O . THR A 1 488 ? -49.764 -11.422 133.498 1.00 42.66 488 THR A O 1
ATOM 3934 N N . GLU A 1 489 ? -49.556 -13.612 133.097 1.00 41.59 489 GLU A N 1
ATOM 3935 C CA . GLU A 1 489 ? -48.181 -13.563 132.592 1.00 41.59 489 GLU A CA 1
ATOM 3936 C C . GLU A 1 489 ? -48.147 -14.074 131.145 1.00 41.59 489 GLU A C 1
ATOM 3938 O O . GLU A 1 489 ? -47.689 -15.172 130.855 1.00 41.59 489 GLU A O 1
ATOM 3943 N N . ASN A 1 490 ? -48.738 -13.287 130.235 1.00 46.78 490 ASN A N 1
ATOM 3944 C CA . ASN A 1 490 ? -48.879 -13.650 128.816 1.00 46.78 490 ASN A CA 1
ATOM 3945 C C . ASN A 1 490 ? -48.694 -12.473 127.832 1.00 46.78 490 ASN A C 1
ATOM 3947 O O . ASN A 1 490 ? -48.825 -12.657 126.629 1.00 46.78 490 ASN A O 1
ATOM 3951 N N . SER A 1 491 ? -48.366 -11.263 128.306 1.00 52.53 491 SER A N 1
ATOM 3952 C CA . SER A 1 491 ? -48.232 -10.058 127.462 1.00 52.53 491 SER A CA 1
ATOM 3953 C C . SER A 1 491 ? -46.802 -9.740 126.997 1.00 52.53 491 SER A C 1
ATOM 3955 O O . SER A 1 491 ? -46.623 -8.861 126.159 1.00 52.53 491 SER A O 1
ATOM 3957 N N . ASN A 1 492 ? -45.778 -10.445 127.497 1.00 51.12 492 ASN A N 1
ATOM 3958 C CA . ASN A 1 492 ? -44.364 -10.141 127.213 1.00 51.12 492 ASN A CA 1
ATOM 3959 C C . ASN A 1 492 ? -43.682 -11.073 126.190 1.00 51.12 492 ASN A C 1
ATOM 3961 O O . ASN A 1 492 ? -42.522 -10.849 125.847 1.00 51.12 492 ASN A O 1
ATOM 3965 N N . GLN A 1 493 ? -44.367 -12.098 125.667 1.00 53.50 493 GLN A N 1
ATOM 3966 C CA . GLN A 1 493 ? -43.765 -13.045 124.711 1.00 53.50 493 GLN A CA 1
ATOM 3967 C C . GLN A 1 493 ? -43.953 -12.643 123.233 1.00 53.50 493 GLN A C 1
ATOM 3969 O O . GLN A 1 493 ? -43.192 -13.079 122.368 1.00 53.50 493 GLN A O 1
ATOM 3974 N N . GLU A 1 494 ? -44.935 -11.789 122.928 1.00 57.69 494 GLU A N 1
ATOM 3975 C CA . GLU A 1 494 ? -45.274 -11.397 121.551 1.00 57.69 494 GLU A CA 1
ATOM 3976 C C . GLU A 1 494 ? -44.401 -10.245 121.027 1.00 57.69 494 GLU A C 1
ATOM 3978 O O . GLU A 1 494 ? -43.936 -10.294 119.886 1.00 57.69 494 GLU A O 1
ATOM 3983 N N . TYR A 1 495 ? -44.064 -9.270 121.881 1.00 57.09 495 TYR A N 1
ATOM 3984 C CA . TYR A 1 495 ? -43.167 -8.161 121.529 1.00 57.09 495 TYR A CA 1
ATOM 3985 C C . TYR A 1 495 ? -41.761 -8.634 121.116 1.00 57.09 495 TYR A C 1
ATOM 3987 O O . TYR A 1 495 ? -41.163 -8.069 120.199 1.00 57.09 495 TYR A O 1
ATOM 3995 N N . ALA A 1 496 ? -41.258 -9.717 121.721 1.00 62.94 496 ALA A N 1
ATOM 3996 C CA . ALA A 1 496 ? -39.969 -10.309 121.358 1.00 62.94 496 ALA A CA 1
ATOM 3997 C C . ALA A 1 496 ? -39.987 -10.994 119.975 1.00 62.94 496 ALA A C 1
ATOM 3999 O O . ALA A 1 496 ? -39.008 -10.897 119.236 1.00 62.94 496 ALA A O 1
ATOM 4000 N N . ARG A 1 497 ? -41.097 -11.644 119.583 1.00 66.38 497 ARG A N 1
ATOM 4001 C CA . ARG A 1 497 ? -41.237 -12.228 118.232 1.00 66.38 497 ARG A CA 1
ATOM 4002 C C . ARG A 1 497 ? -41.354 -11.151 117.155 1.00 66.38 497 ARG A C 1
ATOM 4004 O O . ARG A 1 497 ? -40.747 -11.287 116.098 1.00 66.38 497 ARG A O 1
ATOM 4011 N N . MET A 1 498 ? -42.101 -10.081 117.430 1.00 71.44 498 MET A N 1
ATOM 4012 C CA . MET A 1 498 ? -42.364 -9.014 116.459 1.00 71.44 498 MET A CA 1
ATOM 4013 C C . MET A 1 498 ? -41.097 -8.224 116.092 1.00 71.44 498 MET A C 1
ATOM 4015 O O . MET A 1 498 ? -40.868 -7.939 114.919 1.00 71.44 498 MET A O 1
ATOM 4019 N N . LEU A 1 499 ? -40.233 -7.934 117.073 1.00 71.69 499 LEU A N 1
ATOM 4020 C CA . LEU A 1 499 ? -38.927 -7.307 116.830 1.00 71.69 499 LEU A CA 1
ATOM 4021 C C . LEU A 1 499 ? -37.996 -8.195 115.989 1.00 71.69 499 LEU A C 1
ATOM 4023 O O . LEU A 1 499 ? -37.325 -7.700 115.084 1.00 71.69 499 LEU A O 1
ATOM 4027 N N . LEU A 1 500 ? -37.987 -9.506 116.248 1.00 74.81 500 LEU A N 1
ATOM 4028 C CA . LEU A 1 500 ? -37.117 -10.454 115.548 1.00 74.81 500 LEU A CA 1
ATOM 4029 C C . LEU A 1 500 ? -37.578 -10.683 114.094 1.00 74.81 500 LEU A C 1
ATOM 4031 O O . LEU A 1 500 ? -36.746 -10.721 113.187 1.00 74.81 500 LEU A O 1
ATOM 4035 N N . ASP A 1 501 ? -38.889 -10.732 113.836 1.00 73.44 501 ASP A N 1
ATOM 4036 C CA . ASP A 1 501 ? -39.455 -10.799 112.477 1.00 73.44 501 ASP A CA 1
ATOM 4037 C C . ASP A 1 501 ? -39.171 -9.522 111.660 1.00 73.44 501 ASP A C 1
ATOM 4039 O O . ASP A 1 501 ? -38.747 -9.607 110.505 1.00 73.44 501 ASP A O 1
ATOM 4043 N N . LEU A 1 502 ? -39.293 -8.333 112.267 1.00 73.25 502 LEU A N 1
ATOM 4044 C CA . LEU A 1 502 ? -38.930 -7.063 111.621 1.00 73.25 502 LEU A CA 1
ATOM 4045 C C . LEU A 1 502 ? -37.429 -6.976 111.299 1.00 73.25 502 LEU A C 1
ATOM 4047 O O . LEU A 1 502 ? -37.059 -6.565 110.197 1.00 73.25 502 LEU A O 1
ATOM 4051 N N . GLN A 1 503 ? -36.559 -7.409 112.216 1.00 73.06 503 GLN A N 1
ATOM 4052 C CA . GLN A 1 503 ? -35.112 -7.434 111.987 1.00 73.06 503 GLN A CA 1
ATOM 4053 C C . GLN A 1 503 ? -34.719 -8.447 110.896 1.00 73.06 503 GLN A C 1
ATOM 4055 O O . GLN A 1 503 ? -33.860 -8.152 110.063 1.00 73.06 503 GLN A O 1
ATOM 4060 N N . THR A 1 504 ? -35.400 -9.596 110.829 1.00 74.62 504 THR A N 1
ATOM 4061 C CA . THR A 1 504 ? -35.176 -10.613 109.785 1.00 74.62 504 THR A CA 1
ATOM 4062 C C . THR A 1 504 ? -35.660 -10.136 108.410 1.00 74.62 504 THR A C 1
ATOM 4064 O O . THR A 1 504 ? -34.951 -10.299 107.418 1.00 74.62 504 THR A O 1
ATOM 4067 N N . LYS A 1 505 ? -36.824 -9.472 108.337 1.00 79.19 505 LYS A N 1
ATOM 4068 C CA . LYS A 1 505 ? -37.343 -8.858 107.098 1.00 79.19 505 LYS A CA 1
ATOM 4069 C C . LYS A 1 505 ? -36.466 -7.713 106.593 1.00 79.19 505 LYS A C 1
ATOM 4071 O O . LYS A 1 505 ? -36.274 -7.597 105.384 1.00 79.19 505 LYS A O 1
ATOM 4076 N N . SER A 1 506 ? -35.904 -6.910 107.499 1.00 74.56 506 SER A N 1
ATOM 4077 C CA . SER A 1 506 ? -34.930 -5.866 107.155 1.00 74.56 506 SER A CA 1
ATOM 4078 C C . SER A 1 506 ? -33.678 -6.466 106.503 1.00 74.56 506 SER A C 1
ATOM 4080 O O . SER A 1 506 ? -33.314 -6.074 105.396 1.00 74.56 506 SER A O 1
ATOM 4082 N N . ALA A 1 507 ? -33.084 -7.496 107.120 1.00 74.81 507 ALA A N 1
ATOM 4083 C CA . ALA A 1 507 ? -31.909 -8.183 106.580 1.00 74.81 507 ALA A CA 1
ATOM 4084 C C . ALA A 1 507 ? -32.171 -8.845 105.211 1.00 74.81 507 ALA A C 1
ATOM 4086 O O . ALA A 1 507 ? -31.319 -8.783 104.325 1.00 74.81 507 ALA A O 1
ATOM 4087 N N . LEU A 1 508 ? -33.361 -9.425 105.007 1.00 80.44 508 LEU A N 1
ATOM 4088 C CA . LEU A 1 508 ? -33.787 -9.970 103.710 1.00 80.44 508 LEU A CA 1
ATOM 4089 C C . LEU A 1 508 ? -33.886 -8.881 102.632 1.00 80.44 508 LEU A C 1
ATOM 4091 O O . LEU A 1 508 ? -33.350 -9.055 101.539 1.00 80.44 508 LEU A O 1
ATOM 4095 N N . LYS A 1 509 ? -34.497 -7.730 102.941 1.00 82.25 509 LYS A N 1
ATOM 4096 C CA . LYS A 1 509 ? -34.580 -6.602 101.998 1.00 82.25 509 LYS A CA 1
ATOM 4097 C C . LYS A 1 509 ? -33.220 -5.964 101.715 1.00 82.25 509 LYS A C 1
ATOM 4099 O O . LYS A 1 509 ? -32.977 -5.538 100.590 1.00 82.25 509 LYS A O 1
ATOM 4104 N N . GLU A 1 510 ? -32.310 -5.943 102.686 1.00 77.94 510 GLU A N 1
ATOM 4105 C CA . GLU A 1 510 ? -30.935 -5.484 102.471 1.00 77.94 510 GLU A CA 1
ATOM 4106 C C . GLU A 1 510 ? -30.136 -6.453 101.575 1.00 77.94 510 GLU A C 1
ATOM 4108 O O . GLU A 1 510 ? -29.341 -6.008 100.745 1.00 77.94 510 GLU A O 1
ATOM 4113 N N . ALA A 1 511 ? -30.371 -7.765 101.690 1.00 77.94 511 ALA A N 1
ATOM 4114 C CA . ALA A 1 511 ? -29.780 -8.775 100.810 1.00 77.94 511 ALA A CA 1
ATOM 4115 C C . ALA A 1 511 ? -30.312 -8.667 99.369 1.00 77.94 511 ALA A C 1
ATOM 4117 O O . ALA A 1 511 ? -29.511 -8.584 98.439 1.00 77.94 511 ALA A O 1
ATOM 4118 N N . GLU A 1 512 ? -31.634 -8.561 99.184 1.00 82.56 512 GLU A N 1
ATOM 4119 C CA . GLU A 1 512 ? -32.253 -8.322 97.869 1.00 82.56 512 GLU A CA 1
ATOM 4120 C C . GLU A 1 512 ? -31.712 -7.036 97.211 1.00 82.56 512 GLU A C 1
ATOM 4122 O O . GLU A 1 512 ? -31.345 -7.038 96.037 1.00 82.56 512 GLU A O 1
ATOM 4127 N N . MET A 1 513 ? -31.579 -5.938 97.967 1.00 77.88 513 MET A N 1
ATOM 4128 C CA . MET A 1 513 ? -31.008 -4.682 97.457 1.00 77.88 513 MET A CA 1
ATOM 4129 C C . MET A 1 513 ? -29.529 -4.812 97.056 1.00 77.88 513 MET A C 1
ATOM 4131 O O . MET A 1 513 ? -29.100 -4.187 96.080 1.00 77.88 513 MET A O 1
ATOM 4135 N N . LYS A 1 514 ? -28.743 -5.633 97.765 1.00 83.50 514 LYS A N 1
ATOM 4136 C CA . LYS A 1 514 ? -27.350 -5.951 97.397 1.00 83.50 514 LYS A CA 1
ATOM 4137 C C . LYS A 1 514 ? -27.276 -6.803 96.129 1.00 83.50 514 LYS A C 1
ATOM 4139 O O . LYS A 1 514 ? -26.440 -6.542 95.270 1.00 83.50 514 LYS A O 1
ATOM 4144 N N . GLU A 1 515 ? -28.180 -7.761 95.951 1.00 84.19 515 GLU A N 1
ATOM 4145 C CA . GLU A 1 515 ? -28.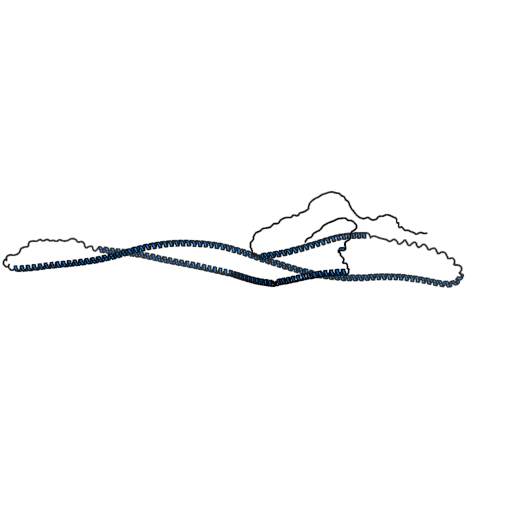256 -8.573 94.730 1.00 84.19 515 GLU A CA 1
ATOM 4146 C C . GLU A 1 515 ? -28.701 -7.744 93.507 1.00 84.19 515 GLU A C 1
ATOM 4148 O O . GLU A 1 515 ? -28.115 -7.849 92.424 1.00 84.19 515 GLU A O 1
ATOM 4153 N N . ILE A 1 516 ? -29.656 -6.826 93.687 1.00 82.38 516 ILE A N 1
ATOM 4154 C CA . ILE A 1 516 ? -30.086 -5.868 92.654 1.00 82.38 516 ILE A CA 1
ATOM 4155 C C . ILE A 1 516 ? -28.955 -4.887 92.294 1.00 82.38 516 ILE A C 1
ATOM 4157 O O . ILE A 1 516 ? -28.746 -4.590 91.115 1.00 82.38 516 ILE A O 1
ATOM 4161 N N . THR A 1 517 ? -28.170 -4.405 93.265 1.00 81.00 517 THR A N 1
ATOM 4162 C CA . THR A 1 517 ? -27.013 -3.534 92.968 1.00 81.00 517 THR A CA 1
ATOM 4163 C C . THR A 1 517 ? -25.864 -4.286 92.295 1.00 81.00 517 THR A C 1
ATOM 4165 O O . THR A 1 517 ? -25.290 -3.766 91.343 1.00 81.00 517 THR A O 1
ATOM 4168 N N . VAL A 1 518 ? -25.565 -5.531 92.680 1.00 86.75 518 VAL A N 1
ATOM 4169 C CA . VAL A 1 518 ? -24.542 -6.352 91.999 1.00 86.75 518 VAL A CA 1
ATOM 4170 C C . VAL A 1 518 ? -24.958 -6.709 90.566 1.00 86.75 518 VAL A C 1
ATOM 4172 O O . VAL A 1 518 ? -24.150 -6.592 89.643 1.00 86.75 518 VAL A O 1
ATOM 4175 N N . SER A 1 519 ? -26.217 -7.097 90.342 1.00 85.06 519 SER A N 1
ATOM 4176 C CA . SER A 1 519 ? -26.719 -7.439 89.002 1.00 85.06 519 SER A CA 1
ATOM 4177 C C . SER A 1 519 ? -26.823 -6.223 88.071 1.00 85.06 519 SER A C 1
ATOM 4179 O O . SER A 1 519 ? -26.466 -6.323 86.895 1.00 85.06 519 SER A O 1
ATOM 4181 N N . SER A 1 520 ? -27.224 -5.054 88.584 1.00 78.69 520 SER A N 1
ATOM 4182 C CA . SER A 1 520 ? -27.208 -3.803 87.811 1.00 78.69 520 SER A CA 1
ATOM 4183 C C . SER A 1 520 ? -25.789 -3.305 87.518 1.00 78.69 520 SER A C 1
ATOM 4185 O O . SER A 1 520 ? -25.521 -2.939 86.375 1.00 78.69 520 SER A O 1
ATOM 4187 N N . LEU A 1 521 ? -24.850 -3.377 88.471 1.00 87.38 521 LEU A N 1
ATOM 4188 C CA . LEU A 1 521 ? -23.432 -3.070 88.225 1.00 87.38 521 LEU A CA 1
ATOM 4189 C C . LEU A 1 521 ? -22.819 -3.985 87.160 1.00 87.38 521 LEU A C 1
ATOM 4191 O O . LEU A 1 521 ? -22.106 -3.502 86.280 1.00 87.38 521 LEU A O 1
ATOM 4195 N N . LYS A 1 522 ? -23.137 -5.287 87.182 1.00 90.50 522 LYS A N 1
ATOM 4196 C CA . LYS A 1 522 ? -22.714 -6.220 86.130 1.00 90.50 522 LYS A CA 1
ATOM 4197 C C . LYS A 1 522 ? -23.253 -5.793 84.762 1.00 90.50 522 LYS A C 1
ATOM 4199 O O . LYS A 1 522 ? -22.476 -5.653 83.827 1.00 90.50 522 LYS A O 1
ATOM 4204 N N . ARG A 1 523 ? -24.549 -5.475 84.668 1.00 90.00 523 ARG A N 1
ATOM 4205 C CA . ARG A 1 523 ? -25.179 -5.017 83.418 1.00 90.00 523 ARG A CA 1
ATOM 4206 C C . ARG A 1 523 ? -24.607 -3.688 82.905 1.00 90.00 523 ARG A C 1
ATOM 4208 O O . ARG A 1 523 ? -24.493 -3.511 81.698 1.00 90.00 523 ARG A O 1
ATOM 4215 N N . ILE A 1 524 ? -24.217 -2.775 83.799 1.00 86.06 524 ILE A N 1
ATOM 4216 C CA . ILE A 1 524 ? -23.515 -1.529 83.447 1.00 86.06 524 ILE A CA 1
ATOM 4217 C C . ILE A 1 524 ? -22.110 -1.830 82.902 1.00 86.06 524 ILE A C 1
ATOM 4219 O O . ILE A 1 524 ? -21.732 -1.264 81.880 1.00 86.06 524 ILE A O 1
ATOM 4223 N N . SER A 1 525 ? -21.363 -2.741 83.535 1.00 88.44 525 SER A N 1
ATOM 4224 C CA . SER A 1 525 ? -20.041 -3.185 83.064 1.00 88.44 525 SER A CA 1
ATOM 4225 C C . SER A 1 525 ? -20.118 -3.848 81.682 1.00 88.44 525 SER A C 1
ATOM 4227 O O . SER A 1 525 ? -19.347 -3.509 80.784 1.00 88.44 525 SER A O 1
ATOM 4229 N N . ASP A 1 526 ? -21.098 -4.730 81.471 1.00 90.12 526 ASP A N 1
ATOM 4230 C CA . ASP A 1 526 ? -21.321 -5.406 80.189 1.00 90.12 526 ASP A CA 1
ATOM 4231 C C . ASP A 1 526 ? -21.644 -4.392 79.072 1.00 90.12 526 ASP A C 1
ATOM 4233 O O . ASP A 1 526 ? -21.066 -4.461 77.986 1.00 90.12 526 ASP A O 1
ATOM 4237 N N . LEU A 1 527 ? -22.486 -3.387 79.354 1.00 89.62 527 LEU A N 1
ATOM 4238 C CA . LEU A 1 527 ? -22.785 -2.290 78.422 1.00 89.62 527 LEU A CA 1
ATOM 4239 C C . LEU A 1 527 ? -21.568 -1.390 78.151 1.00 89.62 527 LEU A C 1
ATOM 4241 O O . LEU A 1 527 ? -21.343 -1.007 77.005 1.00 89.62 527 LEU A O 1
ATOM 4245 N N . GLN A 1 528 ? -20.754 -1.071 79.163 1.00 86.06 528 GLN A N 1
ATOM 4246 C CA . GLN A 1 528 ? -19.515 -0.302 78.978 1.00 86.06 528 GLN A CA 1
ATOM 4247 C C . GLN A 1 528 ? -18.497 -1.046 78.104 1.00 86.06 528 GLN A C 1
ATOM 4249 O O . GLN A 1 528 ? -17.826 -0.422 77.280 1.00 86.06 528 GLN A O 1
ATOM 4254 N N . ASN A 1 529 ? -18.404 -2.371 78.244 1.00 89.19 529 ASN A N 1
ATOM 4255 C CA . ASN A 1 529 ? -17.544 -3.203 77.406 1.00 89.19 529 ASN A CA 1
ATOM 4256 C C . ASN A 1 529 ? -18.069 -3.294 75.964 1.00 89.19 529 ASN A C 1
ATOM 4258 O O . ASN A 1 529 ? -17.280 -3.153 75.034 1.00 89.19 529 ASN A O 1
ATOM 4262 N N . GLN A 1 530 ? -19.386 -3.428 75.759 1.00 89.31 530 GLN A N 1
ATOM 4263 C CA . GLN A 1 530 ? -19.988 -3.356 74.418 1.00 89.31 530 GLN A CA 1
ATOM 4264 C C . GLN A 1 530 ? -19.729 -2.005 73.736 1.00 89.31 530 GLN A C 1
ATOM 4266 O O . GLN A 1 530 ? -19.373 -1.976 72.560 1.00 89.31 530 GLN A O 1
ATOM 4271 N N . LEU A 1 531 ? -19.845 -0.891 74.470 1.00 87.06 531 LEU A N 1
ATOM 4272 C CA . LEU A 1 531 ? -19.596 0.447 73.924 1.00 87.06 531 LEU A CA 1
ATOM 4273 C C . LEU A 1 531 ? -18.122 0.650 73.532 1.00 87.06 531 LEU A C 1
ATOM 4275 O O . LEU A 1 531 ? -17.837 1.269 72.508 1.00 87.06 531 LEU A O 1
ATOM 4279 N N . LYS A 1 532 ? -17.183 0.098 74.316 1.00 89.50 532 LYS A N 1
ATOM 4280 C CA . LYS A 1 532 ? -15.755 0.066 73.961 1.00 89.50 532 LYS A CA 1
ATOM 4281 C C . LYS A 1 532 ? -15.485 -0.782 72.723 1.00 89.50 532 LYS A C 1
ATOM 4283 O O . LYS A 1 532 ? -14.790 -0.308 71.833 1.00 89.50 532 LYS A O 1
ATOM 4288 N N . GLN A 1 533 ? -16.066 -1.980 72.642 1.00 89.75 533 GLN A N 1
ATOM 4289 C CA . GLN A 1 533 ? -15.897 -2.855 71.481 1.00 89.75 533 GLN A CA 1
ATOM 4290 C C . GLN A 1 533 ? -16.397 -2.166 70.204 1.00 89.75 533 GLN A C 1
ATOM 4292 O O . GLN A 1 533 ? -15.649 -2.063 69.240 1.00 89.75 533 GLN A O 1
ATOM 4297 N N . GLN A 1 534 ? -17.599 -1.576 70.230 1.00 87.50 534 GLN A N 1
ATOM 4298 C CA . GLN A 1 534 ? -18.120 -0.802 69.097 1.00 87.50 534 GLN A CA 1
ATOM 4299 C C . GLN A 1 534 ? -17.222 0.392 68.736 1.00 87.50 534 GLN A C 1
ATOM 4301 O O . GLN A 1 534 ? -16.987 0.645 67.558 1.00 87.50 534 GLN A O 1
ATOM 4306 N N . SER A 1 535 ? -16.689 1.112 69.728 1.00 83.56 535 SER A N 1
ATOM 4307 C CA . SER A 1 535 ? -15.722 2.199 69.514 1.00 83.56 535 SER A CA 1
ATOM 4308 C C . SER A 1 535 ? -14.450 1.721 68.796 1.00 83.56 535 SER A C 1
ATOM 4310 O O . SER A 1 535 ? -13.968 2.396 67.886 1.00 83.56 535 SER A O 1
ATOM 4312 N N . GLU A 1 536 ? -13.886 0.583 69.201 1.00 88.50 536 GLU A N 1
ATOM 4313 C CA . GLU A 1 536 ? -12.687 0.007 68.579 1.00 88.50 536 GLU A CA 1
ATOM 4314 C C . GLU A 1 536 ? -12.981 -0.532 67.170 1.00 88.50 536 GLU A C 1
ATOM 4316 O O . GLU A 1 536 ? -12.215 -0.259 66.243 1.00 88.50 536 GLU A O 1
ATOM 4321 N N . ASP A 1 537 ? -14.125 -1.193 66.978 1.00 89.25 537 ASP A N 1
ATOM 4322 C CA . ASP A 1 537 ? -14.570 -1.703 65.679 1.00 89.25 537 ASP A CA 1
ATOM 4323 C C . ASP A 1 537 ? -14.799 -0.554 64.674 1.00 89.25 537 ASP A C 1
ATOM 4325 O O . ASP A 1 537 ? -14.318 -0.624 63.542 1.00 89.25 537 ASP A O 1
ATOM 4329 N N . PHE A 1 538 ? -15.450 0.545 65.084 1.00 85.94 538 PHE A N 1
ATOM 4330 C CA . PHE A 1 538 ? -15.613 1.738 64.239 1.00 85.94 538 PHE A CA 1
ATOM 4331 C C . PHE A 1 538 ? -14.276 2.409 63.906 1.00 85.94 538 PHE A C 1
ATOM 4333 O O . PHE A 1 538 ? -14.078 2.836 62.767 1.00 85.94 538 PHE A O 1
ATOM 4340 N N . LYS A 1 539 ? -13.338 2.489 64.861 1.00 88.56 539 LYS A N 1
ATOM 4341 C CA . LYS A 1 539 ? -11.999 3.038 64.599 1.00 88.56 539 LYS A CA 1
ATOM 4342 C C . LYS A 1 539 ? -11.254 2.199 63.561 1.00 88.56 539 LYS A C 1
ATOM 4344 O O . LYS A 1 539 ? -10.654 2.750 62.643 1.00 88.56 539 LYS A O 1
ATOM 4349 N N . LYS A 1 540 ? -11.340 0.872 63.673 1.00 88.19 540 LYS A N 1
ATOM 4350 C CA . LYS A 1 540 ? -10.709 -0.056 62.735 1.00 88.19 540 LYS A CA 1
ATOM 4351 C C . LYS A 1 540 ? -11.328 0.026 61.335 1.00 88.19 540 LYS A C 1
ATOM 4353 O O . LYS A 1 540 ? -10.594 0.079 60.355 1.00 88.19 540 LYS A O 1
ATOM 4358 N N . GLN A 1 541 ? -12.656 0.130 61.235 1.00 83.62 541 GLN A N 1
ATOM 4359 C CA . GLN A 1 541 ? -13.345 0.373 59.960 1.00 83.62 541 GLN A CA 1
ATOM 4360 C C . GLN A 1 541 ? -12.928 1.700 59.307 1.00 83.62 541 GLN A C 1
ATOM 4362 O O . GLN A 1 541 ? -12.823 1.765 58.083 1.00 83.62 541 GLN A O 1
ATOM 4367 N N . LEU A 1 542 ? -12.669 2.746 60.102 1.00 81.81 542 LEU A N 1
ATOM 4368 C CA . LEU A 1 542 ? -12.190 4.035 59.599 1.00 81.81 542 LEU A CA 1
ATOM 4369 C C . LEU A 1 542 ? -10.760 3.931 59.041 1.00 81.81 542 LEU A C 1
ATOM 4371 O O . LEU A 1 542 ? -10.513 4.385 57.927 1.00 81.81 542 LEU A O 1
ATOM 4375 N N . GLU A 1 543 ? -9.847 3.276 59.765 1.00 83.94 543 GLU A N 1
ATOM 4376 C CA . GLU A 1 543 ? -8.468 3.028 59.309 1.00 83.94 543 GLU A CA 1
ATOM 4377 C C . GLU A 1 543 ? -8.438 2.146 58.036 1.00 83.94 543 GLU A C 1
ATOM 4379 O O . GLU A 1 543 ? -7.673 2.415 57.107 1.00 83.94 543 GLU A O 1
ATOM 4384 N N . GLU A 1 544 ? -9.321 1.144 57.928 1.00 83.69 544 GLU A N 1
ATOM 4385 C CA . GLU A 1 544 ? -9.488 0.312 56.722 1.00 83.69 544 GLU A CA 1
ATOM 4386 C C . GLU A 1 544 ? -10.121 1.080 55.535 1.00 83.69 544 GLU A C 1
ATOM 4388 O O . GLU A 1 544 ? -9.762 0.836 54.378 1.00 83.69 544 GLU A O 1
ATOM 4393 N N . GLU A 1 545 ? -11.032 2.032 55.783 1.00 78.56 545 GLU A N 1
ATOM 4394 C CA . GLU A 1 545 ? -11.539 2.976 54.770 1.00 78.56 545 GLU A CA 1
ATOM 4395 C C . GLU A 1 545 ? -10.437 3.909 54.254 1.00 78.56 545 GLU A C 1
ATOM 4397 O O . GLU A 1 545 ? -10.304 4.081 53.041 1.00 78.56 545 GLU A O 1
ATOM 4402 N N . GLU A 1 546 ? -9.632 4.491 55.146 1.00 79.19 546 GLU A N 1
ATOM 4403 C CA . GLU A 1 546 ? -8.539 5.402 54.787 1.00 79.19 546 GLU A CA 1
ATOM 4404 C C . GLU A 1 546 ? -7.442 4.685 53.992 1.00 79.19 546 GLU A C 1
ATOM 4406 O O . GLU A 1 546 ? -7.063 5.155 52.917 1.00 79.19 546 GLU A O 1
ATOM 4411 N N . ALA A 1 547 ? -7.009 3.498 54.431 1.00 79.94 547 ALA A N 1
ATOM 4412 C CA . ALA A 1 547 ? -6.054 2.675 53.688 1.00 79.94 547 ALA A CA 1
ATOM 4413 C C . ALA A 1 547 ? -6.576 2.307 52.286 1.00 79.94 547 ALA A C 1
ATOM 4415 O O . ALA A 1 547 ? -5.840 2.360 51.297 1.00 79.94 547 ALA A O 1
ATOM 4416 N N . ARG A 1 548 ? -7.873 1.991 52.167 1.00 81.94 548 ARG A N 1
ATOM 4417 C CA . ARG A 1 548 ? -8.519 1.706 50.879 1.00 81.94 548 ARG A CA 1
ATOM 4418 C C . ARG A 1 548 ? -8.709 2.951 50.011 1.00 81.94 548 ARG A C 1
ATOM 4420 O O . ARG A 1 548 ? -8.668 2.823 48.789 1.00 81.94 548 ARG A O 1
ATOM 4427 N N . LYS A 1 549 ? -8.912 4.139 50.589 1.00 77.00 549 LYS A N 1
ATOM 4428 C CA . LYS A 1 549 ? -8.910 5.406 49.840 1.00 77.00 549 LYS A CA 1
ATOM 4429 C C . LYS A 1 549 ? -7.526 5.710 49.281 1.00 77.00 549 LYS A C 1
ATOM 4431 O O . LYS A 1 549 ? -7.436 5.923 48.079 1.00 77.00 549 LYS A O 1
ATOM 4436 N N . ALA A 1 550 ? -6.474 5.612 50.093 1.00 76.25 550 ALA A N 1
ATOM 4437 C CA . ALA A 1 550 ? -5.097 5.805 49.638 1.00 76.25 550 ALA A CA 1
ATOM 4438 C C . ALA A 1 550 ? -4.715 4.809 48.524 1.00 76.25 550 ALA A C 1
ATOM 4440 O O . ALA A 1 550 ? -4.146 5.196 47.507 1.00 76.25 550 ALA A O 1
ATOM 4441 N N . GLY A 1 551 ? -5.109 3.535 48.657 1.00 78.56 551 GLY A N 1
ATOM 4442 C CA . GLY A 1 551 ? -4.938 2.539 47.593 1.00 78.56 551 GLY A CA 1
ATOM 4443 C C . GLY A 1 551 ? -5.663 2.914 46.293 1.00 78.56 551 GLY A C 1
ATOM 4444 O O . GLY A 1 551 ? -5.084 2.800 45.217 1.00 78.56 551 GLY A O 1
ATOM 4445 N N . LYS A 1 552 ? -6.900 3.424 46.383 1.00 80.06 552 LYS A N 1
ATOM 4446 C CA . LYS A 1 552 ? -7.661 3.918 45.222 1.00 80.06 552 LYS A CA 1
ATOM 4447 C C . LYS A 1 552 ? -7.043 5.176 44.605 1.00 80.06 552 LYS A C 1
ATOM 4449 O O . LYS A 1 552 ? -7.023 5.271 43.384 1.00 80.06 552 LYS A O 1
ATOM 4454 N N . GLU A 1 553 ? -6.543 6.118 45.403 1.00 80.00 553 GLU A N 1
ATOM 4455 C CA . GLU A 1 553 ? -5.854 7.318 44.903 1.00 80.00 553 GLU A CA 1
ATOM 4456 C C . GLU A 1 553 ? -4.579 6.957 44.136 1.00 80.00 553 GLU A C 1
ATOM 4458 O O . GLU A 1 553 ? -4.377 7.474 43.039 1.00 80.00 553 GLU A O 1
ATOM 4463 N N . ASN A 1 554 ? -3.787 6.001 44.633 1.00 81.75 554 ASN A N 1
ATOM 4464 C CA . ASN A 1 554 ? -2.620 5.488 43.910 1.00 81.75 554 ASN A CA 1
ATOM 4465 C C . ASN A 1 554 ? -3.022 4.832 42.577 1.00 81.75 554 ASN A C 1
ATOM 4467 O O . ASN A 1 554 ? -2.462 5.178 41.540 1.00 81.75 554 ASN A O 1
ATOM 4471 N N . SER A 1 555 ? -4.048 3.971 42.563 1.00 82.31 555 SER A N 1
ATOM 4472 C CA . SER A 1 555 ? -4.557 3.379 41.313 1.00 82.31 555 SER A CA 1
ATOM 4473 C C . SER A 1 555 ? -5.092 4.429 40.328 1.00 82.31 555 SER A C 1
ATOM 4475 O O . SER A 1 555 ? -4.938 4.281 39.119 1.00 82.31 555 SER A O 1
ATOM 4477 N N . ILE A 1 556 ? -5.714 5.507 40.818 1.00 82.44 556 ILE A N 1
ATOM 4478 C CA . ILE A 1 556 ? -6.175 6.628 39.983 1.00 82.44 556 ILE A CA 1
ATOM 4479 C C . ILE A 1 556 ? -4.982 7.405 39.409 1.00 82.44 556 ILE A C 1
ATOM 4481 O O . ILE A 1 556 ? -5.029 7.800 38.242 1.00 82.44 556 ILE A O 1
ATOM 4485 N N . ALA A 1 557 ? -3.913 7.607 40.184 1.00 85.19 557 ALA A N 1
ATOM 4486 C CA . ALA A 1 557 ? -2.687 8.244 39.708 1.00 85.19 557 ALA A CA 1
ATOM 4487 C C . ALA A 1 557 ? -2.019 7.414 38.598 1.00 85.19 557 ALA A C 1
ATOM 4489 O O . ALA A 1 557 ? -1.780 7.946 37.515 1.00 85.19 557 ALA A O 1
ATOM 4490 N N . GLU A 1 558 ? -1.833 6.107 38.812 1.00 86.94 558 GLU A N 1
ATOM 4491 C CA . GLU A 1 558 ? -1.283 5.166 37.821 1.00 86.94 558 GLU A CA 1
ATOM 4492 C C . GLU A 1 558 ? -2.095 5.171 36.512 1.00 86.94 558 GLU A C 1
ATOM 4494 O O . GLU A 1 558 ? -1.539 5.371 35.430 1.00 86.94 558 GLU A O 1
ATOM 4499 N N . LEU A 1 559 ? -3.428 5.059 36.599 1.00 86.25 559 LEU A N 1
ATOM 4500 C CA . LEU A 1 559 ? -4.321 5.135 35.432 1.00 86.25 559 LEU A CA 1
ATOM 4501 C C . LEU A 1 559 ? -4.257 6.497 34.719 1.00 86.25 559 LEU A C 1
ATOM 4503 O O . LEU A 1 559 ? -4.416 6.570 33.499 1.00 86.25 559 LEU A O 1
ATOM 4507 N N . THR A 1 560 ? -4.021 7.585 35.455 1.00 87.50 560 THR A N 1
ATOM 4508 C CA . THR A 1 560 ? -3.893 8.934 34.883 1.00 87.50 560 THR A CA 1
ATOM 4509 C C . THR A 1 560 ? -2.566 9.102 34.139 1.00 87.50 560 THR A C 1
ATOM 4511 O O . THR A 1 560 ? -2.543 9.677 33.048 1.00 87.50 560 THR A O 1
ATOM 4514 N N . GLU A 1 561 ? -1.467 8.571 34.679 1.00 90.25 561 GLU A N 1
ATOM 4515 C CA . GLU A 1 561 ? -0.172 8.525 33.991 1.00 90.25 561 GLU A CA 1
ATOM 4516 C C . GLU A 1 561 ? -0.238 7.661 32.727 1.00 90.25 561 GLU A C 1
ATOM 4518 O O . GLU A 1 561 ? 0.216 8.088 31.661 1.00 90.25 561 GLU A O 1
ATOM 4523 N N . GLU A 1 562 ? -0.878 6.492 32.801 1.00 90.44 562 GLU A N 1
ATOM 4524 C CA . GLU A 1 562 ? -1.062 5.611 31.650 1.00 90.44 562 GLU A CA 1
ATOM 4525 C C . GLU A 1 562 ? -1.951 6.250 30.567 1.00 90.44 562 GLU A C 1
ATOM 4527 O O . GLU A 1 562 ? -1.581 6.249 29.390 1.00 90.44 562 GLU A O 1
ATOM 4532 N N . MET A 1 563 ? -3.058 6.906 30.938 1.00 90.62 563 MET A N 1
ATOM 4533 C CA . MET A 1 563 ? -3.876 7.693 30.003 1.00 90.62 563 MET A CA 1
ATOM 4534 C C . MET A 1 563 ? -3.050 8.783 29.298 1.00 90.62 563 MET A C 1
ATOM 4536 O O . MET A 1 563 ? -3.191 8.988 28.089 1.00 90.62 563 MET A O 1
ATOM 4540 N N . ASN A 1 564 ? -2.187 9.494 30.029 1.00 92.25 564 ASN A N 1
ATOM 4541 C CA . ASN A 1 564 ? -1.337 10.540 29.455 1.00 92.25 564 ASN A CA 1
ATOM 4542 C C . ASN A 1 564 ? -0.270 9.961 28.511 1.00 92.25 564 ASN A C 1
ATOM 4544 O O . ASN A 1 564 ? -0.024 10.530 27.445 1.00 92.25 564 ASN A O 1
ATOM 4548 N N . LYS A 1 565 ? 0.301 8.798 28.841 1.00 95.00 565 LYS A N 1
ATOM 4549 C CA . LYS A 1 565 ? 1.228 8.054 27.976 1.00 95.00 565 LYS A CA 1
ATOM 4550 C C . LYS A 1 565 ? 0.562 7.619 26.666 1.00 95.00 565 LYS A C 1
ATOM 4552 O O . LYS A 1 565 ? 1.123 7.854 25.597 1.00 95.00 565 LYS A O 1
ATOM 4557 N N . TRP A 1 566 ? -0.642 7.046 26.725 1.00 95.19 566 TRP A N 1
ATOM 4558 C CA . TRP A 1 566 ? -1.400 6.663 25.526 1.00 95.19 566 TRP A CA 1
ATOM 4559 C C . TRP A 1 566 ? -1.810 7.868 24.677 1.00 95.19 566 TRP A C 1
ATOM 4561 O O . TRP A 1 566 ? -1.732 7.798 23.452 1.00 95.19 566 TRP A O 1
ATOM 4571 N N . ARG A 1 567 ? -2.173 8.995 25.306 1.00 95.31 567 ARG A N 1
ATOM 4572 C CA . ARG A 1 567 ? -2.455 10.258 24.605 1.00 95.31 567 ARG A CA 1
ATOM 4573 C C . ARG A 1 567 ? -1.243 10.746 23.810 1.00 95.31 567 ARG A C 1
ATOM 4575 O O . ARG A 1 567 ? -1.391 11.040 22.629 1.00 95.31 567 ARG A O 1
ATOM 4582 N N . LEU A 1 568 ? -0.065 10.792 24.436 1.00 95.25 568 LEU A N 1
ATOM 4583 C CA . LEU A 1 568 ? 1.184 11.203 23.784 1.00 95.25 568 LEU A CA 1
ATOM 4584 C C . LEU A 1 568 ? 1.550 10.280 22.614 1.00 95.25 568 LEU A C 1
ATOM 4586 O O . LEU A 1 568 ? 1.854 10.768 21.529 1.00 95.25 568 LEU A O 1
ATOM 4590 N N . LEU A 1 569 ? 1.456 8.959 22.802 1.00 94.25 569 LEU A N 1
ATOM 4591 C CA . LEU A 1 569 ? 1.710 7.977 21.741 1.00 94.25 569 LEU A CA 1
ATOM 4592 C C . LEU A 1 569 ? 0.733 8.121 20.565 1.00 94.25 569 LEU A C 1
ATOM 4594 O O . LEU A 1 569 ? 1.152 8.058 19.410 1.00 94.25 569 LEU A O 1
ATOM 4598 N N . TYR A 1 570 ? -0.555 8.343 20.842 1.00 94.62 570 TYR A N 1
ATOM 4599 C CA . TYR A 1 570 ? -1.560 8.593 19.809 1.00 94.62 570 TYR A CA 1
ATOM 4600 C C . TYR A 1 570 ? -1.290 9.901 19.056 1.00 94.62 570 TYR A C 1
ATOM 4602 O O . TYR A 1 570 ? -1.374 9.931 17.832 1.00 94.62 570 TYR A O 1
ATOM 4610 N N . GLU A 1 571 ? -0.942 10.976 19.763 1.00 94.69 571 GLU A N 1
ATOM 4611 C CA . GLU A 1 571 ? -0.647 12.278 19.162 1.00 94.69 571 GLU A CA 1
ATOM 4612 C C . GLU A 1 571 ? 0.633 12.235 18.310 1.00 94.69 571 GLU A C 1
ATOM 4614 O O . GLU A 1 571 ? 0.662 12.777 17.205 1.00 94.69 571 GLU A O 1
ATOM 4619 N N . GLU A 1 572 ? 1.669 11.517 18.753 1.00 95.06 572 GLU A N 1
ATOM 4620 C CA . GLU A 1 572 ? 2.880 11.274 17.964 1.00 95.06 572 GLU A CA 1
ATOM 4621 C C . GLU A 1 572 ? 2.589 10.418 16.718 1.00 95.06 572 GLU A C 1
ATOM 4623 O O . GLU A 1 572 ? 3.031 10.761 15.619 1.00 95.06 572 GLU A O 1
ATOM 4628 N N . LEU A 1 573 ? 1.808 9.339 16.857 1.00 94.81 573 LEU A N 1
ATOM 4629 C CA . LEU A 1 573 ? 1.386 8.497 15.734 1.00 94.81 573 LEU A CA 1
ATOM 4630 C C . LEU A 1 573 ? 0.552 9.299 14.728 1.00 94.81 573 LEU A C 1
ATOM 4632 O O . LEU A 1 573 ? 0.844 9.271 13.537 1.00 94.81 573 LEU A O 1
ATOM 4636 N N . TYR A 1 574 ? -0.420 10.080 15.198 1.00 93.50 574 TYR A N 1
ATOM 4637 C CA . TYR A 1 574 ? -1.238 10.956 14.363 1.00 93.50 574 TYR A CA 1
ATOM 4638 C C . TYR A 1 574 ? -0.382 11.980 13.608 1.00 93.50 574 TYR A C 1
ATOM 4640 O O . TYR A 1 574 ? -0.552 12.152 12.401 1.00 93.50 574 TYR A O 1
ATOM 4648 N N . ASN A 1 575 ? 0.590 12.608 14.275 1.00 94.94 575 ASN A N 1
ATOM 4649 C CA . ASN A 1 575 ? 1.522 13.536 13.635 1.00 94.94 575 ASN A CA 1
ATOM 4650 C C . ASN A 1 575 ? 2.426 12.851 12.593 1.00 94.94 575 ASN A C 1
ATOM 4652 O O . ASN A 1 575 ? 2.734 13.471 11.576 1.00 94.94 575 ASN A O 1
ATOM 4656 N N . LYS A 1 576 ? 2.791 11.574 12.786 1.00 93.88 576 LYS A N 1
ATOM 4657 C CA . LYS A 1 576 ? 3.490 10.754 11.777 1.00 93.88 576 LYS A CA 1
ATOM 4658 C C . LYS A 1 576 ? 2.582 10.344 10.613 1.00 93.88 576 LYS A C 1
ATOM 4660 O O . LYS A 1 576 ? 3.049 10.316 9.482 1.00 93.88 576 LYS A O 1
ATOM 4665 N N . THR A 1 577 ? 1.300 10.060 10.851 1.00 93.25 577 THR A N 1
ATOM 4666 C CA . THR A 1 577 ? 0.340 9.632 9.813 1.00 93.25 577 THR A CA 1
ATOM 4667 C C . THR A 1 577 ? -0.180 10.798 8.962 1.00 93.25 577 THR A C 1
ATOM 4669 O O . THR A 1 577 ? -0.363 10.657 7.754 1.00 93.25 577 THR A O 1
ATOM 4672 N N . LYS A 1 578 ? -0.371 11.978 9.562 1.00 93.94 578 LYS A N 1
ATOM 4673 C CA . LYS A 1 578 ? -0.878 13.197 8.911 1.00 93.94 578 LYS A CA 1
ATOM 4674 C C . LYS A 1 578 ? -0.169 13.602 7.600 1.00 93.94 578 LYS A C 1
ATOM 4676 O O . LYS A 1 578 ? -0.890 13.936 6.660 1.00 93.94 578 LYS A O 1
ATOM 4681 N N . PRO A 1 579 ? 1.176 13.591 7.465 1.00 94.56 579 PRO A N 1
ATOM 4682 C CA . PRO A 1 579 ? 1.825 13.897 6.187 1.00 94.56 579 PRO A CA 1
ATOM 4683 C C . PRO A 1 579 ? 1.490 12.884 5.084 1.00 94.56 579 PRO A C 1
ATOM 4685 O O . PRO A 1 579 ? 1.331 13.294 3.938 1.00 94.56 579 PRO A O 1
ATOM 4688 N N . PHE A 1 580 ? 1.307 11.599 5.408 1.00 93.81 580 PHE A N 1
ATOM 4689 C CA . PHE A 1 580 ? 0.886 10.597 4.423 1.00 93.81 580 PHE A CA 1
ATOM 4690 C C . PHE A 1 580 ? -0.558 10.822 3.965 1.00 93.81 580 PHE A C 1
ATOM 4692 O O . PHE A 1 580 ? -0.833 10.694 2.776 1.00 93.81 580 PHE A O 1
ATOM 4699 N N . GLN A 1 581 ? -1.461 11.232 4.866 1.00 94.94 581 GLN A N 1
ATOM 4700 C CA . GLN A 1 581 ? -2.816 11.641 4.473 1.00 94.94 581 GLN A CA 1
ATOM 4701 C C . GLN A 1 581 ? -2.770 12.825 3.496 1.00 94.94 581 GLN A C 1
ATOM 4703 O O . GLN A 1 581 ? -3.340 12.741 2.416 1.00 94.94 581 GLN A O 1
ATOM 4708 N N . LEU A 1 582 ? -2.012 13.879 3.819 1.00 94.75 582 LEU A N 1
ATOM 4709 C CA . LEU A 1 582 ? -1.848 15.039 2.933 1.00 94.75 582 LEU A CA 1
ATOM 4710 C C . LEU A 1 582 ? -1.221 14.666 1.578 1.00 94.75 582 LEU A C 1
ATOM 4712 O O . LEU A 1 582 ? -1.563 15.260 0.557 1.00 94.75 582 LEU A O 1
ATOM 4716 N N . GLN A 1 583 ? -0.319 13.682 1.551 1.00 95.50 583 GLN A N 1
ATOM 4717 C CA . GLN A 1 583 ? 0.270 13.167 0.317 1.00 95.50 583 GLN A CA 1
ATOM 4718 C C . GLN A 1 583 ? -0.747 12.372 -0.522 1.00 95.50 583 GLN A C 1
ATOM 4720 O O . GLN A 1 583 ? -0.768 12.516 -1.742 1.00 95.50 583 GLN A O 1
ATOM 4725 N N . LEU A 1 584 ? -1.608 11.566 0.109 1.00 93.81 584 LEU A N 1
ATOM 4726 C CA . LEU A 1 584 ? -2.705 10.866 -0.567 1.00 93.81 584 LEU A CA 1
ATOM 4727 C C . LEU A 1 584 ? -3.737 11.850 -1.131 1.00 93.81 584 LEU A C 1
ATOM 4729 O O . LEU A 1 584 ? -4.120 11.715 -2.293 1.00 93.81 584 LEU A O 1
ATOM 4733 N N . ASP A 1 585 ? -4.116 12.870 -0.357 1.00 95.94 585 ASP A N 1
ATOM 4734 C CA . ASP A 1 585 ? -5.020 13.941 -0.795 1.00 95.94 585 ASP A CA 1
ATOM 4735 C C . ASP A 1 585 ? -4.432 14.693 -2.010 1.00 95.94 585 ASP A C 1
ATOM 4737 O O . ASP A 1 585 ? -5.138 14.987 -2.977 1.00 95.94 585 ASP A O 1
ATOM 4741 N N . ALA A 1 586 ? -3.117 14.957 -2.001 1.00 95.00 586 ALA A N 1
ATOM 4742 C CA . ALA A 1 586 ? -2.406 15.579 -3.119 1.00 95.00 586 ALA A CA 1
ATOM 4743 C C . ALA A 1 586 ? -2.364 14.683 -4.372 1.00 95.00 586 ALA A C 1
ATOM 4745 O O . ALA A 1 586 ? -2.631 15.170 -5.471 1.00 95.00 586 ALA A O 1
ATOM 4746 N N . PHE A 1 587 ? -2.096 13.379 -4.225 1.00 95.50 587 PHE A N 1
ATOM 4747 C CA . PHE A 1 587 ? -2.144 12.430 -5.344 1.00 95.50 587 PHE A CA 1
ATOM 4748 C C . PHE A 1 587 ? -3.559 12.256 -5.910 1.00 95.50 587 PHE A C 1
ATOM 4750 O O . PHE A 1 587 ? -3.722 12.097 -7.122 1.00 95.50 587 PHE A O 1
ATOM 4757 N N . GLU A 1 588 ? -4.601 12.299 -5.073 1.00 95.56 588 GLU A N 1
ATOM 4758 C CA . GLU A 1 588 ? -5.978 12.293 -5.564 1.00 95.56 588 GLU A CA 1
ATOM 4759 C C . GLU A 1 588 ? -6.298 13.583 -6.334 1.00 95.56 588 GLU A C 1
ATOM 4761 O O . GLU A 1 588 ? -6.858 13.507 -7.429 1.00 95.56 588 GLU A O 1
ATOM 4766 N N . ALA A 1 589 ? -5.870 14.749 -5.842 1.00 95.12 589 ALA A N 1
ATOM 4767 C CA . ALA A 1 589 ? -6.014 16.013 -6.563 1.00 95.12 589 ALA A CA 1
ATOM 4768 C C . ALA A 1 589 ? -5.279 16.006 -7.920 1.00 95.12 589 ALA A C 1
ATOM 4770 O O . ALA A 1 589 ? -5.867 16.395 -8.932 1.00 95.12 589 ALA A O 1
ATOM 4771 N N . GLU A 1 590 ? -4.038 15.508 -7.976 1.00 94.94 590 GLU A N 1
ATOM 4772 C CA . GLU A 1 590 ? -3.264 15.361 -9.219 1.00 94.94 590 GLU A CA 1
ATOM 4773 C C . GLU A 1 590 ? -3.959 14.410 -10.206 1.00 94.94 590 GLU A C 1
ATOM 4775 O O . GLU A 1 590 ? -4.150 14.746 -11.375 1.00 94.94 590 GLU A O 1
ATOM 4780 N N . LYS A 1 591 ? -4.431 13.252 -9.732 1.00 95.81 591 LYS A N 1
ATOM 4781 C CA . LYS A 1 591 ? -5.203 12.294 -10.536 1.00 95.81 591 LYS A CA 1
ATOM 4782 C C . LYS A 1 591 ? -6.463 12.928 -11.133 1.00 95.81 591 LYS A C 1
ATOM 4784 O O . LYS A 1 591 ? -6.768 12.665 -12.296 1.00 95.81 591 LYS A O 1
ATOM 4789 N N . GLN A 1 592 ? -7.196 13.743 -10.371 1.00 94.81 592 GLN A N 1
ATOM 4790 C CA . GLN A 1 592 ? -8.379 14.449 -10.881 1.00 94.81 592 GLN A CA 1
ATOM 4791 C C . GLN A 1 592 ? -7.998 15.536 -11.898 1.00 94.81 592 GLN A C 1
ATOM 4793 O O . GLN A 1 592 ? -8.665 15.668 -12.924 1.00 94.81 592 GLN A O 1
ATOM 4798 N N . ALA A 1 593 ? -6.905 16.273 -11.670 1.00 94.81 593 ALA A N 1
ATOM 4799 C CA . ALA A 1 593 ? -6.386 17.250 -12.628 1.00 94.81 593 ALA A CA 1
ATOM 4800 C C . ALA A 1 593 ? -6.001 16.585 -13.962 1.00 94.81 593 ALA A C 1
ATOM 4802 O O . ALA A 1 593 ? -6.498 16.996 -15.010 1.00 94.81 593 ALA A O 1
ATOM 4803 N N . LEU A 1 594 ? -5.230 15.493 -13.924 1.00 95.25 594 LEU A N 1
ATOM 4804 C CA . LEU A 1 594 ? -4.849 14.711 -15.106 1.00 95.25 594 LEU A CA 1
ATOM 4805 C C . LEU A 1 594 ? -6.059 14.100 -15.830 1.00 95.25 594 LEU A C 1
ATOM 4807 O O . LEU A 1 594 ? -6.076 14.039 -17.059 1.00 95.25 594 LEU A O 1
ATOM 4811 N N . LEU A 1 595 ? -7.093 13.664 -15.098 1.00 96.44 595 LEU A N 1
ATOM 4812 C CA . LEU A 1 595 ? -8.334 13.165 -15.700 1.00 96.44 595 LEU A CA 1
ATOM 4813 C C . LEU A 1 595 ? -9.073 14.277 -16.465 1.00 96.44 595 LEU A C 1
ATOM 4815 O O . LEU A 1 595 ? -9.561 14.043 -17.572 1.00 96.44 595 LEU A O 1
ATOM 4819 N N . ASN A 1 596 ? -9.117 15.485 -15.897 1.00 94.94 596 ASN A N 1
ATOM 4820 C CA . ASN A 1 596 ? -9.714 16.658 -16.531 1.00 94.94 596 ASN A CA 1
ATOM 4821 C C . ASN A 1 596 ? -8.906 17.108 -17.757 1.00 94.94 596 ASN A C 1
ATOM 4823 O O . ASN A 1 596 ? -9.492 17.335 -18.814 1.00 94.94 596 ASN A O 1
ATOM 4827 N N . GLU A 1 597 ? -7.574 17.171 -17.667 1.00 94.81 597 GLU A N 1
ATOM 4828 C CA . GLU A 1 597 ? -6.701 17.469 -18.811 1.00 94.81 597 GLU A CA 1
ATOM 4829 C C . GLU A 1 597 ? -6.848 16.435 -19.932 1.00 94.81 597 GLU A C 1
ATOM 4831 O O . GLU A 1 597 ? -6.963 16.806 -21.101 1.00 94.81 597 GLU A O 1
ATOM 4836 N N . TYR A 1 598 ? -6.930 15.144 -19.592 1.00 94.62 598 TYR A N 1
ATOM 4837 C CA . TYR A 1 598 ? -7.216 14.085 -20.557 1.00 94.62 598 TYR A CA 1
ATOM 4838 C C . TYR A 1 598 ? -8.585 14.277 -21.228 1.00 94.62 598 TYR A C 1
ATOM 4840 O O . TYR A 1 598 ? -8.695 14.126 -22.446 1.00 94.62 598 TYR A O 1
ATOM 4848 N N . GLY A 1 599 ? -9.613 14.665 -20.464 1.00 95.06 599 GLY A N 1
ATOM 4849 C CA . GLY A 1 599 ? -10.926 15.042 -20.994 1.00 95.06 599 GLY A CA 1
ATOM 4850 C C . GLY A 1 599 ? -10.838 16.199 -21.993 1.00 95.06 599 GLY A C 1
ATOM 4851 O O . GLY A 1 599 ? -11.274 16.059 -23.135 1.00 95.06 599 GLY A O 1
ATOM 4852 N N . MET A 1 600 ? -10.184 17.298 -21.608 1.00 93.62 600 MET A N 1
ATOM 4853 C CA . MET A 1 600 ? -9.967 18.473 -22.462 1.00 93.62 600 MET A CA 1
ATOM 4854 C C . MET A 1 600 ? -9.182 18.129 -23.739 1.00 93.62 600 MET A C 1
ATOM 4856 O O . MET A 1 600 ? -9.554 18.554 -24.833 1.00 93.62 600 MET A O 1
ATOM 4860 N N . ALA A 1 601 ? -8.122 17.324 -23.634 1.00 93.62 601 ALA A N 1
ATOM 4861 C CA . ALA A 1 601 ? -7.336 16.869 -24.779 1.00 93.62 601 ALA A CA 1
ATOM 4862 C C . ALA A 1 601 ? -8.148 15.946 -25.707 1.00 93.62 601 ALA A C 1
ATOM 4864 O O . ALA A 1 601 ? -8.047 16.044 -26.932 1.00 93.62 601 ALA A O 1
ATOM 4865 N N . GLN A 1 602 ? -9.001 15.082 -25.148 1.00 94.19 602 GLN A N 1
ATOM 4866 C CA . GLN A 1 602 ? -9.901 14.223 -25.916 1.00 94.19 602 GLN A CA 1
ATOM 4867 C C . GLN A 1 602 ? -10.999 15.032 -26.627 1.00 94.19 602 GLN A C 1
ATOM 4869 O O . GLN A 1 602 ? -11.340 14.718 -27.770 1.00 94.19 602 GLN A O 1
ATOM 4874 N N . GLU A 1 603 ? -11.519 16.097 -26.011 1.00 94.19 603 GLU A N 1
ATOM 4875 C CA . GLU A 1 603 ? -12.422 17.052 -26.663 1.00 94.19 603 GLU A CA 1
ATOM 4876 C C . GLU A 1 603 ? -11.726 17.825 -27.788 1.00 94.19 603 GLU A C 1
ATOM 4878 O O . GLU A 1 603 ? -12.272 17.926 -28.887 1.00 94.19 603 GLU A O 1
ATOM 4883 N N . GLN A 1 604 ? -10.497 18.305 -27.578 1.00 93.69 604 GLN A N 1
ATOM 4884 C CA . GLN A 1 604 ? -9.694 18.928 -28.636 1.00 93.69 604 GLN A CA 1
ATOM 4885 C C . GLN A 1 604 ? -9.433 17.961 -29.800 1.00 93.69 604 GLN A C 1
ATOM 4887 O O . GLN A 1 604 ? -9.584 18.346 -30.960 1.00 93.69 604 GLN A O 1
ATOM 4892 N N . LEU A 1 605 ? -9.121 16.692 -29.515 1.00 93.88 605 LEU A N 1
ATOM 4893 C CA . LEU A 1 605 ? -8.948 15.652 -30.530 1.00 93.88 605 LEU A CA 1
ATOM 4894 C C . LEU A 1 605 ? -10.253 15.370 -31.291 1.00 93.88 605 LEU A C 1
ATOM 4896 O O . LEU A 1 605 ? -10.219 15.198 -32.510 1.00 93.88 605 LEU A O 1
ATOM 4900 N N . ASN A 1 606 ? -11.402 15.360 -30.609 1.00 93.06 606 ASN A N 1
ATOM 4901 C CA . ASN A 1 606 ? -12.716 15.229 -31.243 1.00 93.06 606 ASN A CA 1
ATOM 4902 C C . ASN A 1 606 ? -13.029 16.444 -32.137 1.00 93.06 606 ASN A C 1
ATOM 4904 O O . ASN A 1 606 ? -13.413 16.271 -33.292 1.00 93.06 606 ASN A O 1
ATOM 4908 N N . ASN A 1 607 ? -12.769 17.664 -31.663 1.00 94.75 607 ASN A N 1
ATOM 4909 C CA . ASN A 1 607 ? -12.929 18.896 -32.441 1.00 94.75 607 ASN A CA 1
ATOM 4910 C C . ASN A 1 607 ? -12.005 18.932 -33.670 1.00 94.75 607 ASN A C 1
ATOM 4912 O O . ASN A 1 607 ? -12.427 19.346 -34.755 1.00 94.75 607 ASN A O 1
ATOM 4916 N N . LEU A 1 608 ? -10.761 18.459 -33.536 1.00 90.81 608 LEU A N 1
ATOM 4917 C CA . LEU A 1 608 ? -9.826 18.324 -34.651 1.00 90.81 608 LEU A CA 1
ATOM 4918 C C . LEU A 1 608 ? -10.283 17.237 -35.628 1.00 90.81 608 LEU A C 1
ATOM 4920 O O . LEU A 1 608 ? -10.262 17.475 -36.831 1.00 90.81 608 LEU A O 1
ATOM 4924 N N . ARG A 1 609 ? -10.760 16.085 -35.142 1.00 85.88 609 ARG A N 1
ATOM 4925 C CA . ARG A 1 609 ? -11.356 15.015 -35.959 1.00 85.88 609 ARG A CA 1
ATOM 4926 C C . ARG A 1 609 ? -12.555 15.520 -36.757 1.00 85.88 609 ARG A C 1
ATOM 4928 O O . ARG A 1 609 ? -12.641 15.230 -37.947 1.00 85.88 609 ARG A O 1
ATOM 4935 N N . ASP A 1 610 ? -13.446 16.289 -36.144 1.00 87.50 610 ASP A N 1
ATOM 4936 C CA . ASP A 1 610 ? -14.627 16.841 -36.809 1.00 87.50 610 ASP A CA 1
ATOM 4937 C C . ASP A 1 610 ? -14.257 17.942 -37.805 1.00 87.50 610 ASP A C 1
ATOM 4939 O O . ASP A 1 610 ? -14.823 18.014 -38.897 1.00 87.50 610 ASP A O 1
ATOM 4943 N N . SER A 1 611 ? -13.262 18.768 -37.480 1.00 86.75 611 SER A N 1
ATOM 4944 C CA . SER A 1 611 ? -12.688 19.751 -38.408 1.00 86.75 611 SER A CA 1
ATOM 4945 C C . SER A 1 611 ? -11.999 19.065 -39.591 1.00 86.75 611 SER A C 1
ATOM 4947 O O . SER A 1 611 ? -12.189 19.468 -40.736 1.00 86.75 611 SER A O 1
ATOM 4949 N N . TYR A 1 612 ? -11.279 17.972 -39.341 1.00 83.38 612 TYR A N 1
ATOM 4950 C CA . TYR A 1 612 ? -10.632 17.144 -40.352 1.00 83.38 612 TYR A CA 1
ATOM 4951 C C . TYR A 1 612 ? -11.656 16.397 -41.217 1.00 83.38 612 TYR A C 1
ATOM 4953 O O . TYR A 1 612 ? -11.486 16.335 -42.428 1.00 83.38 612 TYR A O 1
ATOM 4961 N N . ALA A 1 613 ? -12.770 15.923 -40.651 1.00 80.31 613 ALA A N 1
ATOM 4962 C CA . ALA A 1 613 ? -13.885 15.332 -41.397 1.00 80.31 613 ALA A CA 1
ATOM 4963 C C . ALA A 1 613 ? -14.636 16.369 -42.256 1.00 80.31 613 ALA A C 1
ATOM 4965 O O . ALA A 1 613 ? -15.021 16.077 -43.393 1.00 80.31 613 ALA A O 1
ATOM 4966 N N . LYS A 1 614 ? -14.798 17.603 -41.755 1.00 80.06 614 LYS A N 1
ATOM 4967 C CA . LYS A 1 614 ? -15.302 18.747 -42.536 1.00 80.06 614 LYS A CA 1
ATOM 4968 C C . LYS A 1 614 ? -14.344 19.091 -43.688 1.00 80.06 614 LYS A C 1
ATOM 4970 O O . LYS A 1 614 ? -14.811 19.272 -44.810 1.00 80.06 614 LYS A O 1
ATOM 4975 N N . LEU A 1 615 ? -13.029 19.094 -43.443 1.00 75.19 615 LEU A N 1
ATOM 4976 C CA . LEU A 1 615 ? -11.977 19.413 -44.422 1.00 75.19 615 LEU A CA 1
ATOM 4977 C C . LEU A 1 615 ? -11.783 18.321 -45.494 1.00 75.19 615 LEU A C 1
ATOM 4979 O O . LEU A 1 615 ? -11.722 18.637 -46.680 1.00 75.19 615 LEU A O 1
ATOM 4983 N N . LEU A 1 616 ? -11.774 17.039 -45.104 1.00 69.25 616 LEU A N 1
ATOM 4984 C CA . LEU A 1 616 ? -11.826 15.877 -46.011 1.00 69.25 616 LEU A CA 1
ATOM 4985 C C . LEU A 1 616 ? -13.104 15.853 -46.861 1.00 69.25 616 LEU A C 1
ATOM 4987 O O . LEU A 1 616 ? -13.158 15.187 -47.895 1.00 69.25 616 LEU A O 1
ATOM 4991 N N . GLY A 1 617 ? -14.112 16.629 -46.466 1.00 58.66 617 GLY A N 1
ATOM 4992 C CA . GLY A 1 617 ? -15.122 17.113 -47.381 1.00 58.66 617 GLY A CA 1
ATOM 4993 C C . GLY A 1 617 ? -16.181 16.075 -47.702 1.00 58.66 617 GLY A C 1
ATOM 4994 O O . GLY A 1 617 ? -16.279 15.597 -48.836 1.00 58.66 617 GLY A O 1
ATOM 4995 N N . HIS A 1 618 ? -17.113 15.886 -46.763 1.00 55.91 618 HIS A N 1
ATOM 4996 C CA . HIS A 1 618 ? -18.407 15.281 -47.089 1.00 55.91 618 HIS A CA 1
ATOM 4997 C C . HIS A 1 618 ? -19.161 16.073 -48.193 1.00 55.91 618 HIS A C 1
ATOM 4999 O O . HIS A 1 618 ? -20.023 15.512 -48.875 1.00 55.91 618 HIS A O 1
ATOM 5005 N N . GLN A 1 619 ? -18.781 17.343 -48.425 1.00 60.28 619 GLN A N 1
ATOM 5006 C CA . GLN A 1 619 ? -19.129 18.141 -49.611 1.00 60.28 619 GLN A CA 1
ATOM 5007 C C . GLN A 1 619 ? -18.263 17.829 -50.851 1.00 60.28 619 GLN A C 1
ATOM 5009 O O . GLN A 1 619 ? -18.825 17.551 -51.911 1.00 60.28 619 GLN A O 1
ATOM 5014 N N . ASN A 1 620 ? -16.925 17.846 -50.748 1.00 65.06 620 ASN A N 1
ATOM 5015 C CA . ASN A 1 620 ? -16.033 17.802 -51.920 1.00 65.06 620 ASN A CA 1
ATOM 5016 C C . ASN A 1 620 ? -16.116 16.465 -52.674 1.00 65.06 620 ASN A C 1
ATOM 5018 O O . ASN A 1 620 ? -16.291 16.468 -53.890 1.00 65.06 620 ASN A O 1
ATOM 5022 N N . LEU A 1 621 ? -16.100 15.316 -51.981 1.00 64.06 621 LEU A N 1
ATOM 5023 C CA . LEU A 1 621 ? -16.161 14.015 -52.663 1.00 64.06 621 LEU A CA 1
ATOM 5024 C C . LEU A 1 621 ? -17.504 13.811 -53.390 1.00 64.06 621 LEU A C 1
ATOM 5026 O O . LEU A 1 621 ? -17.536 13.353 -54.531 1.00 64.06 621 LEU A O 1
ATOM 5030 N N . LYS A 1 622 ? -18.619 14.222 -52.770 1.00 71.19 622 LYS A N 1
ATOM 5031 C CA . LYS A 1 622 ? -19.971 14.113 -53.350 1.00 71.19 622 LYS A CA 1
ATOM 5032 C C . LYS A 1 622 ? -20.170 15.069 -54.534 1.00 71.19 622 LYS A C 1
ATOM 5034 O O . LYS A 1 622 ? -20.838 14.705 -55.502 1.00 71.19 622 LYS A O 1
ATOM 5039 N N . GLN A 1 623 ? -19.568 16.260 -54.489 1.00 71.31 623 GLN A N 1
ATOM 5040 C CA . GLN A 1 623 ? -19.520 17.188 -55.623 1.00 71.31 623 GLN A CA 1
ATOM 5041 C C . GLN A 1 623 ? -18.621 16.651 -56.747 1.00 71.31 623 GLN A C 1
ATOM 5043 O O . GLN A 1 623 ? -19.082 16.573 -57.883 1.00 71.31 623 GLN A O 1
ATOM 5048 N N . LYS A 1 624 ? -17.398 16.187 -56.449 1.00 75.00 624 LYS A N 1
ATOM 5049 C CA . LYS A 1 624 ? -16.506 15.550 -57.435 1.00 75.00 624 LYS A CA 1
ATOM 5050 C C . LYS A 1 624 ? -17.167 14.364 -58.125 1.00 75.00 624 LYS A C 1
ATOM 5052 O O . LYS A 1 624 ? -17.122 14.307 -59.345 1.00 75.00 624 LYS A O 1
ATOM 5057 N N . ILE A 1 625 ? -17.832 13.469 -57.392 1.00 76.44 625 ILE A N 1
ATOM 5058 C CA . ILE A 1 625 ? -18.561 12.340 -57.991 1.00 76.44 625 ILE A CA 1
ATOM 5059 C C . ILE A 1 625 ? -19.652 12.846 -58.947 1.00 76.44 625 ILE A C 1
ATOM 5061 O O . ILE A 1 625 ? -19.719 12.369 -60.075 1.00 76.44 625 ILE A O 1
ATOM 5065 N N . LYS A 1 626 ? -20.447 13.858 -58.567 1.00 81.25 626 LYS A N 1
ATOM 5066 C CA . LYS A 1 626 ? -21.439 14.466 -59.477 1.00 81.25 626 LYS A CA 1
ATOM 5067 C C . LYS A 1 626 ? -20.802 15.081 -60.731 1.00 81.25 626 LYS A C 1
ATOM 5069 O O . LYS A 1 626 ? -21.309 14.856 -61.826 1.00 81.25 626 LYS A O 1
ATOM 5074 N N . HIS A 1 627 ? -19.698 15.817 -60.596 1.00 82.12 627 HIS A N 1
ATOM 5075 C CA . HIS A 1 627 ? -18.986 16.400 -61.740 1.00 82.12 627 HIS A CA 1
ATOM 5076 C C . HIS A 1 627 ? -18.348 15.331 -62.642 1.00 82.12 627 HIS A C 1
ATOM 5078 O O . HIS A 1 627 ? -18.448 15.431 -63.860 1.00 82.12 627 HIS A O 1
ATOM 5084 N N . VAL A 1 628 ? -17.751 14.283 -62.069 1.00 86.00 628 VAL A N 1
ATOM 5085 C CA . VAL A 1 628 ? -17.157 13.157 -62.810 1.00 86.00 628 VAL A CA 1
ATOM 5086 C C . VAL A 1 628 ? -18.225 12.340 -63.539 1.00 86.00 628 VAL A C 1
ATOM 5088 O O . VAL A 1 628 ? -18.002 11.959 -64.684 1.00 86.00 628 VAL A O 1
ATOM 5091 N N . VAL A 1 629 ? -19.394 12.112 -62.928 1.00 88.00 629 VAL A N 1
ATOM 5092 C CA . VAL A 1 629 ? -20.547 11.494 -63.606 1.00 88.00 629 VAL A CA 1
ATOM 5093 C C . VAL A 1 629 ? -20.992 12.361 -64.782 1.00 88.00 629 VAL A C 1
ATOM 5095 O O . VAL A 1 629 ? -21.028 11.866 -65.903 1.00 88.00 629 VAL A O 1
ATOM 5098 N N . LYS A 1 630 ? -21.195 13.669 -64.573 1.00 90.00 630 LYS A N 1
ATOM 5099 C CA . LYS A 1 630 ? -21.593 14.587 -65.650 1.00 90.00 630 LYS A CA 1
ATOM 5100 C C . LYS A 1 630 ? -20.598 14.583 -66.823 1.00 90.00 630 LYS A C 1
ATOM 5102 O O . LYS A 1 630 ? -21.008 14.446 -67.970 1.00 90.00 630 LYS A O 1
ATOM 5107 N N . LEU A 1 631 ? -19.294 14.642 -66.536 1.00 88.44 631 LEU A N 1
ATOM 5108 C CA . LEU A 1 631 ? -18.235 14.549 -67.550 1.00 88.44 631 LEU A CA 1
ATOM 5109 C C . LEU A 1 631 ? -18.214 13.187 -68.263 1.00 88.44 631 LEU A C 1
ATOM 5111 O O . LEU A 1 631 ? -17.913 13.122 -69.453 1.00 88.44 631 LEU A O 1
ATOM 5115 N N . LYS A 1 632 ? -18.529 12.089 -67.565 1.00 91.25 632 LYS A N 1
ATOM 5116 C CA . LYS A 1 632 ? -18.618 10.746 -68.157 1.00 91.25 632 LYS A CA 1
ATOM 5117 C C . LYS A 1 632 ? -19.812 10.629 -69.108 1.00 91.25 632 LYS A C 1
ATOM 5119 O O . LYS A 1 632 ? -19.671 10.012 -70.167 1.00 91.25 632 LYS A O 1
ATOM 5124 N N . ASP A 1 633 ? -20.940 11.240 -68.767 1.00 90.94 633 ASP A N 1
ATOM 5125 C CA . ASP A 1 633 ? -22.139 11.275 -69.607 1.00 90.94 633 ASP A CA 1
ATOM 5126 C C . ASP A 1 633 ? -21.905 12.154 -70.848 1.00 90.94 633 ASP A C 1
ATOM 5128 O O . ASP A 1 633 ? -22.132 11.709 -71.973 1.00 90.94 633 ASP A O 1
ATOM 5132 N N . GLU A 1 634 ? -21.322 13.347 -70.674 1.00 92.38 634 GLU A N 1
ATOM 5133 C CA . GLU A 1 634 ? -20.886 14.231 -71.768 1.00 92.38 634 GLU A CA 1
ATOM 5134 C C . GLU A 1 634 ? -19.878 13.519 -72.704 1.00 92.38 634 GLU A C 1
ATOM 5136 O O . GLU A 1 634 ? -20.050 13.524 -73.924 1.00 92.38 634 GLU A O 1
ATOM 5141 N N . ASN A 1 635 ? -18.882 12.804 -72.162 1.00 92.00 635 ASN A N 1
ATOM 5142 C CA . ASN A 1 635 ? -17.916 12.019 -72.948 1.00 92.00 635 ASN A CA 1
ATOM 5143 C C . ASN A 1 635 ? -18.571 10.839 -73.695 1.00 92.00 635 ASN A C 1
ATOM 5145 O O . ASN A 1 635 ? -18.179 10.518 -74.818 1.00 92.00 635 ASN A O 1
ATOM 5149 N N . SER A 1 636 ? -19.575 10.198 -73.092 1.00 90.38 636 SER A N 1
ATOM 5150 C CA . SER A 1 636 ? -20.331 9.102 -73.716 1.00 90.38 636 SER A CA 1
ATOM 5151 C C . SER A 1 636 ? -21.210 9.612 -74.861 1.00 90.38 636 SER A C 1
ATOM 5153 O O . SER A 1 636 ? -21.237 9.000 -75.932 1.00 90.38 636 SER A O 1
ATOM 5155 N N . ASN A 1 637 ? -21.839 10.777 -74.688 1.00 90.75 637 ASN A N 1
ATOM 5156 C CA . ASN A 1 637 ? -22.584 11.464 -75.741 1.00 90.75 637 ASN A CA 1
ATOM 5157 C C . ASN A 1 637 ? -21.667 11.837 -76.914 1.00 90.75 637 ASN A C 1
ATOM 5159 O O . ASN A 1 637 ? -21.959 11.443 -78.046 1.00 90.75 637 ASN A O 1
ATOM 5163 N N . LEU A 1 638 ? -20.515 12.467 -76.645 1.00 92.81 638 LEU A N 1
ATOM 5164 C CA . LEU A 1 638 ? -19.507 12.797 -77.662 1.00 92.81 638 LEU A CA 1
ATOM 5165 C C . LEU A 1 638 ? -18.983 11.552 -78.394 1.00 92.81 638 LEU A C 1
ATOM 5167 O O . LEU A 1 638 ? -18.849 11.566 -79.614 1.00 92.81 638 LEU A O 1
ATOM 5171 N N . LYS A 1 639 ? -18.745 10.433 -77.696 1.00 91.25 639 LYS A N 1
ATOM 5172 C CA . LYS A 1 639 ? -18.395 9.152 -78.342 1.00 91.25 639 LYS A CA 1
ATOM 5173 C C . LYS A 1 639 ? -19.504 8.650 -79.266 1.00 91.25 639 LYS A C 1
ATOM 5175 O O . LYS A 1 639 ? -19.203 8.198 -80.370 1.00 91.25 639 LYS A O 1
ATOM 5180 N N . SER A 1 640 ? -20.769 8.749 -78.853 1.00 89.31 640 SER A N 1
ATOM 5181 C CA . SER A 1 640 ? -21.910 8.372 -79.700 1.00 89.31 640 SER A CA 1
ATOM 5182 C C . SER A 1 640 ? -22.007 9.252 -80.954 1.00 89.31 640 SER A C 1
ATOM 5184 O O . SER A 1 640 ? -22.315 8.760 -82.038 1.00 89.31 640 SER A O 1
ATOM 5186 N N . GLU A 1 641 ? -21.683 10.540 -80.831 1.00 93.19 641 GLU A N 1
ATOM 5187 C CA . GLU A 1 641 ? -21.676 11.502 -81.929 1.00 93.19 641 GLU A CA 1
ATOM 5188 C C . GLU A 1 641 ? -20.505 11.261 -82.888 1.00 93.19 641 GLU A C 1
ATOM 5190 O O . GLU A 1 641 ? -20.715 11.168 -84.095 1.00 93.19 641 GLU A O 1
ATOM 5195 N N . VAL A 1 642 ? -19.299 11.004 -82.372 1.00 90.38 642 VAL A N 1
ATOM 5196 C CA . VAL A 1 642 ? -18.142 10.571 -83.174 1.00 90.38 642 VAL A CA 1
ATOM 5197 C C . VAL A 1 642 ? -18.440 9.271 -83.928 1.00 90.38 642 VAL A C 1
ATOM 5199 O O . VAL A 1 642 ? -18.060 9.144 -85.091 1.00 90.38 642 VAL A O 1
ATOM 5202 N N . LEU A 1 643 ? -19.146 8.310 -83.320 1.00 90.75 643 LEU A N 1
ATOM 5203 C CA . LEU A 1 643 ? -19.579 7.089 -84.010 1.00 90.75 643 LEU A CA 1
ATOM 5204 C C . LEU A 1 643 ? -20.606 7.383 -85.116 1.00 90.75 643 LEU A C 1
ATOM 5206 O O . LEU A 1 643 ? -20.459 6.860 -86.222 1.00 90.75 643 LEU A O 1
ATOM 5210 N N . LYS A 1 644 ? -21.590 8.261 -84.873 1.00 92.56 644 LYS A N 1
ATOM 5211 C CA . LYS A 1 644 ? -22.545 8.722 -85.901 1.00 92.56 644 LYS A CA 1
ATOM 5212 C C . LYS A 1 644 ? -21.833 9.423 -87.063 1.00 92.56 644 LYS A C 1
ATOM 5214 O O . LYS A 1 644 ? -22.095 9.092 -88.216 1.00 92.56 644 LYS A O 1
ATOM 5219 N N . LEU A 1 645 ? -20.900 10.333 -86.779 1.00 91.50 645 LEU A N 1
ATOM 5220 C CA . LEU A 1 645 ? -20.110 11.043 -87.790 1.00 91.50 645 LEU A CA 1
ATOM 5221 C C . LEU A 1 645 ? -19.211 10.085 -88.582 1.00 91.50 645 LEU A C 1
ATOM 5223 O O . LEU A 1 645 ? -19.150 10.180 -89.805 1.00 91.50 645 LEU A O 1
ATOM 5227 N N . ARG A 1 646 ? -18.580 9.098 -87.929 1.00 91.19 646 ARG A N 1
ATOM 5228 C CA . ARG A 1 646 ? -17.826 8.033 -88.616 1.00 91.19 646 ARG A CA 1
ATOM 5229 C C . ARG A 1 646 ? -18.719 7.187 -89.525 1.00 91.19 646 ARG A C 1
ATOM 5231 O O . ARG A 1 646 ? -18.304 6.901 -90.641 1.00 91.19 646 ARG A O 1
ATOM 5238 N N . ALA A 1 647 ? -19.934 6.838 -89.097 1.00 88.25 647 ALA A N 1
ATOM 5239 C CA . ALA A 1 647 ? -20.901 6.107 -89.921 1.00 88.25 647 ALA A CA 1
ATOM 5240 C C . ALA A 1 647 ? -21.400 6.934 -91.125 1.00 88.25 647 ALA A C 1
ATOM 5242 O O . ALA A 1 647 ? -21.579 6.406 -92.223 1.00 88.25 647 ALA A O 1
ATOM 5243 N N . GLN A 1 648 ? -21.586 8.246 -90.955 1.00 90.88 648 GLN A N 1
ATOM 5244 C CA . GLN A 1 648 ? -21.884 9.151 -92.069 1.00 90.88 648 GLN A CA 1
ATOM 5245 C C . GLN A 1 648 ? -20.695 9.274 -93.031 1.00 90.88 648 GLN A C 1
ATOM 5247 O O . GLN A 1 648 ? -20.891 9.244 -94.244 1.00 90.88 648 GLN A O 1
ATOM 5252 N N . LEU A 1 649 ? -19.466 9.356 -92.512 1.00 89.44 649 LEU A N 1
ATOM 5253 C CA . LEU A 1 649 ? -18.244 9.458 -93.309 1.00 89.44 649 LEU A CA 1
ATOM 5254 C C . LEU A 1 649 ? -17.944 8.168 -94.085 1.00 89.44 649 LEU A C 1
ATOM 5256 O O . LEU A 1 649 ? -17.568 8.247 -95.250 1.00 89.44 649 LEU A O 1
ATOM 5260 N N . THR A 1 650 ? -18.166 6.982 -93.509 1.00 87.56 650 THR A N 1
ATOM 5261 C CA . THR A 1 650 ? -18.063 5.717 -94.257 1.00 87.56 650 THR A CA 1
ATOM 5262 C C . THR A 1 650 ? -19.150 5.603 -95.322 1.00 87.56 650 THR A C 1
ATOM 5264 O O . THR A 1 650 ? -18.840 5.213 -96.445 1.00 87.56 650 THR A O 1
ATOM 5267 N N . LYS A 1 651 ? -20.391 6.025 -95.039 1.00 89.44 651 LYS A N 1
ATOM 5268 C CA . LYS A 1 651 ? -21.463 6.089 -96.049 1.00 89.44 651 LYS A CA 1
ATOM 5269 C C . LYS A 1 651 ? -21.132 7.070 -97.183 1.00 89.44 651 LYS A C 1
ATOM 5271 O O . LYS A 1 651 ? -21.356 6.741 -98.346 1.00 89.44 651 LYS A O 1
ATOM 5276 N N . ARG A 1 652 ? -20.547 8.235 -96.869 1.00 87.00 652 ARG A N 1
ATOM 5277 C CA . ARG A 1 652 ? -20.046 9.205 -97.861 1.00 87.00 652 ARG A CA 1
ATOM 5278 C C . ARG A 1 652 ? -18.915 8.615 -98.702 1.00 87.00 652 ARG A C 1
ATOM 5280 O O . ARG A 1 652 ? -19.036 8.642 -99.921 1.00 87.00 652 ARG A O 1
ATOM 5287 N N . LYS A 1 653 ? -17.907 7.988 -98.085 1.00 86.06 653 LYS A N 1
ATOM 5288 C CA . LYS A 1 653 ? -16.826 7.284 -98.799 1.00 86.06 653 LYS A CA 1
ATOM 5289 C C . LYS A 1 653 ? -17.335 6.145 -99.682 1.00 86.06 653 LYS A C 1
ATOM 5291 O O . LYS A 1 653 ? -16.808 5.942 -100.764 1.00 86.06 653 LYS A O 1
ATOM 5296 N N . GLN A 1 654 ? -18.379 5.422 -99.272 1.00 84.75 654 GLN A N 1
ATOM 5297 C CA . GLN A 1 654 ? -19.020 4.418 -100.129 1.00 84.75 654 GLN A CA 1
ATOM 5298 C C . GLN A 1 654 ? -19.758 5.051 -101.317 1.00 84.75 654 GLN A C 1
ATOM 5300 O O . GLN A 1 654 ? -19.688 4.509 -102.415 1.00 84.75 654 GLN A O 1
ATOM 5305 N N . SER A 1 655 ? -20.449 6.185 -101.141 1.00 85.00 655 SER A N 1
ATOM 5306 C CA . SER A 1 655 ? -21.041 6.906 -102.281 1.00 85.00 655 SER A CA 1
ATOM 5307 C C . SER A 1 655 ? -19.983 7.512 -103.206 1.00 85.00 655 SER A C 1
ATOM 5309 O O . SER A 1 655 ? -20.144 7.457 -104.415 1.00 85.00 655 SER A O 1
ATOM 5311 N N . GLU A 1 656 ? -18.884 8.021 -102.653 1.00 83.62 656 GLU A N 1
ATOM 5312 C CA . GLU A 1 656 ? -17.733 8.544 -103.392 1.00 83.62 656 GLU A CA 1
ATOM 5313 C C . GLU A 1 656 ? -17.033 7.430 -104.180 1.00 83.62 656 GLU A C 1
ATOM 5315 O O . GLU A 1 656 ? -16.792 7.593 -105.367 1.00 83.62 656 GLU A O 1
ATOM 5320 N N . ALA A 1 657 ? -16.822 6.255 -103.578 1.00 81.50 657 ALA A N 1
ATOM 5321 C CA . ALA A 1 657 ? -16.292 5.081 -104.270 1.00 81.50 657 ALA A CA 1
ATOM 5322 C C . ALA A 1 657 ? -17.216 4.599 -105.403 1.00 81.50 657 ALA A C 1
ATOM 5324 O O . ALA A 1 657 ? -16.720 4.248 -106.467 1.00 81.50 657 ALA A O 1
ATOM 5325 N N . LYS A 1 658 ? -18.545 4.630 -105.219 1.00 84.19 658 LYS A N 1
ATOM 5326 C CA . LYS A 1 658 ? -19.508 4.317 -106.292 1.00 84.19 658 LYS A CA 1
ATOM 5327 C C . LYS A 1 658 ? -19.464 5.341 -107.425 1.00 84.19 658 LYS A C 1
ATOM 5329 O O . LYS A 1 658 ? -19.405 4.943 -108.581 1.00 84.19 658 LYS A O 1
ATOM 5334 N N . LEU A 1 659 ? -19.430 6.634 -107.101 1.00 84.12 659 LEU A N 1
ATOM 5335 C CA . LEU A 1 659 ? -19.277 7.706 -108.089 1.00 84.12 659 LEU A CA 1
ATOM 5336 C C . LEU A 1 659 ? -17.926 7.616 -108.813 1.00 84.12 659 LEU A C 1
ATOM 5338 O O . LEU A 1 659 ? -17.869 7.850 -110.013 1.00 84.12 659 LEU A O 1
ATOM 5342 N N . GLN A 1 660 ? -16.856 7.215 -108.124 1.00 79.25 660 GLN A N 1
ATOM 5343 C CA . GLN A 1 660 ? -15.551 6.949 -108.727 1.00 79.25 660 GLN A CA 1
ATOM 5344 C C . GLN A 1 660 ? -15.587 5.707 -109.630 1.00 79.25 660 GLN A C 1
ATOM 5346 O O . GLN A 1 660 ? -14.963 5.703 -110.684 1.00 79.25 660 GLN A O 1
ATOM 5351 N N . GLU A 1 661 ? -16.325 4.659 -109.260 1.00 77.56 661 GLU A N 1
ATOM 5352 C CA . GLU A 1 661 ? -16.516 3.465 -110.091 1.00 77.56 661 GLU A CA 1
ATOM 5353 C C . GLU A 1 661 ? -17.353 3.775 -111.347 1.00 77.56 661 GLU A C 1
ATOM 5355 O O . GLU A 1 661 ? -17.031 3.302 -112.435 1.00 77.56 661 GLU A O 1
ATOM 5360 N N . GLU A 1 662 ? -18.391 4.606 -111.225 1.00 80.75 662 GLU A N 1
ATOM 5361 C CA . GLU A 1 662 ? -19.170 5.138 -112.351 1.00 80.75 662 GLU A CA 1
ATOM 5362 C C . GLU A 1 662 ? -18.324 6.058 -113.242 1.00 80.75 662 GLU A C 1
ATOM 5364 O O . GLU A 1 662 ? -18.319 5.887 -114.460 1.00 80.75 662 GLU A O 1
ATOM 5369 N N . LEU A 1 663 ? -17.528 6.957 -112.657 1.00 77.44 663 LEU A N 1
ATOM 5370 C CA . LEU A 1 663 ? -16.582 7.809 -113.380 1.00 77.44 663 LEU A CA 1
ATOM 5371 C C . LEU A 1 663 ? -15.539 6.972 -114.135 1.00 77.44 663 LEU A C 1
ATOM 5373 O O . LEU A 1 663 ? -15.299 7.214 -115.314 1.00 77.44 663 LEU A O 1
ATOM 5377 N N . ASN A 1 664 ? -14.975 5.940 -113.504 1.00 75.56 664 ASN A N 1
ATOM 5378 C CA . ASN A 1 664 ? -14.034 5.019 -114.143 1.00 75.56 664 ASN A CA 1
ATOM 5379 C C . ASN A 1 664 ? -14.693 4.237 -115.298 1.00 75.56 664 ASN A C 1
ATOM 5381 O O . ASN A 1 664 ? -14.046 4.021 -116.322 1.00 75.56 664 ASN A O 1
ATOM 5385 N N . LYS A 1 665 ? -15.979 3.862 -115.179 1.00 76.50 665 LYS A N 1
ATOM 5386 C CA . LYS A 1 665 ? -16.758 3.248 -116.273 1.00 76.50 665 LYS A CA 1
ATOM 5387 C C . LYS A 1 665 ? -16.975 4.219 -117.437 1.00 76.50 665 LYS A C 1
ATOM 5389 O O . LYS A 1 665 ? -16.777 3.819 -118.580 1.00 76.50 665 LYS A O 1
ATOM 5394 N N . VAL A 1 666 ? -17.320 5.480 -117.162 1.00 74.00 666 VAL A N 1
ATOM 5395 C CA . VAL A 1 666 ? -17.480 6.534 -118.187 1.00 74.00 666 VAL A CA 1
ATOM 5396 C C . VAL A 1 666 ? -16.149 6.857 -118.878 1.00 74.00 666 VAL A C 1
ATOM 5398 O O . VAL A 1 666 ? -16.122 7.055 -120.088 1.00 74.00 666 VAL A O 1
ATOM 5401 N N . LEU A 1 667 ? -15.035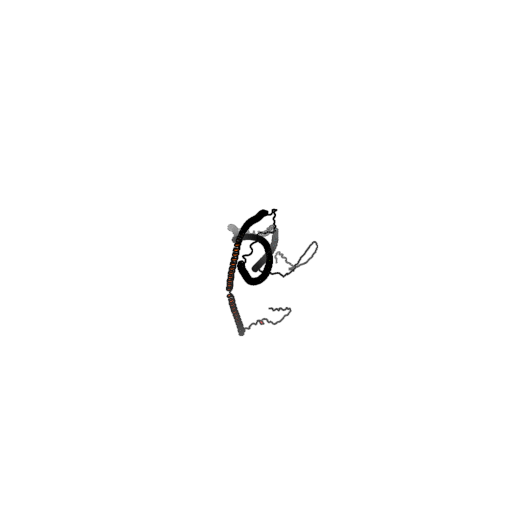 6.844 -118.140 1.00 71.75 667 LEU A N 1
ATOM 5402 C CA . LEU A 1 667 ? -13.679 7.058 -118.664 1.00 71.75 667 LEU A CA 1
ATOM 5403 C C . LEU A 1 667 ? -13.048 5.805 -119.309 1.00 71.75 667 LEU A C 1
ATOM 5405 O O . LEU A 1 667 ? -11.907 5.862 -119.761 1.00 71.75 667 LEU A O 1
ATOM 5409 N N . GLY A 1 668 ? -13.751 4.666 -119.354 1.00 60.91 668 GLY A N 1
ATOM 5410 C CA . GLY A 1 668 ? -13.268 3.427 -119.981 1.00 60.91 668 GLY A CA 1
ATOM 5411 C C . GLY A 1 668 ? -12.150 2.688 -119.227 1.00 60.91 668 GLY A C 1
ATOM 5412 O O . GLY A 1 668 ? -11.543 1.765 -119.775 1.00 60.91 668 GLY A O 1
ATOM 5413 N N . ILE A 1 669 ? -11.874 3.052 -117.972 1.00 66.00 669 ILE A N 1
ATOM 5414 C CA . ILE A 1 669 ? -10.792 2.482 -117.161 1.00 66.00 669 ILE A CA 1
ATOM 5415 C C . ILE A 1 669 ? -11.265 1.160 -116.536 1.00 66.00 669 ILE A C 1
ATOM 5417 O O . ILE A 1 669 ? -12.026 1.144 -115.567 1.00 66.00 669 ILE A O 1
ATOM 5421 N N . LYS A 1 670 ? -10.804 0.023 -117.077 1.00 61.34 670 LYS A N 1
ATOM 5422 C CA . LYS A 1 670 ? -11.103 -1.308 -116.518 1.00 61.34 670 LYS A CA 1
ATOM 5423 C C . LYS A 1 670 ? -10.405 -1.511 -115.168 1.00 61.34 670 LYS A C 1
ATOM 5425 O O . LYS A 1 670 ? -9.181 -1.468 -115.086 1.00 61.34 670 LYS A O 1
ATOM 5430 N N . HIS A 1 671 ? -11.186 -1.805 -114.129 1.00 60.91 671 HIS A N 1
ATOM 5431 C CA . HIS A 1 671 ? -10.669 -2.166 -112.807 1.00 60.91 671 HIS A CA 1
ATOM 5432 C C . HIS A 1 671 ? -9.934 -3.517 -112.866 1.00 60.91 671 HIS A C 1
ATOM 5434 O O . HIS A 1 671 ? -10.484 -4.510 -113.343 1.00 60.91 671 HIS A O 1
ATOM 5440 N N . PHE A 1 672 ? -8.701 -3.561 -112.359 1.00 58.50 672 PHE A N 1
ATOM 5441 C CA . PHE A 1 672 ? -7.947 -4.803 -112.166 1.00 58.50 672 PHE A CA 1
ATOM 5442 C C . PHE A 1 672 ? -8.559 -5.618 -111.016 1.00 58.50 672 PHE A C 1
ATOM 5444 O O . PHE A 1 672 ? -8.784 -5.064 -109.942 1.00 58.50 672 PHE A O 1
ATOM 5451 N N . ASP A 1 673 ? -8.831 -6.905 -111.241 1.00 58.12 673 ASP A N 1
ATOM 5452 C CA . ASP A 1 673 ? -9.358 -7.854 -110.249 1.00 58.12 673 ASP A CA 1
ATOM 5453 C C . ASP A 1 673 ? -8.208 -8.760 -109.763 1.00 58.12 673 ASP A C 1
ATOM 5455 O O . ASP A 1 673 ? -7.806 -9.668 -110.500 1.00 58.12 673 ASP A O 1
ATOM 5459 N N . PRO A 1 674 ? -7.654 -8.542 -108.549 1.00 60.28 674 PRO A N 1
ATOM 5460 C CA . PRO A 1 674 ? -6.512 -9.312 -108.049 1.00 60.28 674 PRO A CA 1
ATOM 5461 C C . PRO A 1 674 ? -6.789 -10.818 -107.937 1.00 60.28 674 PRO A C 1
ATOM 5463 O O . PRO A 1 674 ? -5.861 -11.623 -107.977 1.00 60.28 674 PRO A O 1
ATOM 5466 N N . SER A 1 675 ? -8.065 -11.207 -107.850 1.00 63.75 675 SER A N 1
ATOM 5467 C CA . SER A 1 675 ? -8.525 -12.593 -107.702 1.00 63.75 675 SER A CA 1
ATOM 5468 C C . SER A 1 675 ? -8.257 -13.464 -108.936 1.00 63.75 675 SER A C 1
ATOM 5470 O O . SER A 1 675 ? -8.347 -14.685 -108.853 1.00 63.75 675 SER A O 1
ATOM 5472 N N . LYS A 1 676 ? -7.946 -12.854 -110.091 1.00 62.12 676 LYS A N 1
ATOM 5473 C CA . LYS A 1 676 ? -7.739 -13.548 -111.378 1.00 62.12 676 LYS A CA 1
ATOM 5474 C C . LYS A 1 676 ? -6.279 -13.598 -111.836 1.00 62.12 676 LYS A C 1
ATOM 5476 O O . LYS A 1 676 ? -6.010 -14.072 -112.933 1.00 62.12 676 LYS A O 1
ATOM 5481 N N . ALA A 1 677 ? -5.338 -13.132 -111.014 1.00 59.81 677 ALA A N 1
ATOM 5482 C CA . ALA A 1 677 ? -3.931 -13.020 -111.399 1.00 59.81 677 ALA A CA 1
ATOM 5483 C C . ALA A 1 677 ? -3.146 -14.354 -111.412 1.00 59.81 677 ALA A C 1
ATOM 5485 O O . ALA A 1 677 ? -2.050 -14.386 -111.961 1.00 59.81 677 ALA A O 1
ATOM 5486 N N . PHE A 1 678 ? -3.674 -15.439 -110.821 1.00 58.16 678 PHE A N 1
ATOM 5487 C CA . PHE A 1 678 ? -2.905 -16.668 -110.547 1.00 58.16 678 PHE A CA 1
ATOM 5488 C C . PHE A 1 678 ? -3.679 -17.982 -110.797 1.00 58.16 678 PHE A C 1
ATOM 5490 O O . PHE A 1 678 ? -3.719 -18.862 -109.938 1.00 58.16 678 PHE A O 1
ATOM 5497 N N . LEU A 1 679 ? -4.285 -18.142 -111.978 1.00 48.47 679 LEU A N 1
ATOM 5498 C CA . LEU A 1 679 ? -4.826 -19.428 -112.447 1.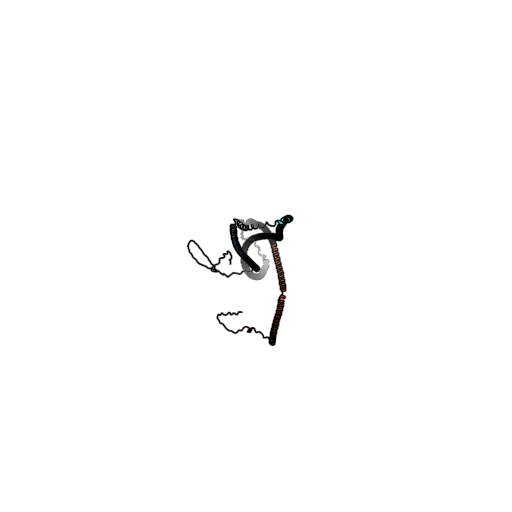00 48.47 679 LEU A CA 1
ATOM 5499 C C . LEU A 1 679 ? -4.176 -19.814 -113.784 1.00 48.47 679 LEU A C 1
ATOM 5501 O O . LEU A 1 679 ? -4.439 -19.183 -114.804 1.00 48.47 679 LEU A O 1
ATOM 5505 N N . HIS A 1 680 ? -3.339 -20.855 -113.771 1.00 52.06 680 HIS A N 1
ATOM 5506 C CA . HIS A 1 680 ? -2.706 -21.434 -114.961 1.00 52.06 680 HIS A CA 1
ATOM 5507 C C . HIS A 1 680 ? -3.156 -22.887 -115.168 1.00 52.06 680 HIS A C 1
ATOM 5509 O O . HIS A 1 680 ? -3.199 -23.672 -114.220 1.00 52.06 680 HIS A O 1
ATOM 5515 N N . GLU A 1 681 ? -3.463 -23.246 -116.415 1.00 45.75 681 GLU A N 1
ATOM 5516 C CA . GLU A 1 681 ? -3.810 -24.613 -116.817 1.00 45.75 681 GLU A CA 1
ATOM 5517 C C . GLU A 1 681 ? -2.562 -25.494 -117.001 1.00 45.75 681 GLU A C 1
ATOM 5519 O O . GLU A 1 681 ? -1.466 -25.018 -117.296 1.00 45.75 681 GLU A O 1
ATOM 5524 N N . SER A 1 682 ? -2.724 -26.800 -116.790 1.00 45.59 682 SER A N 1
ATOM 5525 C CA . SER A 1 682 ? -1.619 -27.753 -116.631 1.00 45.59 682 SER A CA 1
ATOM 5526 C C . SER A 1 682 ? -1.163 -28.393 -117.945 1.00 45.59 682 SER A C 1
ATOM 5528 O O . SER A 1 682 ? -2.004 -28.834 -118.729 1.00 45.59 682 SER A O 1
ATOM 5530 N N . LYS A 1 683 ? 0.150 -28.629 -118.105 1.00 42.25 683 LYS A N 1
ATOM 5531 C CA . LYS A 1 683 ? 0.653 -29.797 -118.852 1.00 42.25 683 LYS A CA 1
ATOM 5532 C C . LYS A 1 683 ? 2.085 -30.212 -118.478 1.00 42.25 683 LYS A C 1
ATOM 5534 O O . LYS A 1 683 ? 2.962 -29.377 -118.319 1.00 42.25 683 LYS A O 1
ATOM 5539 N N . GLU A 1 684 ? 2.243 -31.536 -118.436 1.00 40.06 684 GLU A N 1
ATOM 5540 C CA . GLU A 1 684 ? 3.470 -32.353 -118.438 1.00 40.06 684 GLU A CA 1
ATOM 5541 C C . GLU A 1 684 ? 4.334 -32.488 -117.157 1.00 40.06 684 GLU A C 1
ATOM 5543 O O . GLU A 1 684 ? 4.787 -31.529 -116.545 1.00 40.06 684 GLU A O 1
ATOM 5548 N N . ASN A 1 685 ? 4.621 -33.769 -116.859 1.00 42.66 685 ASN A N 1
ATOM 5549 C CA . ASN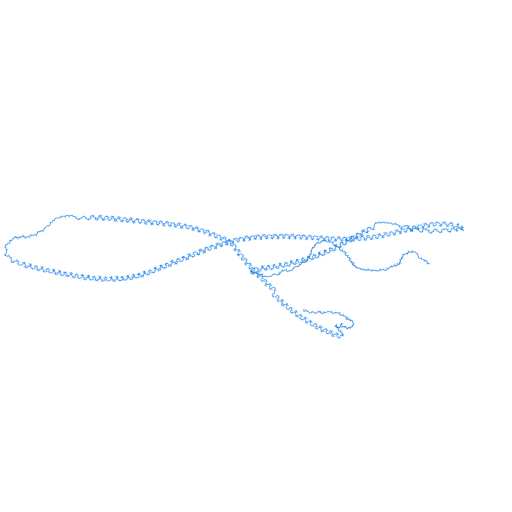 A 1 685 ? 5.670 -34.339 -115.991 1.00 42.66 685 ASN A CA 1
ATOM 5550 C C . ASN A 1 685 ? 5.409 -34.569 -114.478 1.00 42.66 685 ASN A C 1
ATOM 5552 O O . ASN A 1 685 ? 5.881 -33.857 -113.601 1.00 42.66 685 ASN A O 1
ATOM 5556 N N . PHE A 1 686 ? 4.756 -35.712 -114.215 1.00 35.78 686 PHE A N 1
ATOM 5557 C CA . PHE A 1 686 ? 5.153 -36.767 -113.255 1.00 35.78 686 PHE A CA 1
ATOM 5558 C C . PHE A 1 686 ? 5.469 -36.442 -111.765 1.00 35.78 686 PHE A C 1
ATOM 5560 O O . PHE A 1 686 ? 6.605 -36.243 -111.350 1.00 35.78 686 PHE A O 1
ATOM 5567 N N . VAL A 1 687 ? 4.419 -36.599 -110.944 1.00 41.47 687 VAL A N 1
ATOM 5568 C CA . VAL A 1 687 ? 4.308 -37.340 -109.650 1.00 41.47 687 VAL A CA 1
ATOM 5569 C C . VAL A 1 687 ? 5.531 -38.245 -109.318 1.00 41.47 687 VAL A C 1
ATOM 5571 O O . VAL A 1 687 ? 5.892 -39.041 -110.188 1.00 41.47 687 VAL A O 1
ATOM 5574 N N . PRO A 1 688 ? 6.102 -38.253 -108.074 1.00 48.50 688 PRO A N 1
ATOM 5575 C CA . PRO A 1 688 ? 5.397 -38.843 -106.914 1.00 48.50 688 PRO A CA 1
ATOM 5576 C C . PRO A 1 688 ? 5.655 -38.343 -105.465 1.00 48.50 688 PRO A C 1
ATOM 5578 O O . PRO A 1 688 ? 6.785 -38.082 -105.085 1.00 48.50 688 PRO A O 1
ATOM 5581 N N . LYS A 1 689 ? 4.574 -38.424 -104.652 1.00 39.06 689 LYS A N 1
ATOM 5582 C CA . LYS A 1 689 ? 4.450 -38.846 -103.217 1.00 39.06 689 LYS A CA 1
ATOM 5583 C C . LYS A 1 689 ? 5.430 -38.225 -102.181 1.00 39.06 689 LYS A C 1
ATOM 5585 O O . LYS A 1 689 ? 6.632 -38.280 -102.353 1.00 39.06 689 LYS A O 1
ATOM 5590 N N . THR A 1 690 ? 5.001 -37.691 -101.028 1.00 39.69 690 THR A N 1
ATOM 5591 C CA . THR A 1 690 ? 4.224 -38.345 -99.936 1.00 39.69 690 THR A CA 1
ATOM 5592 C C . THR A 1 690 ? 3.619 -37.308 -98.944 1.00 39.69 690 THR A C 1
ATOM 5594 O O . THR A 1 690 ? 3.951 -36.131 -99.049 1.00 39.69 690 THR A O 1
ATOM 5597 N N . PRO A 1 691 ? 2.730 -37.701 -97.998 1.00 55.44 691 PRO A N 1
ATOM 5598 C CA . PRO A 1 691 ? 1.858 -36.784 -97.240 1.00 55.44 691 PRO A CA 1
ATOM 5599 C C . PRO A 1 691 ? 2.269 -36.545 -95.771 1.00 55.44 691 PRO A C 1
ATOM 5601 O O . PRO A 1 691 ? 3.080 -37.298 -95.244 1.00 55.44 691 PRO A O 1
ATOM 5604 N N . LEU A 1 692 ? 1.611 -35.575 -95.111 1.00 39.25 692 LEU A N 1
ATOM 5605 C CA . LEU A 1 692 ? 1.180 -35.521 -93.688 1.00 39.25 692 LEU A CA 1
ATOM 5606 C C . LEU A 1 692 ? 0.600 -34.107 -93.407 1.00 39.25 692 LEU A C 1
ATOM 5608 O O . LEU A 1 692 ? 1.087 -33.148 -93.991 1.00 39.25 692 LEU A O 1
ATOM 5612 N N . LYS A 1 693 ? -0.279 -33.817 -92.441 1.00 41.91 693 LYS A N 1
ATOM 5613 C CA . LYS A 1 693 ? -1.598 -34.307 -91.980 1.00 41.91 693 LYS A CA 1
ATOM 5614 C C . LYS A 1 693 ? -1.950 -33.404 -90.775 1.00 41.91 693 LYS A C 1
ATOM 5616 O O . LYS A 1 693 ? -1.140 -33.329 -89.868 1.00 41.91 693 LYS A O 1
ATOM 5621 N N . GLU A 1 694 ? -3.123 -32.762 -90.803 1.00 47.88 694 GLU A N 1
ATOM 5622 C CA . GLU A 1 694 ? -3.936 -32.229 -89.674 1.00 47.88 694 GLU A CA 1
ATOM 5623 C C . GLU A 1 694 ? -3.305 -31.389 -88.529 1.00 47.88 694 GLU A C 1
ATOM 5625 O O . GLU A 1 694 ? -2.321 -31.755 -87.899 1.00 47.88 694 GLU A O 1
ATOM 5630 N N . GLY A 1 695 ? -3.997 -30.304 -88.149 1.00 40.81 695 GLY A N 1
ATOM 5631 C CA . GLY A 1 695 ? -3.663 -29.481 -86.975 1.00 40.81 695 GLY A CA 1
ATOM 5632 C C . GLY A 1 695 ? -4.744 -28.443 -86.647 1.00 40.81 695 GLY A C 1
ATOM 5633 O O . GLY A 1 695 ? -4.559 -27.256 -86.887 1.00 40.81 695 GLY A O 1
ATOM 5634 N N . ASN A 1 696 ? -5.896 -28.897 -86.148 1.00 48.41 696 ASN A N 1
ATOM 5635 C CA . ASN A 1 696 ? -7.044 -28.060 -85.775 1.00 48.41 696 ASN A CA 1
ATOM 5636 C C . ASN A 1 696 ? -7.070 -27.798 -84.258 1.00 48.41 696 ASN A C 1
ATOM 5638 O O . ASN A 1 696 ? -7.158 -28.767 -83.510 1.00 48.41 696 ASN A O 1
ATOM 5642 N N . THR A 1 697 ? -7.116 -26.535 -83.816 1.00 42.12 697 THR A N 1
ATOM 5643 C CA . THR A 1 697 ? -7.623 -26.153 -82.478 1.00 42.12 697 THR A CA 1
ATOM 5644 C C . THR A 1 697 ? -8.159 -24.719 -82.454 1.00 42.12 697 THR A C 1
ATOM 5646 O O . THR A 1 697 ? -7.392 -23.764 -82.568 1.00 42.12 697 THR A O 1
ATOM 5649 N N . ASN A 1 698 ? -9.462 -24.576 -82.201 1.00 47.47 698 ASN A N 1
ATOM 5650 C CA . ASN A 1 698 ? -10.034 -23.383 -81.568 1.00 47.47 698 ASN A CA 1
ATOM 5651 C C . ASN A 1 698 ? -9.672 -23.363 -80.072 1.00 47.47 698 ASN A C 1
ATOM 5653 O O . ASN A 1 698 ? -9.556 -24.439 -79.488 1.00 47.47 698 ASN A O 1
ATOM 5657 N N . CYS A 1 699 ? -9.637 -22.181 -79.441 1.00 41.78 699 CYS A N 1
ATOM 5658 C CA . CYS A 1 699 ? -10.185 -21.972 -78.090 1.00 41.78 699 CYS A CA 1
ATOM 5659 C C . CYS A 1 699 ? -10.244 -20.480 -77.702 1.00 41.78 699 CYS A C 1
ATOM 5661 O O . CYS A 1 699 ? -9.251 -19.778 -77.859 1.00 41.78 699 CYS A O 1
ATOM 5663 N N . SER A 1 700 ? -11.416 -20.094 -77.177 1.00 41.44 700 SER A N 1
ATOM 5664 C CA . SER A 1 700 ? -11.745 -19.029 -76.202 1.00 41.44 700 SER A CA 1
ATOM 5665 C C . SER A 1 700 ? -10.989 -17.695 -76.211 1.00 41.44 700 SER A C 1
ATOM 5667 O O . SER A 1 700 ? -9.882 -17.644 -75.633 1.00 41.44 700 SER A O 1
#

Foldseek 3Di:
DDDDDDDDDDDDDDDDDDDDDDDDDDDDDDDDDDDDDDDDDDDDDDDDDDDDDDDDDDDDDDDDDDDPPVVVVVVVVVVVVVVVVVVVVVVVVVVVVVVVVVVVVVVVVVVVVVVVVVVVVVVVVVVVVVVVVVVVVVVPDDDYDDDDDDPDPDPPDDPPDPDDPDDDPPDPDDPCVCVVVCVVVVVVVVVVVVVVVVVVVVVVVVVVVVVVVVVVVVVVVVVVVVVVVVVVVVVVVVVVVVVVVVVVVVVVVVVVVVVVVVVVVVVVVVVVVVVVVVVVVVVVVVVVVVVVVVVVVVVVVVVVVVVVVVVVVVVVVVVVVVVVVVVVVVVVVVVVVVVVVVVVVVVVVVVVVVVVVVVVVVVVVVVVVVVVVVVVVVVVVVVVVVVVVVVVVVVVVVVVVVVVVVVVVVVVVVVVVVVVVVVVVVVVVVVVVVVVVVVVVVVVVVVVVVVVVVPPPPDDDDDDDDDDDDDDDDDDDDDDDDDDDDDDPDPPPVVVVVVVVVVVVVVVVVVVVVVVVVVVVVVVVVVVVVVVVVVVVVVVVVVVVVVVVVVVVVVVVVVVVVVVVVVVVVVVVCVVCVVVVVVVVVVVVVVVVVVVVVVVVVVVVVVVVVVVVVVVCPPPVVVVVVVVVVVVVVVVVVVVVVVVVVVVVVVVVVVVVVVVVVVCVVVVNDDDDPVPPDDDDDDDDDDDDDDDDDDDDDDD

Secondary structure (DSSP, 8-state):
-------------------------------------------------------------------HHHHHHHHHHHHHHHHHHHHHHHHHHHHHHHHHHHHHHHHHHHHHHHHHHHHHHHHHHHHHHHHHHHHHHHTTS--------SSSSSSSTTSS-----SS------S-TTSHHHHHHHHHHHHHHHHHHHHHHHHHHHHHHHHHHHHHHHHHHHHHHHHHHHHHHHHHHHHHHHHHHHHHHHHHHHHHHHHHHHHHHHHHHHHHHHHHHHHHHHHHHHHHHHHHHHHHHHHHHHHHHHHHHHHHHHHHHHHHHHHHHHHHHHHHHHHHHHHHHHHHHHHHHHHHHHHHHHHHHHHHHHHHHHHHHHHHHHHHHHHHHHHHHHHHHHHHHHHHHHHHHHHHHHHHHHHHHHHHHHHHHHHHHHHHHHHHHHHHHHHHHHHHHHHHHHTTS--SS------------------------------SSSHHHHHHHHHHHHHHHHHHHHHHHHHHHHHHHHHHHHHHHHHHHHHHHHHHHHHHHHHHHHHHHHHHHHHHHHHHHHHHHHHHHHHHHHHHHHHHHHHHHHHHHHHHHHHHHHHHHHHHHHHHHTTTHHHHHHHHHHHHHHHHHHHHHHHHHHHHHHHHHHHHHHHHHHHHHHHTT-PPP-GGGSS----------------------

pLDDT: mean 74.97, std 21.96, range [25.3, 97.44]

InterPro domains:
  IPR026203 Intracellular hyaluronic acid binding protein [PTHR18956] (167-549)
  IPR031794 Hyaluronan-mediated motility receptor, C-terminal [PF15908] (539-695)